Protein 9JJ3 (pdb70)

Solvent-accessible surface area: 29491 Å² total; per-residue (Å²): 93,74,163,98,118,72,82,104,107,68,160,121,14,57,48,75,0,66,86,0,13,88,40,4,86,109,50,8,87,37,24,60,83,33,0,179,155,51,135,20,141,33,30,55,77,23,14,94,48,16,93,18,6,21,49,7,9,80,80,8,36,92,8,20,141,70,12,61,109,83,83,64,137,121,22,18,9,12,28,34,2,38,14,0,48,6,1,58,54,5,16,86,45,1,68,92,14,22,34,125,55,65,141,72,2,72,71,32,53,95,128,136,65,58,90,102,67,26,94,68,18,42,90,24,2,40,65,13,37,49,15,9,63,87,1,11,161,55,0,76,46,116,163,65,27,1,2,0,56,4,13,50,18,9,1,59,0,12,40,25,26,16,51,3,48,52,84,0,5,108,74,14,132,105,128,94,120,130,49,64,19,18,5,85,18,21,79,72,40,6,95,65,0,18,114,45,0,108,180,1,53,125,34,3,48,3,11,6,13,1,0,2,15,79,102,21,81,10,77,128,0,79,90,11,0,75,143,17,115,18,10,102,31,14,88,44,6,2,1,0,4,2,4,29,50,52,10,4,1,4,0,16,0,16,1,56,65,92,17,44,89,94,10,41,84,3,12,64,105,0,47,110,43,1,64,101,82,31,50,3,98,48,13,3,2,17,4,34,31,99,198,94,73,162,95,122,73,83,105,125,67,160,123,18,58,52,80,0,66,88,0,14,82,44,5,84,109,49,10,89,37,25,61,79,34,0,176,155,51,137,20,142,33,28,53,79,22,16,95,50,17,91,22,6,23,50,8,9,80,78,7,36,93,8,20,137,71,11,58,111,84,82,65,138,120,22,20,9,11,27,34,2,38,14,0,50,6,1,58,56,5,15,86,42,1,68,90,13,23,32,126,55,70,140,70,2,73,74,37,59,92,131,119,88,43,95,102,68,28,95,67,26,42,89,22,3,39,65,14,40,52,15,9,63,81,0,10,159,52,1,74,50,122,164,67,29,1,2,0,54,3,13,49,16,8,2,59,0,11,41,26,28,15,50,3,48,51,90,0,4,114,53,14,137,103,120,98,121,122,55,62,17,21,4,89,21,20,78,71,42,6,95,64,0,17,113,41,0,109,183,0,53,125,35,4,50,3,10,6,14,1,0,3,15,81,103,22,80,11,81,129,0,76,90,11,0,74,143,18,117,16,11,104,32,13,88,40,6,2,2,0,3,4,5,30,50,48,9,4,0,5,0,16,0,17,0,56,63,92,18,45,89,93,9,41,86,2,11,64,105,0,47,110,42,1,66,103,82,32,50,2,98,48,13,2,2,16,4,34,30,96,200

Radius of gyration: 28.86 Å; Cα contacts (8 Å, |Δi|>4): 780; chains: 2; bounding box: 35×62×85 Å

B-factor: mean 150.96, std 27.62, range [92.52, 252.41]

GO terms:
  GO:0005385 zinc ion transmembrane transporter activity (F, IDA)
  GO:0071577 zinc ion transmembrane transport (P, IDA)
  GO:0005515 protein binding (F, IPI)
  GO:0005737 cytoplasm (C, IDA)
  GO:0005770 late endosome (C, IDA)
  GO:0140916 zinc ion import into lysosome (P, IDA)
  GO:0005765 lysosomal membrane (C, IDA)
  GO:0005886 plasma membrane (C, IDA)
  GO:0012506 vesicle membrane (C, IDA)
  GO:0009636 response to toxic substance (P, IDA)

Structure (mmCIF, N/CA/C/O backbone):
data_9JJ3
#
_entry.id   9JJ3
#
_cell.length_a   1.00
_cell.length_b   1.00
_cell.length_c   1.00
_cell.angle_alpha   90.00
_cell.angle_beta   90.00
_cell.angle_gamma   90.00
#
_symmetry.space_group_name_H-M   'P 1'
#
loop_
_atom_site.group_PDB
_atom_site.id
_atom_site.type_symbol
_atom_site.label_atom_id
_atom_site.label_alt_id
_atom_site.label_comp_id
_atom_site.label_asym_id
_atom_site.label_entity_id
_atom_site.label_seq_id
_atom_site.pdbx_PDB_ins_code
_atom_site.Cartn_x
_atom_site.Cartn_y
_atom_site.Cartn_z
_atom_site.occupancy
_atom_site.B_iso_or_equiv
_atom_site.auth_seq_id
_atom_site.auth_comp_id
_atom_site.auth_asym_id
_atom_site.auth_atom_id
_atom_site.pdbx_PDB_model_num
ATOM 1 N N . CYS A 1 98 ? 134.418 146.166 88.766 1.00 210.77 98 CYS B N 1
ATOM 2 C CA . CYS A 1 98 ? 135.501 146.473 89.693 1.00 213.45 98 CYS B CA 1
ATOM 3 C C . CYS A 1 98 ? 135.291 145.767 91.027 1.00 215.12 98 CYS B C 1
ATOM 4 O O . CYS A 1 98 ? 135.902 146.128 92.032 1.00 213.33 98 CYS B O 1
ATOM 7 N N . SER A 1 99 ? 134.428 144.750 91.027 1.00 216.28 99 SER B N 1
ATOM 8 C CA . SER A 1 99 ? 134.088 144.039 92.253 1.00 214.42 99 SER B CA 1
ATOM 9 C C . SER A 1 99 ? 135.130 143.003 92.651 1.00 214.77 99 SER B C 1
ATOM 10 O O . SER A 1 99 ? 134.977 142.374 93.704 1.00 214.40 99 SER B O 1
ATOM 13 N N . LYS A 1 100 ? 136.171 142.804 91.838 1.00 213.24 100 LYS B N 1
ATOM 14 C CA . LYS A 1 100 ? 137.175 141.791 92.150 1.00 212.31 100 LYS B CA 1
ATOM 15 C C . LYS A 1 100 ? 137.912 142.104 93.445 1.00 212.87 100 LYS B C 1
ATOM 16 O O . LYS A 1 100 ? 138.192 141.196 94.235 1.00 211.76 100 LYS B O 1
ATOM 22 N N . GLN A 1 101 ? 138.235 143.374 93.680 1.00 213.90 101 GLN B N 1
ATOM 23 C CA . GLN A 1 101 ? 138.970 143.785 94.866 1.00 211.26 101 GLN B CA 1
ATOM 24 C C . GLN A 1 101 ? 138.139 144.627 95.822 1.00 210.34 101 GLN B C 1
ATOM 25 O O . GLN A 1 101 ? 138.684 145.123 96.816 1.00 209.39 101 GLN B O 1
ATOM 31 N N . ARG A 1 102 ? 136.845 144.813 95.552 1.00 206.90 102 ARG B N 1
ATOM 32 C CA . ARG A 1 102 ? 136.016 145.598 96.462 1.00 206.93 102 ARG B CA 1
ATOM 33 C C . ARG A 1 102 ? 135.893 144.928 97.822 1.00 208.47 102 ARG B C 1
ATOM 34 O O . ARG A 1 102 ? 136.132 145.561 98.858 1.00 209.47 102 ARG B O 1
ATOM 42 N N . GLU A 1 103 ? 135.564 143.633 97.835 1.00 200.13 103 GLU B N 1
ATOM 43 C CA . GLU A 1 103 ? 135.225 142.958 99.084 1.00 198.45 103 GLU B CA 1
ATOM 44 C C . GLU A 1 103 ? 136.383 142.980 100.073 1.00 198.43 103 GLU B C 1
ATOM 45 O O . GLU A 1 103 ? 136.160 142.910 101.290 1.00 197.04 103 GLU B O 1
ATOM 51 N N . ILE A 1 104 ? 137.615 143.097 99.570 1.00 189.95 104 ILE B N 1
ATOM 52 C CA . ILE A 1 104 ? 138.783 143.205 100.439 1.00 189.04 104 ILE B CA 1
ATOM 53 C C . ILE A 1 104 ? 138.651 144.411 101.359 1.00 189.92 104 ILE B C 1
ATOM 54 O O . ILE A 1 104 ? 138.988 144.347 102.548 1.00 189.31 104 ILE B O 1
ATOM 59 N N . LEU A 1 105 ? 138.158 145.529 100.824 1.00 192.08 105 LEU B N 1
ATOM 60 C CA . LEU A 1 105 ? 138.000 146.728 101.637 1.00 192.27 105 LEU B CA 1
ATOM 61 C C . LEU A 1 105 ? 137.003 146.499 102.768 1.00 193.47 105 LEU B C 1
ATOM 62 O O . LEU A 1 105 ? 137.247 146.907 103.910 1.00 194.46 105 LEU B O 1
ATOM 67 N N . LYS A 1 106 ? 135.875 145.843 102.477 1.00 191.90 106 LYS B N 1
ATOM 68 C CA . LYS A 1 106 ? 134.903 145.564 103.531 1.00 191.68 106 LYS B CA 1
ATOM 69 C C . LYS A 1 106 ? 135.458 144.613 104.585 1.00 193.53 106 LYS B C 1
ATOM 70 O O . LYS A 1 106 ? 135.220 144.808 105.782 1.00 197.71 106 LYS B O 1
ATOM 76 N N . GLN A 1 107 ? 136.178 143.562 104.179 1.00 173.98 107 GLN B N 1
ATOM 77 C CA . GLN A 1 107 ? 136.709 142.675 105.215 1.00 172.77 107 GLN B CA 1
ATOM 78 C C . GLN A 1 107 ? 137.763 143.386 106.052 1.00 173.50 107 GLN B C 1
ATOM 79 O O . GLN A 1 107 ? 137.841 143.174 107.268 1.00 174.15 107 GLN B O 1
ATOM 85 N N . ARG A 1 108 ? 138.572 144.246 105.427 1.00 171.56 108 ARG B N 1
ATOM 86 C CA . ARG A 1 108 ? 139.549 145.021 106.184 1.00 171.84 108 ARG B CA 1
ATOM 87 C C . ARG A 1 108 ? 138.861 145.932 107.192 1.00 174.06 108 ARG B C 1
ATOM 88 O O . ARG A 1 108 ? 139.276 146.018 108.355 1.00 174.75 108 ARG B O 1
ATOM 96 N N . LYS A 1 109 ? 137.800 146.620 106.763 1.00 168.85 109 LYS B N 1
ATOM 97 C CA . LYS A 1 109 ? 137.083 147.509 107.671 1.00 165.88 109 LYS B CA 1
ATOM 98 C C . LYS A 1 109 ? 136.436 146.731 108.808 1.00 164.80 109 LYS B C 1
ATOM 99 O O . LYS A 1 109 ? 136.473 147.164 109.967 1.00 165.47 109 LYS B O 1
ATOM 105 N N . VAL A 1 110 ? 135.838 145.579 108.497 1.00 151.98 110 VAL B N 1
ATOM 106 C CA . VAL A 1 110 ? 135.192 144.770 109.526 1.00 149.00 110 VAL B CA 1
ATOM 107 C C . VAL A 1 110 ? 136.219 144.287 110.540 1.00 152.89 110 VAL B C 1
ATOM 108 O O . VAL A 1 110 ? 135.995 144.344 111.755 1.00 157.63 110 VAL B O 1
ATOM 112 N N . LYS A 1 111 ? 137.367 143.810 110.054 1.00 145.69 111 LYS B N 1
ATOM 113 C CA . LYS A 1 111 ? 138.414 143.354 110.960 1.00 142.08 111 LYS B CA 1
ATOM 114 C C . LYS A 1 111 ? 138.919 144.494 111.832 1.00 143.00 111 LYS B C 1
ATOM 115 O O . LYS A 1 111 ? 139.101 144.321 113.041 1.00 143.77 111 LYS B O 1
ATOM 121 N N . ALA A 1 112 ? 139.142 145.670 111.240 1.00 147.24 112 ALA B N 1
ATOM 122 C CA . ALA A 1 112 ? 139.624 146.807 112.017 1.00 151.80 112 ALA B CA 1
ATOM 123 C C . ALA A 1 112 ? 138.628 147.186 113.104 1.00 151.12 112 ALA B C 1
ATOM 124 O O . ALA A 1 112 ? 139.006 147.412 114.260 1.00 153.66 112 ALA B O 1
ATOM 126 N N . ARG A 1 113 ? 137.341 147.239 112.752 1.00 141.98 113 ARG B N 1
ATOM 127 C CA . ARG A 1 113 ? 136.318 147.567 113.737 1.00 139.68 113 ARG B CA 1
ATOM 128 C C . ARG A 1 113 ? 136.272 146.527 114.847 1.00 141.60 113 ARG B C 1
ATOM 129 O O . ARG A 1 113 ? 136.106 146.868 116.024 1.00 148.04 113 ARG B O 1
ATOM 137 N N . LEU A 1 114 ? 136.417 145.249 114.492 1.00 137.56 114 LEU B N 1
ATOM 138 C CA . LEU A 1 114 ? 136.357 144.199 115.502 1.00 138.27 114 LEU B CA 1
ATOM 139 C C . LEU A 1 114 ? 137.547 144.265 116.455 1.00 143.23 114 LEU B C 1
ATOM 140 O O . LEU A 1 114 ? 137.381 144.082 117.665 1.00 145.61 114 LEU B O 1
ATOM 145 N N . THR A 1 115 ? 138.753 144.525 115.940 1.00 142.91 115 THR B N 1
ATOM 146 C CA . THR A 1 115 ? 139.890 144.688 116.846 1.00 142.71 115 THR B CA 1
ATOM 147 C C . THR A 1 115 ? 139.744 145.934 117.710 1.00 143.70 115 THR B C 1
ATOM 148 O O . THR A 1 115 ? 140.157 145.932 118.875 1.00 144.26 115 THR B O 1
ATOM 152 N N . ILE A 1 116 ? 139.173 147.011 117.164 1.00 131.48 116 ILE B N 1
ATOM 153 C CA . ILE A 1 116 ? 138.931 148.194 117.987 1.00 126.35 116 ILE B CA 1
ATOM 154 C C . ILE A 1 116 ? 137.971 147.863 119.123 1.00 128.83 116 ILE B C 1
ATOM 155 O O . ILE A 1 116 ? 138.195 148.244 120.279 1.00 139.59 116 ILE B O 1
ATOM 160 N N . ALA A 1 117 ? 136.897 147.135 118.817 1.00 132.27 117 ALA B N 1
ATOM 161 C CA . ALA A 1 117 ? 135.958 146.738 119.861 1.00 132.74 117 ALA B CA 1
ATOM 162 C C . ALA A 1 117 ? 136.624 145.829 120.886 1.00 135.97 117 ALA B C 1
ATOM 163 O O . ALA A 1 117 ? 136.379 145.955 122.092 1.00 143.75 117 ALA B O 1
ATOM 165 N N . ALA A 1 118 ? 137.465 144.902 120.426 1.00 136.88 118 ALA B N 1
ATOM 166 C CA . ALA A 1 118 ? 138.135 143.980 121.337 1.00 137.93 118 ALA B CA 1
ATOM 167 C C . ALA A 1 118 ? 139.081 144.718 122.276 1.00 140.00 118 ALA B C 1
ATOM 168 O O . ALA A 1 118 ? 139.115 144.447 123.483 1.00 144.93 118 ALA B O 1
ATOM 170 N N . VAL A 1 119 ? 139.867 145.654 121.740 1.00 134.91 119 VAL B N 1
ATOM 171 C CA . VAL A 1 119 ? 140.790 146.390 122.596 1.00 133.77 119 VAL B CA 1
ATOM 172 C C . VAL A 1 119 ? 140.025 147.317 123.532 1.00 136.84 119 VAL B C 1
ATOM 173 O O . VAL A 1 119 ? 140.452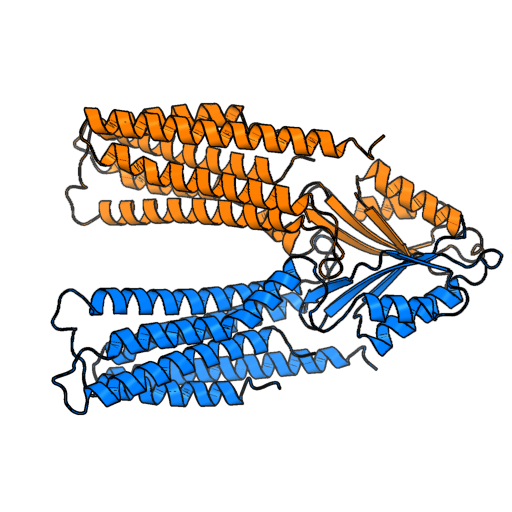 147.544 124.668 1.00 138.88 119 VAL B O 1
ATOM 177 N N . LEU A 1 120 ? 138.884 147.857 123.092 1.00 140.05 120 LEU B N 1
ATOM 178 C CA . LEU A 1 120 ? 138.060 148.654 123.995 1.00 137.98 120 LEU B CA 1
ATOM 179 C C . LEU A 1 120 ? 137.523 147.804 125.141 1.00 141.04 120 LEU B C 1
ATOM 180 O O . LEU A 1 120 ? 137.522 148.239 126.299 1.00 147.96 120 LEU B O 1
ATOM 185 N N . TYR A 1 121 ? 137.066 146.587 124.836 1.00 143.10 121 TYR B N 1
ATOM 186 C CA . TYR A 1 121 ? 136.641 145.670 125.888 1.00 138.37 121 TYR B CA 1
ATOM 187 C C . TYR A 1 121 ? 137.777 145.358 126.849 1.00 143.25 121 TYR B C 1
ATOM 188 O O . TYR A 1 121 ? 137.575 145.336 128.065 1.00 152.38 121 TYR B O 1
ATOM 197 N N . LEU A 1 122 ? 138.974 145.103 126.323 1.00 149.06 122 LEU B N 1
ATOM 198 C CA . LEU A 1 122 ? 140.101 144.788 127.197 1.00 151.68 122 LEU B CA 1
ATOM 199 C C . LEU A 1 122 ? 140.462 145.975 128.084 1.00 152.09 122 LEU B C 1
ATOM 200 O O . LEU A 1 122 ? 140.747 145.807 129.277 1.00 154.37 122 LEU B O 1
ATOM 205 N N . LEU A 1 123 ? 140.452 147.183 127.518 1.00 146.36 123 LEU B N 1
ATOM 206 C CA . LEU A 1 123 ? 140.774 148.373 128.297 1.00 145.83 123 LEU B CA 1
ATOM 207 C C . LEU A 1 123 ? 139.736 148.619 129.384 1.00 152.17 123 LEU B C 1
ATOM 208 O O . LEU A 1 123 ? 140.088 148.948 130.522 1.00 157.83 123 LEU B O 1
ATOM 213 N N . PHE A 1 124 ? 138.450 148.467 129.055 1.00 153.11 124 PHE B N 1
ATOM 214 C CA . PHE A 1 124 ? 137.409 148.634 130.065 1.00 150.79 124 PHE B CA 1
ATOM 215 C C . PHE A 1 124 ? 137.500 147.551 131.133 1.00 150.91 124 PHE B C 1
ATOM 216 O O . PHE A 1 124 ? 137.268 147.817 132.317 1.00 152.40 124 PHE B O 1
ATOM 224 N N . MET A 1 125 ? 137.830 146.324 130.727 1.00 163.78 125 MET B N 1
ATOM 225 C CA . MET A 1 125 ? 138.074 145.245 131.677 1.00 162.73 125 MET B CA 1
ATOM 226 C C . MET A 1 125 ? 139.157 145.627 132.672 1.00 164.02 125 MET B C 1
ATOM 227 O O . MET A 1 125 ? 138.970 145.512 133.888 1.00 166.75 125 MET B O 1
ATOM 232 N N . ILE A 1 126 ? 140.307 146.072 132.165 1.00 163.57 126 ILE B N 1
ATOM 233 C CA . ILE A 1 126 ? 141.418 146.428 133.042 1.00 163.90 126 ILE B CA 1
ATOM 234 C C . ILE A 1 126 ? 141.034 147.601 133.935 1.00 164.60 126 ILE B C 1
ATOM 235 O O . ILE A 1 126 ? 141.355 147.623 135.130 1.00 166.19 126 ILE B O 1
ATOM 240 N N . GLY A 1 127 ? 140.338 148.590 133.373 1.00 171.26 127 GLY B N 1
ATOM 241 C CA . GLY A 1 127 ? 139.934 149.738 134.167 1.00 169.85 127 GLY B CA 1
ATOM 242 C C . GLY A 1 127 ? 139.014 149.356 135.308 1.00 172.20 127 GLY B C 1
ATOM 243 O O . GLY A 1 127 ? 139.192 149.806 136.442 1.00 177.86 127 GLY B O 1
ATOM 244 N N . GLU A 1 128 ? 138.024 148.506 135.029 1.00 173.35 128 GLU B N 1
ATOM 245 C CA . GLU A 1 128 ? 137.103 148.086 136.079 1.00 172.72 128 GLU B CA 1
ATOM 246 C C . GLU A 1 128 ? 137.771 147.142 137.071 1.00 174.43 128 GLU B C 1
ATOM 247 O O . GLU A 1 128 ? 137.375 147.099 138.241 1.00 173.33 128 GLU B O 1
ATOM 253 N N . LEU A 1 129 ? 138.781 146.385 136.634 1.00 169.05 129 LEU B N 1
ATOM 254 C CA . LEU A 1 129 ? 139.468 145.481 137.550 1.00 166.04 129 LEU B CA 1
ATOM 255 C C . LEU A 1 129 ? 140.348 146.251 138.525 1.00 165.27 129 LEU B C 1
ATOM 256 O O . LEU A 1 129 ? 140.332 145.986 139.732 1.00 164.34 129 LEU B O 1
ATOM 261 N N . VAL A 1 130 ? 141.124 147.214 138.020 1.00 177.31 130 VAL B N 1
ATOM 262 C CA . VAL A 1 130 ? 141.924 148.039 138.919 1.00 176.96 130 VAL B CA 1
ATOM 263 C C . VAL A 1 130 ? 141.033 148.943 139.762 1.00 177.84 130 VAL B C 1
ATOM 264 O O . VAL A 1 130 ? 141.351 149.223 140.924 1.00 178.98 130 VAL B O 1
ATOM 268 N N . GLY A 1 131 ? 139.914 149.416 139.208 1.00 180.12 131 GLY B N 1
ATOM 269 C CA . GLY A 1 131 ? 138.995 150.217 139.998 1.00 180.60 131 GLY B CA 1
ATOM 270 C C . GLY A 1 131 ? 138.399 149.444 141.157 1.00 180.93 131 GLY B C 1
ATOM 271 O O . GLY A 1 131 ? 138.269 149.970 142.266 1.00 181.45 131 GLY B O 1
ATOM 272 N N . GLY A 1 132 ? 138.030 148.184 140.920 1.00 176.23 132 GLY B N 1
ATOM 273 C CA . GLY A 1 132 ? 137.520 147.356 141.997 1.00 174.51 132 GLY B CA 1
ATOM 274 C C . GLY A 1 132 ? 138.547 147.084 143.076 1.00 175.43 132 GLY B C 1
ATOM 275 O O . GLY A 1 132 ? 138.199 146.990 144.256 1.00 178.89 132 GLY B O 1
ATOM 276 N N . TYR A 1 133 ? 139.819 146.947 142.691 1.00 181.31 133 TYR B N 1
ATOM 277 C CA . TYR A 1 133 ? 140.862 146.654 143.669 1.00 181.74 133 TYR B CA 1
ATOM 278 C C . TYR A 1 133 ? 140.998 147.781 144.685 1.00 182.41 133 TYR B C 1
ATOM 279 O O . TYR A 1 133 ? 141.129 147.529 145.888 1.00 184.07 133 TYR B O 1
ATOM 288 N N . ILE A 1 134 ? 140.967 149.036 144.222 1.00 180.83 134 ILE B N 1
ATOM 289 C CA . ILE A 1 134 ? 140.972 150.172 145.141 1.00 182.61 134 ILE B CA 1
ATOM 290 C C . ILE A 1 134 ? 139.650 150.332 145.868 1.00 183.74 134 ILE B C 1
ATOM 291 O O . ILE A 1 134 ? 139.596 151.028 146.891 1.00 184.91 134 ILE B O 1
ATOM 296 N N . ALA A 1 135 ? 138.581 149.705 145.379 1.00 184.64 135 ALA B N 1
ATOM 297 C CA . ALA A 1 135 ? 137.284 149.736 146.042 1.00 185.43 135 ALA B CA 1
ATOM 298 C C . ALA A 1 135 ? 136.945 148.411 146.713 1.00 186.01 135 ALA B C 1
ATOM 299 O O . ALA A 1 135 ? 135.809 148.239 147.171 1.00 184.21 135 ALA B O 1
ATOM 301 N N . ASN A 1 136 ? 137.899 147.473 146.760 1.00 188.50 136 ASN B N 1
ATOM 302 C CA . ASN A 1 136 ? 137.829 146.160 147.410 1.00 185.83 136 ASN B CA 1
ATOM 303 C C . ASN A 1 136 ? 136.421 145.575 147.408 1.00 184.88 136 ASN B C 1
ATOM 304 O O . ASN A 1 136 ? 135.869 145.267 148.469 1.00 182.69 136 ASN B O 1
ATOM 309 N N . SER A 1 137 ? 135.833 145.420 146.223 1.00 180.36 137 SER B N 1
ATOM 310 C CA . SER A 1 137 ? 134.501 144.847 146.088 1.00 180.15 137 SER B CA 1
ATOM 311 C C . SER A 1 137 ? 134.513 143.797 144.990 1.00 178.86 137 SER B C 1
ATOM 312 O O . SER A 1 137 ? 134.957 144.071 143.871 1.00 178.65 137 SER B O 1
ATOM 315 N N . LEU A 1 138 ? 134.026 142.598 145.313 1.00 178.66 138 LEU B N 1
ATOM 316 C CA . LEU A 1 138 ? 133.937 141.529 144.326 1.00 179.29 138 LEU B CA 1
ATOM 317 C C . LEU A 1 138 ? 132.787 141.727 143.349 1.00 180.19 138 LEU B C 1
ATOM 318 O O . LEU A 1 138 ? 132.817 141.158 142.251 1.00 180.69 138 LEU B O 1
ATOM 323 N N . ALA A 1 139 ? 131.776 142.516 143.722 1.00 178.94 139 ALA B N 1
ATOM 324 C CA . ALA A 1 139 ? 130.669 142.776 142.808 1.00 179.50 139 ALA B CA 1
ATOM 325 C C . ALA A 1 139 ? 131.149 143.504 141.561 1.00 183.15 139 ALA B C 1
ATOM 326 O O . ALA A 1 139 ? 130.668 143.239 140.453 1.00 187.62 139 ALA B O 1
ATOM 328 N N . ILE A 1 140 ? 132.090 144.435 141.722 1.00 173.05 140 ILE B N 1
ATOM 329 C CA . ILE A 1 140 ? 132.681 145.096 140.564 1.00 172.55 140 ILE B CA 1
ATOM 330 C C . ILE A 1 140 ? 133.451 144.092 139.716 1.00 170.18 140 ILE B C 1
ATOM 331 O O . ILE A 1 140 ? 133.401 144.134 138.481 1.00 170.42 140 ILE B O 1
ATOM 336 N N . MET A 1 141 ? 134.175 143.174 140.362 1.00 176.60 141 MET B N 1
ATOM 337 C CA . MET A 1 141 ? 134.877 142.124 139.633 1.00 179.59 141 MET B CA 1
ATOM 338 C C . MET A 1 141 ? 133.927 141.158 138.937 1.00 180.97 141 MET B C 1
ATOM 339 O O . MET A 1 141 ? 134.358 140.428 138.040 1.00 184.10 141 MET B O 1
ATOM 344 N N . THR A 1 142 ? 132.655 141.119 139.341 1.00 188.64 142 THR B N 1
ATOM 345 C CA . THR A 1 142 ? 131.722 140.177 138.729 1.00 190.18 142 THR B CA 1
ATOM 346 C C . THR A 1 142 ? 131.492 140.481 137.252 1.00 190.96 142 THR B C 1
ATOM 347 O O . THR A 1 142 ? 131.264 139.560 136.460 1.00 191.99 142 THR B O 1
ATOM 351 N N . ASP A 1 143 ? 131.550 141.756 136.858 1.00 180.38 143 ASP B N 1
ATOM 352 C CA . ASP A 1 143 ? 131.385 142.113 135.453 1.00 181.17 143 ASP B CA 1
ATOM 353 C C . ASP A 1 143 ? 132.574 141.697 134.596 1.00 179.81 143 ASP B C 1
ATOM 354 O O . ASP A 1 143 ? 132.484 141.756 133.360 1.00 177.13 143 ASP B O 1
ATOM 359 N N . ALA A 1 144 ? 133.680 141.288 135.220 1.00 182.37 144 ALA B N 1
ATOM 360 C CA . ALA A 1 144 ? 134.811 140.783 134.454 1.00 182.57 144 ALA B CA 1
ATOM 361 C C . ALA A 1 144 ? 134.422 139.544 133.661 1.00 185.28 144 ALA B C 1
ATOM 362 O O . ALA A 1 144 ? 134.905 139.344 132.547 1.00 187.48 144 ALA B O 1
ATOM 364 N N . LEU A 1 145 ? 133.542 138.705 134.212 1.00 199.90 145 LEU B N 1
ATOM 365 C CA . LEU A 1 145 ? 133.085 137.530 133.472 1.00 202.52 145 LEU B CA 1
ATOM 366 C C . LEU A 1 145 ? 132.275 137.927 132.241 1.00 202.81 145 LEU B C 1
ATOM 367 O O . LEU A 1 145 ? 132.406 137.309 131.176 1.00 204.66 145 LEU B O 1
ATOM 372 N N . HIS A 1 146 ? 131.421 138.944 132.370 1.00 185.77 146 HIS B N 1
ATOM 373 C CA . HIS A 1 146 ? 130.640 139.407 131.228 1.00 184.40 146 HIS B CA 1
ATOM 374 C C . HIS A 1 146 ? 131.547 139.983 130.146 1.00 185.82 146 HIS B C 1
ATOM 375 O O . HIS A 1 146 ? 131.363 139.721 128.947 1.00 188.37 146 HIS B O 1
ATOM 382 N N . MET A 1 147 ? 132.540 140.772 130.550 1.00 163.60 147 MET B N 1
ATOM 383 C CA . MET A 1 147 ? 133.484 141.271 129.558 1.00 161.03 147 MET B CA 1
ATOM 384 C C . MET A 1 147 ? 134.321 140.139 128.971 1.00 163.24 147 MET B C 1
ATOM 385 O O . MET A 1 147 ? 134.682 140.188 127.791 1.00 165.07 147 MET B O 1
ATOM 390 N N . LEU A 1 148 ? 134.607 139.098 129.762 1.00 180.89 148 LEU B N 1
ATOM 391 C CA . LEU A 1 148 ? 135.277 137.912 129.235 1.00 181.29 148 LEU B CA 1
ATOM 392 C C . LEU A 1 148 ? 134.465 137.251 128.134 1.00 183.33 148 LEU B C 1
ATOM 393 O O . LEU A 1 148 ? 135.013 136.907 127.084 1.00 186.37 148 LEU B O 1
ATOM 398 N N . THR A 1 149 ? 133.168 137.036 128.360 1.00 177.42 149 THR B N 1
ATOM 399 C CA . THR A 1 149 ? 132.385 136.348 127.336 1.00 177.23 149 THR B CA 1
ATOM 400 C C . THR A 1 149 ? 132.227 137.215 126.093 1.00 176.27 149 THR B C 1
ATOM 401 O O . THR A 1 149 ? 132.295 136.706 124.967 1.00 179.45 149 THR B O 1
ATOM 405 N N . ASN A 1 150 ? 132.060 138.530 126.268 1.00 159.80 150 ASN B N 1
ATOM 406 C CA . ASN A 1 150 ? 132.000 139.410 125.102 1.00 159.37 150 ASN B CA 1
ATOM 407 C C . ASN A 1 150 ? 133.305 139.369 124.307 1.00 161.42 150 ASN B C 1
ATOM 408 O O . ASN A 1 150 ? 133.299 139.233 123.073 1.00 161.38 150 ASN B O 1
ATOM 413 N N . LEU A 1 151 ? 134.441 139.474 125.003 1.00 150.63 151 LEU B N 1
ATOM 414 C CA . LEU A 1 151 ? 135.733 139.474 124.329 1.00 145.00 151 LEU B CA 1
ATOM 415 C C . LEU A 1 151 ? 136.007 138.135 123.659 1.00 146.71 151 LEU B C 1
ATOM 416 O O . LEU A 1 151 ? 136.576 138.088 122.564 1.00 148.58 151 LEU B O 1
ATOM 421 N N . SER A 1 152 ? 135.623 137.034 124.306 1.00 156.91 152 SER B N 1
ATOM 422 C CA . SER A 1 152 ? 135.811 135.718 123.710 1.00 156.20 152 SER B CA 1
ATOM 423 C C . SER A 1 152 ? 134.961 135.556 122.459 1.00 156.07 152 SER B C 1
ATOM 424 O O . SER A 1 152 ? 135.414 134.972 121.468 1.00 158.51 152 SER B O 1
ATOM 427 N N . ALA A 1 153 ? 133.726 136.063 122.483 1.00 145.83 153 ALA B N 1
ATOM 428 C CA . ALA A 1 153 ? 132.900 136.021 121.282 1.00 144.91 153 ALA B CA 1
ATOM 429 C C . ALA A 1 153 ? 133.544 136.808 120.149 1.00 147.73 153 ALA B C 1
ATOM 430 O O . ALA A 1 153 ? 133.590 136.341 119.004 1.00 154.12 153 ALA B O 1
ATOM 432 N N . ILE A 1 154 ? 134.069 137.998 120.453 1.00 136.63 154 ILE B N 1
ATOM 433 C CA . ILE A 1 154 ? 134.708 138.802 119.411 1.00 133.35 154 ILE B CA 1
ATOM 434 C C . ILE A 1 154 ? 135.959 138.106 118.880 1.00 138.50 154 ILE B C 1
ATOM 435 O O . ILE A 1 154 ? 136.233 138.124 117.674 1.00 140.25 154 ILE B O 1
ATOM 440 N N . ILE A 1 155 ? 136.737 137.485 119.768 1.00 134.72 155 ILE B N 1
ATOM 441 C CA . ILE A 1 155 ? 137.955 136.797 119.347 1.00 130.14 155 ILE B CA 1
ATOM 442 C C . ILE A 1 155 ? 137.621 135.609 118.453 1.00 133.40 155 ILE B C 1
ATOM 443 O O . ILE A 1 155 ? 138.281 135.376 117.431 1.00 137.22 155 ILE B O 1
ATOM 448 N N . LEU A 1 156 ? 136.600 134.833 118.824 1.00 135.26 156 LEU B N 1
ATOM 449 C CA . LEU A 1 156 ? 136.181 133.719 117.982 1.00 134.69 156 LEU B CA 1
ATOM 450 C C . LEU A 1 156 ? 135.681 134.215 116.634 1.00 135.07 156 LEU B C 1
ATOM 451 O O . LEU A 1 156 ? 135.929 133.584 115.601 1.00 141.07 156 LEU B O 1
ATOM 456 N N . THR A 1 157 ? 134.976 135.348 116.624 1.00 130.40 157 THR B N 1
ATOM 457 C CA . THR A 1 157 ? 134.545 135.940 115.363 1.00 130.17 157 THR B CA 1
ATOM 458 C C . THR A 1 157 ? 135.738 136.322 114.493 1.00 138.37 157 THR B C 1
ATOM 459 O O . THR A 1 157 ? 135.732 136.091 113.278 1.00 145.08 157 THR B O 1
ATOM 463 N N . LEU A 1 158 ? 136.769 136.913 115.100 1.00 128.77 158 LEU B N 1
ATOM 464 C CA . LEU A 1 158 ? 137.963 137.283 114.345 1.00 126.61 158 LEU B CA 1
ATOM 465 C C . LEU A 1 158 ? 138.658 136.055 113.772 1.00 130.94 158 LEU B C 1
ATOM 466 O O . LEU A 1 158 ? 139.105 136.065 112.618 1.00 134.76 158 LEU B O 1
ATOM 471 N N . LEU A 1 159 ? 138.766 134.990 114.568 1.00 132.16 159 LEU B N 1
ATOM 472 C CA . LEU A 1 159 ? 139.366 133.756 114.071 1.00 130.58 159 LEU B CA 1
ATOM 473 C C . LEU A 1 159 ? 138.553 133.177 112.920 1.00 129.70 159 LEU B C 1
ATOM 474 O O . LEU A 1 159 ? 139.116 132.709 111.922 1.00 133.94 159 LEU B O 1
ATOM 479 N N . ALA A 1 160 ? 137.224 133.201 113.045 1.00 120.73 160 ALA B N 1
ATOM 480 C CA . ALA A 1 160 ? 136.369 132.695 111.978 1.00 121.04 160 ALA B CA 1
ATOM 481 C C . ALA A 1 160 ? 136.546 133.504 110.702 1.00 125.50 160 ALA B C 1
ATOM 482 O O . ALA A 1 160 ? 136.597 132.939 109.606 1.00 133.12 160 ALA B O 1
ATOM 484 N N . LEU A 1 161 ? 136.643 134.829 110.822 1.00 128.04 161 LEU B N 1
ATOM 485 C CA . LEU A 1 161 ? 136.858 135.659 109.640 1.00 129.19 161 LEU B CA 1
ATOM 486 C C . LEU A 1 161 ? 138.214 135.381 109.003 1.00 134.20 161 LEU B C 1
ATOM 487 O O . LEU A 1 161 ? 138.324 135.298 107.772 1.00 140.77 161 LEU B O 1
ATOM 492 N N . TRP A 1 162 ? 139.258 135.234 109.823 1.00 131.48 162 TRP B N 1
ATOM 493 C CA . TRP A 1 162 ? 140.578 134.935 109.279 1.00 129.94 162 TRP B CA 1
ATOM 494 C C . TRP A 1 162 ? 140.579 133.605 108.540 1.00 133.20 162 TRP B C 1
ATOM 495 O O . TRP A 1 162 ? 141.181 133.482 107.467 1.00 140.17 162 TRP B O 1
ATOM 506 N N . LEU A 1 163 ? 139.915 132.594 109.102 1.00 130.33 163 LEU B N 1
ATOM 507 C CA . LEU A 1 163 ? 139.804 131.316 108.406 1.00 129.17 163 LEU B CA 1
ATOM 508 C C . LEU A 1 163 ? 138.986 131.454 107.129 1.00 131.53 163 LEU B C 1
ATOM 509 O O . LEU A 1 163 ? 139.308 130.834 106.109 1.00 135.10 163 LEU B O 1
ATOM 514 N N . SER A 1 164 ? 137.923 132.262 107.165 1.00 128.26 164 SER B N 1
ATOM 515 C CA . SER A 1 164 ? 137.093 132.460 105.984 1.00 124.59 164 SER B CA 1
ATOM 516 C C . SER A 1 164 ? 137.858 133.155 104.868 1.00 122.33 164 SER B C 1
ATOM 517 O O . SER A 1 164 ? 137.533 132.976 103.689 1.00 124.23 164 SER B O 1
ATOM 520 N N . SER A 1 165 ? 138.870 133.951 105.214 1.00 133.02 165 SER B N 1
ATOM 521 C CA . SER A 1 165 ? 139.682 134.593 104.187 1.00 137.42 165 SER B CA 1
ATOM 522 C C . SER A 1 165 ? 140.521 133.602 103.388 1.00 140.89 165 SER B C 1
ATOM 523 O O . SER A 1 165 ? 141.076 133.985 102.353 1.00 142.14 165 SER B O 1
ATOM 526 N N . LYS A 1 166 ? 140.627 132.354 103.836 1.00 140.19 166 LYS B N 1
ATOM 527 C CA . LYS A 1 166 ? 141.424 131.362 103.129 1.00 137.30 166 LYS B CA 1
ATOM 528 C C . LYS A 1 166 ? 140.734 130.921 101.843 1.00 139.52 166 LYS B C 1
ATOM 529 O O . LYS A 1 166 ? 139.512 131.012 101.701 1.00 141.58 166 LYS B O 1
ATOM 535 N N . SER A 1 167 ? 141.538 130.434 100.900 1.00 137.58 167 SER B N 1
ATOM 536 C CA . SER A 1 167 ? 141.031 129.926 99.636 1.00 140.34 167 SER B CA 1
ATOM 537 C C . SER A 1 167 ? 140.381 128.557 99.832 1.00 141.70 167 SER B C 1
ATOM 538 O O . SER A 1 167 ? 140.731 127.825 100.761 1.00 143.55 167 SER B O 1
ATOM 541 N N . PRO A 1 168 ? 139.423 128.195 98.978 1.00 133.57 168 PRO B N 1
ATOM 542 C CA . PRO A 1 168 ? 138.773 126.886 99.116 1.00 131.40 168 PRO B CA 1
ATOM 543 C C . PRO A 1 168 ? 139.760 125.745 98.922 1.00 132.13 168 PRO B C 1
ATOM 544 O O . PRO A 1 168 ? 140.674 125.820 98.099 1.00 133.62 168 PRO B O 1
ATOM 548 N N . THR A 1 169 ? 139.562 124.679 99.691 1.00 138.22 169 THR B N 1
ATOM 549 C CA . THR A 1 169 ? 140.419 123.507 99.656 1.00 139.78 169 THR B CA 1
ATOM 550 C C . THR A 1 169 ? 139.704 122.361 98.944 1.00 140.31 169 THR B C 1
ATOM 551 O O . THR A 1 169 ? 138.599 122.517 98.417 1.00 141.02 169 THR B O 1
ATOM 555 N N . LYS A 1 170 ? 140.340 121.190 98.925 1.00 144.25 170 LYS B N 1
ATOM 556 C CA . LYS A 1 170 ? 139.763 120.021 98.277 1.00 138.11 170 LYS B CA 1
ATOM 557 C C . LYS A 1 170 ? 138.775 119.277 99.164 1.00 136.69 170 LYS B C 1
ATOM 558 O O . LYS A 1 170 ? 138.091 118.374 98.675 1.00 144.57 170 LYS B O 1
ATOM 564 N N . ARG A 1 171 ?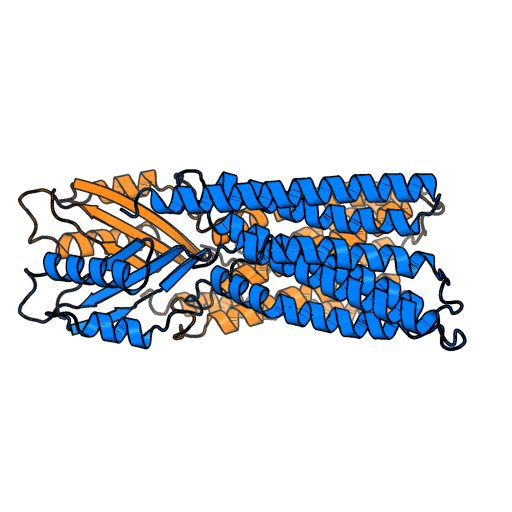 138.688 119.618 100.446 1.00 135.81 171 ARG B N 1
ATOM 565 C CA . ARG A 1 171 ? 137.653 119.077 101.317 1.00 136.38 171 ARG B CA 1
ATOM 566 C C . ARG A 1 171 ? 136.454 120.003 101.431 1.00 140.82 171 ARG B C 1
ATOM 567 O O . ARG A 1 171 ? 135.316 119.532 101.522 1.00 149.77 171 ARG B O 1
ATOM 575 N N . PHE A 1 172 ? 136.685 121.311 101.414 1.00 132.66 172 PHE B N 1
ATOM 576 C CA . PHE A 1 172 ? 135.621 122.309 101.411 1.00 135.89 172 PHE B CA 1
ATOM 577 C C . PHE A 1 172 ? 135.665 123.010 100.059 1.00 134.79 172 PHE B C 1
ATOM 578 O 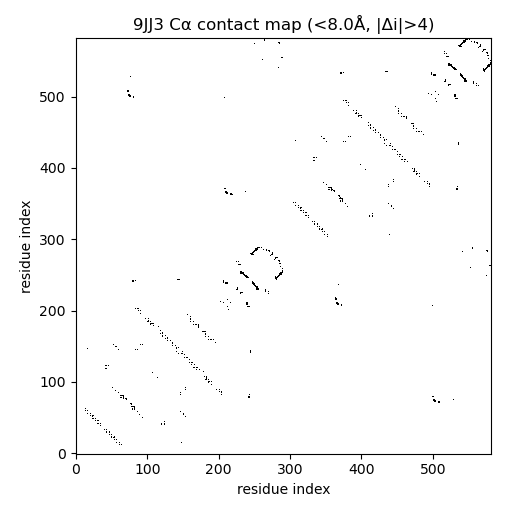O . PHE A 1 172 ? 136.470 123.920 99.846 1.00 138.07 172 PHE B O 1
ATOM 586 N N . THR A 1 173 ? 134.806 122.569 99.138 1.00 111.90 173 THR B N 1
ATOM 587 C CA . THR A 1 173 ? 134.796 123.149 97.799 1.00 110.62 173 THR B CA 1
ATOM 588 C C . THR A 1 173 ? 134.401 124.619 97.838 1.00 125.54 173 THR B C 1
ATOM 589 O O . THR A 1 173 ? 134.974 125.443 97.116 1.00 125.33 173 THR B O 1
ATOM 593 N N . PHE A 1 174 ? 133.418 124.965 98.662 1.00 133.90 174 PHE B N 1
ATOM 594 C CA . PHE A 1 174 ? 133.159 126.362 98.955 1.00 128.83 174 PHE B CA 1
ATOM 595 C C . PHE A 1 174 ? 134.160 126.863 99.992 1.00 128.85 174 PHE B C 1
ATOM 596 O O . PHE A 1 174 ? 134.931 126.097 100.574 1.00 126.51 174 PHE B O 1
ATOM 604 N N . GLY A 1 175 ? 134.138 128.168 100.230 1.00 130.60 175 GLY B N 1
ATOM 605 C CA . GLY A 1 175 ? 135.035 128.743 101.210 1.00 130.03 175 GLY B CA 1
ATOM 606 C C . GLY A 1 175 ? 134.667 128.356 102.626 1.00 128.60 175 GLY B C 1
ATOM 607 O O . GLY A 1 175 ? 133.744 127.567 102.844 1.00 126.14 175 GLY B O 1
ATOM 608 N N . PHE A 1 176 ? 135.389 128.904 103.602 1.00 127.84 176 PHE B N 1
ATOM 609 C CA . PHE A 1 176 ? 135.101 128.669 105.011 1.00 131.22 176 PHE B CA 1
ATOM 610 C C . PHE A 1 176 ? 134.144 129.703 105.585 1.00 138.54 176 PHE B C 1
ATOM 611 O O . PHE A 1 176 ? 134.183 129.979 106.792 1.00 142.65 176 PHE B O 1
ATOM 619 N N . HIS A 1 177 ? 133.285 130.286 104.746 1.00 132.49 177 HIS B N 1
ATOM 620 C CA . HIS A 1 177 ? 132.424 131.376 105.189 1.00 126.47 177 HIS B CA 1
ATOM 621 C C . HIS A 1 177 ? 131.417 130.922 106.237 1.00 128.35 177 HIS B C 1
ATOM 622 O O . HIS A 1 177 ? 130.947 131.741 107.034 1.00 138.01 177 HIS B O 1
ATOM 629 N N . ARG A 1 178 ? 131.073 129.633 106.258 1.00 108.14 178 ARG B N 1
ATOM 630 C CA . ARG A 1 178 ? 130.141 129.137 107.263 1.00 109.74 178 ARG B CA 1
ATOM 631 C C . ARG A 1 178 ? 130.710 129.227 108.671 1.00 110.64 178 ARG B C 1
ATOM 632 O O . ARG A 1 178 ? 129.949 129.147 109.642 1.00 117.46 178 ARG B O 1
ATOM 640 N N . LEU A 1 179 ? 132.027 129.390 108.805 1.00 118.90 179 LEU B N 1
ATOM 641 C CA . LEU A 1 179 ? 132.611 129.581 110.125 1.00 122.45 179 LEU B CA 1
ATOM 642 C C . LEU A 1 179 ? 132.136 130.880 110.759 1.00 128.14 179 LEU B C 1
ATOM 643 O O . LEU A 1 179 ? 131.979 130.952 111.981 1.00 135.84 179 LEU B O 1
ATOM 648 N N . GLU A 1 180 ? 131.896 131.912 109.949 1.00 128.36 180 GLU B N 1
ATOM 649 C CA . GLU A 1 180 ? 131.347 133.156 110.480 1.00 127.68 180 GLU B CA 1
ATOM 650 C C . GLU A 1 180 ? 129.940 132.948 111.029 1.00 130.44 180 GLU B C 1
ATOM 651 O O . GLU A 1 180 ? 129.596 133.468 112.098 1.00 136.86 180 GLU B O 1
ATOM 657 N N . VAL A 1 181 ? 129.116 132.176 110.319 1.00 126.31 181 VAL B N 1
ATOM 658 C CA . VAL A 1 181 ? 127.778 131.852 110.810 1.00 126.69 181 VAL B CA 1
ATOM 659 C C . VAL A 1 181 ? 127.867 131.051 112.104 1.00 129.01 181 VAL B C 1
ATOM 660 O O . VAL A 1 181 ? 127.110 131.286 113.057 1.00 136.34 181 VAL B O 1
ATOM 664 N N . LEU A 1 182 ? 128.790 130.089 112.154 1.00 128.02 182 LEU B N 1
ATOM 665 C CA . LEU A 1 182 ? 128.983 129.311 113.374 1.00 125.91 182 LEU B CA 1
ATOM 666 C C . LEU A 1 182 ? 129.396 130.207 114.535 1.00 131.84 182 LEU B C 1
ATOM 667 O O . LEU A 1 182 ? 128.922 130.034 115.662 1.00 139.20 182 LEU B O 1
ATOM 672 N N . SER A 1 183 ? 130.276 131.175 114.276 1.00 130.25 183 SER B N 1
ATOM 673 C CA . SER A 1 183 ? 130.682 132.112 115.317 1.00 129.30 183 SER B CA 1
ATOM 674 C C . SER A 1 183 ? 129.510 132.970 115.773 1.00 132.47 183 SER B C 1
ATOM 675 O O . SER A 1 183 ? 129.413 133.328 116.952 1.00 137.12 183 SER B O 1
ATOM 678 N N . ALA A 1 184 ? 128.619 133.330 114.847 1.00 129.78 184 ALA B N 1
ATOM 679 C CA . ALA A 1 184 ? 127.418 134.065 115.233 1.00 131.31 184 ALA B CA 1
ATOM 680 C C . ALA A 1 184 ? 126.541 133.237 116.165 1.00 1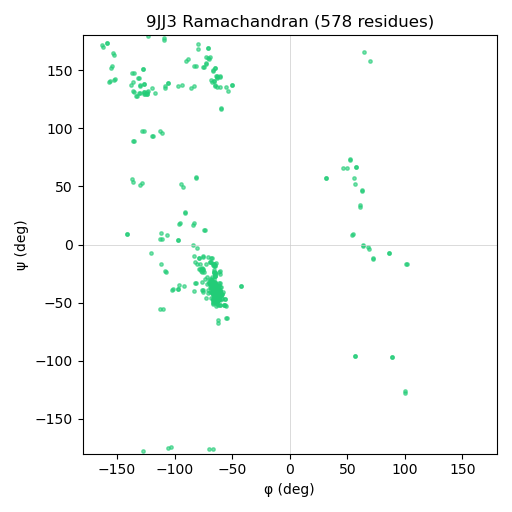35.83 184 ALA B C 1
ATOM 681 O O . ALA A 1 184 ? 126.039 133.746 117.179 1.00 138.54 184 ALA B O 1
ATOM 683 N N . MET A 1 185 ? 126.349 131.954 115.842 1.00 146.29 185 MET B N 1
ATOM 684 C CA . MET A 1 185 ? 125.616 131.081 116.758 1.00 143.53 185 MET B CA 1
ATOM 685 C C . MET A 1 185 ? 126.312 130.986 118.106 1.00 144.38 185 MET B C 1
ATOM 686 O O . MET A 1 185 ? 125.652 130.942 119.147 1.00 151.88 185 MET B O 1
ATOM 691 N N . ILE A 1 186 ? 127.643 130.926 118.106 1.00 135.11 186 ILE B N 1
ATOM 692 C CA . ILE A 1 186 ? 128.376 130.847 119.366 1.00 136.84 186 ILE B CA 1
ATOM 693 C C . ILE A 1 186 ? 128.142 132.101 120.199 1.00 140.64 186 ILE B C 1
ATOM 694 O O . ILE A 1 186 ? 127.918 132.025 121.411 1.00 144.70 186 ILE B O 1
ATOM 699 N N . SER A 1 187 ? 128.186 133.272 119.564 1.00 133.41 187 SER B N 1
ATOM 700 C CA . SER A 1 187 ? 127.942 134.514 120.293 1.00 131.87 187 SER B CA 1
ATOM 701 C C . SER A 1 187 ? 126.533 134.543 120.871 1.00 137.46 187 SER B C 1
ATOM 702 O O . SER A 1 187 ? 126.329 134.959 122.022 1.00 145.83 187 SER B O 1
ATOM 705 N N . VAL A 1 188 ? 125.548 134.101 120.086 1.00 136.23 188 VAL B N 1
ATOM 706 C CA . VAL A 1 188 ? 124.177 134.036 120.586 1.00 136.72 188 VAL B CA 1
ATOM 707 C C . VAL A 1 188 ? 124.081 133.064 121.757 1.00 140.24 188 VAL B C 1
ATOM 708 O O . VAL A 1 188 ? 123.384 133.322 122.747 1.00 140.64 188 VAL B O 1
ATOM 712 N N . LEU A 1 189 ? 124.782 131.935 121.668 1.00 141.43 189 LEU B N 1
ATOM 713 C CA . LEU A 1 189 ? 124.744 130.953 122.743 1.00 134.34 189 LEU B CA 1
ATOM 714 C C . LEU A 1 189 ? 125.349 131.517 124.022 1.00 138.40 189 LEU B C 1
ATOM 715 O O . LEU A 1 189 ? 124.820 131.294 125.114 1.00 147.70 189 LEU B O 1
ATOM 720 N N . LEU A 1 190 ? 126.458 132.249 123.909 1.00 139.62 190 LEU B N 1
ATOM 721 C CA . LEU A 1 190 ? 127.059 132.853 125.098 1.00 139.91 190 LEU B CA 1
ATOM 722 C C . LEU A 1 190 ? 126.176 133.939 125.706 1.00 136.85 190 LEU B C 1
ATOM 723 O O . LEU A 1 190 ? 126.080 134.036 126.935 1.00 145.89 190 LEU B O 1
ATOM 728 N N . VAL A 1 191 ? 125.530 134.774 124.887 1.00 133.92 191 VAL B N 1
ATOM 729 C CA . VAL A 1 191 ? 124.658 135.780 125.497 1.00 139.96 191 VAL B CA 1
ATOM 730 C C . VAL A 1 191 ? 123.458 135.106 126.158 1.00 141.58 191 VAL B C 1
ATOM 731 O O . VAL A 1 191 ? 123.013 135.521 127.237 1.00 144.33 191 VAL B O 1
ATOM 735 N N . TYR A 1 192 ? 122.942 134.032 125.552 1.00 142.94 192 TYR B N 1
ATOM 736 C CA . TYR A 1 192 ? 121.867 133.277 126.191 1.00 140.72 192 TYR B CA 1
ATOM 737 C C . TYR A 1 192 ? 122.332 132.637 127.494 1.00 141.59 192 TYR B C 1
ATOM 738 O O . TYR A 1 192 ? 121.576 132.580 128.467 1.00 145.81 192 TYR B O 1
ATOM 747 N N . ILE A 1 193 ? 123.569 132.139 127.528 1.00 140.56 193 ILE B N 1
ATOM 748 C CA . ILE A 1 193 ? 124.104 131.536 128.747 1.00 137.68 193 ILE B CA 1
ATOM 749 C C . ILE A 1 193 ? 124.230 132.580 129.848 1.00 139.55 193 ILE B C 1
ATOM 750 O O . ILE A 1 193 ? 123.907 132.320 131.014 1.00 145.14 193 ILE B O 1
ATOM 755 N N . LEU A 1 194 ? 124.714 133.773 129.500 1.00 143.82 194 LEU B N 1
ATOM 756 C CA . LEU A 1 194 ? 124.811 134.842 130.488 1.00 142.40 194 LEU B CA 1
ATOM 757 C C . LEU A 1 194 ? 123.430 135.227 131.007 1.00 148.85 194 LEU B C 1
ATOM 758 O O . LEU A 1 194 ? 123.240 135.429 132.215 1.00 151.39 194 LEU B O 1
ATOM 763 N N . MET A 1 195 ? 122.447 135.318 130.106 1.00 161.03 195 MET B N 1
ATOM 764 C CA . MET A 1 195 ? 121.085 135.621 130.533 1.00 159.84 195 MET B CA 1
ATOM 765 C C . MET A 1 195 ? 120.540 134.528 131.441 1.00 160.47 195 MET B C 1
ATOM 766 O O . MET A 1 195 ? 119.838 134.815 132.415 1.00 164.36 195 MET B O 1
ATOM 771 N N . GLY A 1 196 ? 120.844 133.267 131.133 1.00 158.99 196 GLY B N 1
ATOM 7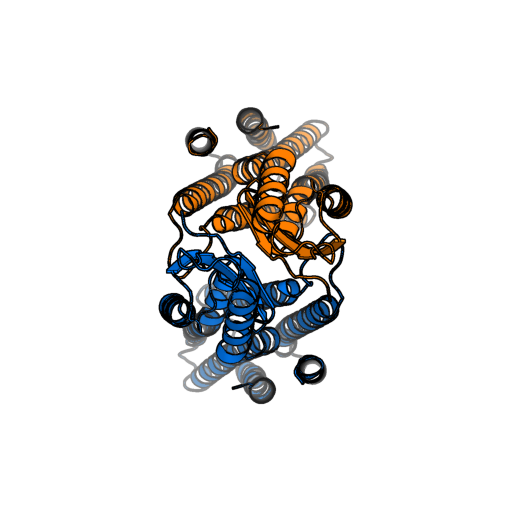72 C CA . GLY A 1 196 ? 120.391 132.175 131.978 1.00 159.43 196 GLY B CA 1
ATOM 773 C C . GLY A 1 196 ? 121.027 132.197 133.354 1.00 158.60 196 GLY B C 1
ATOM 774 O O . GLY A 1 196 ? 120.372 131.896 134.353 1.00 161.37 196 GLY B O 1
ATOM 775 N N . PHE A 1 197 ? 122.315 132.538 133.424 1.00 161.16 197 PHE B N 1
ATOM 776 C CA . PHE A 1 197 ? 122.965 132.683 134.722 1.00 161.64 197 PHE B CA 1
ATOM 777 C C . PHE A 1 197 ? 122.325 133.804 135.528 1.00 161.55 197 PHE B C 1
ATOM 778 O O . PHE A 1 197 ? 122.079 133.655 136.733 1.00 163.40 197 PHE B O 1
ATOM 786 N N . LEU A 1 198 ? 122.037 134.933 134.876 1.00 161.22 198 LEU B N 1
ATOM 787 C CA . LEU A 1 198 ? 121.349 136.022 135.564 1.00 162.00 198 LEU B CA 1
ATOM 788 C C . LEU A 1 198 ? 119.965 135.589 136.031 1.00 163.99 198 LEU B C 1
ATOM 789 O O . LEU A 1 198 ? 119.535 135.942 137.135 1.00 165.01 198 LEU B O 1
ATOM 794 N N . LEU A 1 199 ? 119.254 134.826 135.201 1.00 169.96 199 LEU B N 1
ATOM 795 C CA . LEU A 1 199 ? 117.922 134.354 135.561 1.00 169.99 199 LEU B CA 1
ATOM 796 C C . LEU A 1 199 ? 117.973 133.414 136.758 1.00 175.43 199 LEU B C 1
ATOM 797 O O . LEU A 1 199 ? 117.126 133.494 137.653 1.00 179.59 199 LEU B O 1
ATOM 802 N N . TYR A 1 200 ? 118.949 132.505 136.778 1.00 183.18 200 TYR B N 1
ATOM 803 C CA . TYR A 1 200 ? 119.110 131.602 137.913 1.00 181.60 200 TYR B CA 1
ATOM 804 C C . TYR A 1 200 ? 119.447 132.372 139.182 1.00 180.63 200 TYR B C 1
ATOM 805 O O . TYR A 1 200 ? 118.902 132.086 140.257 1.00 184.32 200 TYR B O 1
ATOM 814 N N . GLU A 1 201 ? 120.334 133.364 139.076 1.00 176.33 201 GLU B N 1
ATOM 815 C CA . GLU A 1 201 ? 120.649 134.185 140.239 1.00 177.07 201 GLU B CA 1
ATOM 816 C C . GLU A 1 201 ? 119.411 134.917 140.740 1.00 178.76 201 GLU B C 1
ATOM 817 O O . GLU A 1 201 ? 119.174 134.992 141.950 1.00 178.47 201 GLU B O 1
ATOM 823 N N . ALA A 1 202 ? 118.605 135.458 139.824 1.00 183.84 202 ALA B N 1
ATOM 824 C CA . ALA A 1 202 ? 117.393 136.165 140.225 1.00 185.03 202 ALA B CA 1
ATOM 825 C C . ALA A 1 202 ? 116.388 135.228 140.882 1.00 185.94 202 ALA B C 1
ATOM 826 O O . ALA A 1 202 ? 115.770 135.584 141.892 1.00 185.45 202 ALA B O 1
ATOM 828 N N . VAL A 1 203 ? 116.203 134.030 140.322 1.00 192.34 203 VAL B N 1
ATOM 829 C CA . VAL A 1 203 ? 115.244 133.092 140.898 1.00 191.15 203 VAL B CA 1
ATOM 830 C C . VAL A 1 203 ? 115.724 132.609 142.259 1.00 193.98 203 VAL B C 1
ATOM 831 O O . VAL A 1 203 ? 114.910 132.256 143.121 1.00 194.72 203 VAL B O 1
ATOM 835 N N . GLN A 1 204 ? 117.040 132.579 142.483 1.00 204.00 204 GLN B N 1
ATOM 836 C CA . GLN A 1 204 ? 117.535 132.351 143.834 1.00 202.30 204 GLN B CA 1
ATOM 837 C C . GLN A 1 204 ? 117.373 133.582 144.715 1.00 201.91 204 GLN B C 1
ATOM 838 O O . GLN A 1 204 ? 117.328 133.449 145.942 1.00 202.03 204 GLN B O 1
ATOM 844 N N . ARG A 1 205 ? 117.288 134.772 144.118 1.00 205.98 205 ARG B N 1
ATOM 845 C CA . ARG A 1 205 ? 117.062 135.980 144.901 1.00 205.09 205 ARG B CA 1
ATOM 846 C C . ARG A 1 205 ? 115.611 136.097 145.346 1.00 205.47 205 ARG B C 1
ATOM 847 O O . ARG A 1 205 ? 115.341 136.507 146.479 1.00 206.88 205 ARG B O 1
ATOM 855 N N . THR A 1 206 ? 114.664 135.728 144.479 1.00 203.04 206 THR B N 1
ATOM 856 C CA . THR A 1 206 ? 113.250 135.875 144.804 1.00 203.94 206 THR B CA 1
ATOM 857 C C . THR A 1 206 ? 112.822 135.015 145.986 1.00 205.56 206 THR B C 1
ATOM 858 O O . THR A 1 206 ? 111.747 135.254 146.547 1.00 203.52 206 THR B O 1
ATOM 862 N N . ILE A 1 207 ? 113.628 134.029 146.374 1.00 220.39 207 ILE B N 1
ATOM 863 C CA . ILE A 1 207 ? 113.378 133.215 147.553 1.00 219.07 207 ILE B CA 1
ATOM 864 C C . ILE A 1 207 ? 114.631 133.233 148.423 1.00 221.06 207 ILE B C 1
ATOM 865 O O . ILE A 1 207 ? 115.608 133.921 148.129 1.00 221.82 207 ILE B O 1
ATOM 870 N N . HIS A 1 208 ? 114.575 132.482 149.523 1.00 239.60 208 HIS B N 1
ATOM 871 C CA . HIS A 1 208 ? 115.612 132.378 150.550 1.00 239.85 208 HIS B CA 1
ATOM 872 C C . HIS A 1 208 ? 115.785 133.664 151.351 1.00 240.02 208 HIS B C 1
ATOM 873 O O . HIS A 1 208 ? 116.619 133.693 152.265 1.00 240.45 208 HIS B O 1
ATOM 880 N N . MET A 1 209 ? 115.040 134.728 151.030 1.00 246.60 209 MET B N 1
ATOM 881 C CA . MET A 1 209 ? 114.890 135.915 151.870 1.00 246.69 209 MET B CA 1
ATOM 882 C C . MET A 1 209 ? 116.189 136.723 151.921 1.00 247.82 209 MET B C 1
ATOM 883 O O . MET A 1 209 ? 117.263 136.206 151.602 1.00 248.60 209 MET B O 1
ATOM 888 N N . ASN A 1 210 ? 116.070 138.014 152.249 1.00 243.81 210 ASN B N 1
ATOM 889 C CA . ASN A 1 210 ? 117.137 138.996 152.461 1.00 244.05 210 ASN B CA 1
ATOM 890 C C . ASN A 1 210 ? 117.808 139.422 151.160 1.00 244.38 210 ASN B C 1
ATOM 891 O O . ASN A 1 210 ? 118.565 140.399 151.145 1.00 243.51 210 ASN B O 1
ATOM 896 N N . TYR A 1 211 ? 117.540 138.704 150.069 1.00 229.54 211 TYR B N 1
ATOM 897 C CA . TYR A 1 211 ? 117.790 139.181 148.711 1.00 225.33 211 TYR B CA 1
ATOM 898 C C . TYR A 1 211 ? 119.229 139.623 148.453 1.00 226.18 211 TYR B C 1
ATOM 899 O O . TYR A 1 211 ? 119.514 140.195 147.395 1.00 225.03 211 TYR B O 1
ATOM 908 N N . GLU A 1 212 ? 120.137 139.365 149.395 1.00 232.97 212 GLU B N 1
ATOM 909 C CA . GLU A 1 212 ? 121.551 139.729 149.275 1.00 232.13 212 GLU B CA 1
ATOM 910 C C . GLU A 1 212 ? 121.718 141.191 148.854 1.00 231.78 212 GLU B C 1
ATOM 911 O O . GLU A 1 212 ? 122.195 141.507 147.762 1.00 233.04 212 GLU B O 1
ATOM 917 N N . ILE A 1 213 ? 121.300 142.088 149.751 1.00 217.72 213 ILE B N 1
ATOM 918 C CA . ILE A 1 213 ? 121.287 143.515 149.448 1.00 217.90 213 ILE B CA 1
ATOM 919 C C . ILE A 1 213 ? 122.703 144.013 149.190 1.00 219.05 213 ILE B C 1
ATOM 920 O O . ILE A 1 213 ? 123.644 143.674 149.918 1.00 220.56 213 ILE B O 1
ATOM 925 N N . ASN A 1 214 ? 122.858 144.819 148.139 1.00 214.42 214 ASN B N 1
ATOM 926 C CA . ASN A 1 214 ? 124.122 145.468 147.811 1.00 214.23 214 ASN B CA 1
ATOM 927 C C . ASN A 1 214 ? 124.062 146.979 147.975 1.00 213.48 214 ASN B C 1
ATOM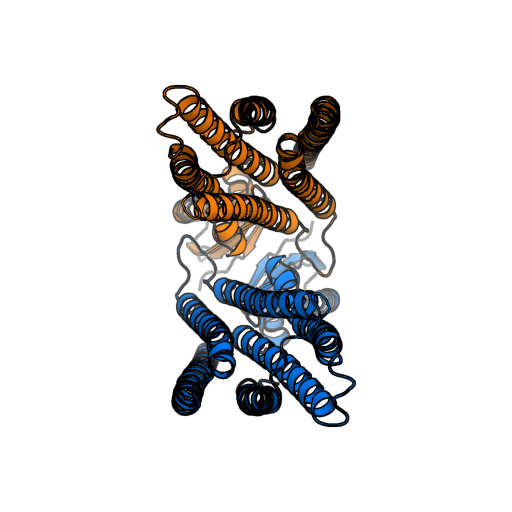 928 O O . ASN A 1 214 ? 124.878 147.556 148.700 1.00 212.21 214 ASN B O 1
ATOM 933 N N . GLY A 1 215 ? 123.112 147.638 147.315 1.00 194.74 215 GLY B N 1
ATOM 934 C CA . GLY A 1 215 ? 122.899 149.059 147.515 1.00 193.52 215 GLY B CA 1
ATOM 935 C C . GLY A 1 215 ? 123.502 149.962 146.459 1.00 192.34 215 GLY B C 1
ATOM 936 O O . GLY A 1 215 ? 123.244 149.797 145.263 1.00 192.13 215 GLY B O 1
ATOM 937 N N . ASP A 1 216 ? 124.308 150.930 146.904 1.00 181.26 216 ASP B N 1
ATOM 938 C CA . ASP A 1 216 ? 124.859 151.929 145.992 1.00 181.13 216 ASP B CA 1
ATOM 939 C C . ASP A 1 216 ? 125.804 151.285 144.985 1.00 179.44 216 ASP B C 1
ATOM 940 O O . ASP A 1 216 ? 125.808 151.653 143.804 1.00 177.89 216 ASP B O 1
ATOM 945 N N . ILE A 1 217 ? 126.603 150.312 145.429 1.00 178.64 217 ILE B N 1
ATOM 946 C CA . ILE A 1 217 ? 127.592 149.692 144.552 1.00 180.16 217 ILE B CA 1
ATOM 947 C C . ILE A 1 217 ? 126.927 149.014 143.361 1.00 179.30 217 ILE B C 1
ATOM 948 O O . ILE A 1 217 ? 127.558 148.823 142.315 1.00 179.71 217 ILE B O 1
ATOM 953 N N . MET A 1 218 ? 125.652 148.637 143.493 1.00 178.14 218 MET B N 1
ATOM 954 C CA . MET A 1 218 ? 124.922 148.105 142.347 1.00 177.06 218 MET B CA 1
ATOM 955 C C . MET A 1 218 ? 124.662 149.184 141.304 1.00 175.59 218 MET B C 1
ATOM 956 O O . MET A 1 218 ? 124.635 148.892 140.104 1.00 176.49 218 MET B O 1
ATOM 961 N N . LEU A 1 219 ? 124.460 150.427 141.742 1.00 155.44 219 LEU B N 1
ATOM 962 C CA . LEU A 1 219 ? 124.245 151.521 140.800 1.00 156.55 219 LEU B CA 1
ATOM 963 C C . LEU A 1 219 ? 125.489 151.783 139.960 1.00 160.13 219 LEU B C 1
ATOM 964 O O . LEU A 1 219 ? 125.388 152.040 138.755 1.00 157.82 219 LEU B O 1
ATOM 969 N N . ILE A 1 220 ? 126.671 151.725 140.578 1.00 157.65 220 ILE B N 1
ATOM 970 C CA . ILE A 1 220 ? 127.903 152.061 139.871 1.00 150.90 220 ILE B CA 1
ATOM 971 C C . ILE A 1 220 ? 128.196 151.038 138.780 1.00 149.96 220 ILE B C 1
ATOM 972 O O . ILE A 1 220 ? 128.492 151.397 137.635 1.00 155.53 220 ILE B O 1
ATOM 977 N N . THR A 1 221 ? 128.115 149.747 139.115 1.00 156.18 221 THR B N 1
ATOM 978 C CA . THR A 1 221 ? 128.384 148.719 138.115 1.00 159.67 221 THR B CA 1
ATOM 979 C C . THR A 1 221 ? 127.345 148.733 137.003 1.00 157.49 221 THR B C 1
ATOM 980 O O . THR A 1 221 ? 127.621 148.265 135.893 1.00 159.22 221 THR B O 1
ATOM 984 N N . ALA A 1 222 ? 126.151 149.258 137.277 1.00 151.59 222 ALA B N 1
ATOM 985 C CA . ALA A 1 222 ? 125.163 149.444 136.224 1.00 153.85 222 ALA B CA 1
ATOM 986 C C . ALA A 1 222 ? 125.402 150.731 135.448 1.00 154.88 222 ALA B C 1
ATOM 987 O O . ALA A 1 222 ? 125.131 150.782 134.243 1.00 160.41 222 ALA B O 1
ATOM 989 N N . ALA A 1 223 ? 125.900 151.774 136.117 1.00 142.74 223 ALA B N 1
ATOM 990 C CA . ALA A 1 223 ? 126.170 153.035 135.433 1.00 146.77 223 ALA B CA 1
ATOM 991 C C . ALA A 1 223 ? 127.266 152.873 134.387 1.00 144.87 223 ALA B C 1
ATOM 992 O O . ALA A 1 223 ? 127.180 153.442 133.294 1.00 144.65 223 ALA B O 1
ATOM 994 N N . VAL A 1 224 ? 128.312 152.112 134.709 1.00 138.27 224 VAL B N 1
ATOM 995 C CA . VAL A 1 224 ? 129.356 151.852 133.725 1.00 136.24 224 VAL B CA 1
ATOM 996 C C . VAL A 1 224 ? 128.928 150.808 132.705 1.00 137.06 224 VAL B C 1
ATOM 997 O O . VAL A 1 224 ? 129.478 150.774 131.598 1.00 140.09 224 VAL B O 1
ATOM 1001 N N . GLY A 1 225 ? 127.960 149.953 133.043 1.00 136.81 225 GLY B N 1
ATOM 1002 C CA . GLY A 1 225 ? 127.494 148.967 132.083 1.00 133.76 225 GLY B CA 1
ATOM 1003 C C . GLY A 1 225 ? 126.791 149.594 130.896 1.00 128.80 225 GLY B C 1
ATOM 1004 O O . GLY A 1 225 ? 127.013 149.194 129.750 1.00 132.30 225 GLY B O 1
ATOM 1005 N N . VAL A 1 226 ? 125.928 150.579 131.151 1.00 136.31 226 VAL B N 1
ATOM 1006 C CA . VAL A 1 226 ? 125.275 151.287 130.056 1.00 141.07 226 VAL B CA 1
ATOM 1007 C C . VAL A 1 226 ? 126.274 152.172 129.321 1.00 146.08 226 VAL B C 1
ATOM 1008 O O . VAL A 1 226 ? 126.277 152.232 128.086 1.00 149.02 226 VAL B O 1
ATOM 1012 N N . ALA A 1 227 ? 127.149 152.858 130.063 1.00 141.56 227 ALA B N 1
ATOM 1013 C CA . ALA A 1 227 ? 128.099 153.774 129.438 1.00 139.35 227 ALA B CA 1
ATOM 1014 C C . ALA A 1 227 ? 129.071 153.035 128.527 1.00 133.48 227 ALA B C 1
ATOM 1015 O O . ALA A 1 227 ? 129.403 153.522 127.441 1.00 134.11 227 ALA B O 1
ATOM 1017 N N . VAL A 1 228 ? 129.549 151.868 128.956 1.00 134.05 228 VAL B N 1
ATOM 1018 C CA . VAL A 1 228 ? 130.446 151.081 128.116 1.00 134.45 228 VAL B CA 1
ATOM 1019 C C . VAL A 1 228 ? 129.717 150.588 126.874 1.00 135.64 228 VAL B C 1
ATOM 1020 O O . VAL A 1 228 ? 130.239 150.662 125.755 1.00 143.17 228 VAL B O 1
ATOM 1024 N N . ASN A 1 229 ? 128.492 150.088 127.048 1.00 127.88 229 ASN B N 1
ATOM 1025 C CA . ASN A 1 229 ? 127.790 149.461 125.934 1.00 124.18 229 ASN B CA 1
ATOM 1026 C C . ASN A 1 229 ? 127.237 150.484 124.952 1.00 129.27 229 ASN B C 1
ATOM 1027 O O . ASN A 1 229 ? 127.161 150.203 123.751 1.00 133.21 229 ASN B O 1
ATOM 1032 N N . VAL A 1 230 ? 126.839 151.665 125.431 1.00 133.64 230 VAL B N 1
ATOM 1033 C CA . VAL A 1 230 ? 126.327 152.678 124.515 1.00 132.84 230 VAL B CA 1
ATOM 1034 C C . VAL A 1 230 ? 127.437 153.178 123.599 1.00 137.92 230 VAL B C 1
ATOM 1035 O O . VAL A 1 230 ? 127.177 153.577 122.457 1.00 140.74 230 VAL B O 1
ATOM 1039 N N . ILE A 1 231 ? 128.684 153.165 124.073 1.00 141.34 231 ILE B N 1
ATOM 1040 C CA . ILE A 1 231 ? 129.800 153.614 123.249 1.00 135.85 231 ILE B CA 1
ATOM 1041 C C . ILE A 1 231 ? 130.014 152.668 122.075 1.00 137.20 231 ILE B C 1
ATOM 1042 O O . ILE A 1 231 ? 130.109 153.099 120.920 1.00 145.02 231 ILE B O 1
ATOM 1047 N N . MET A 1 232 ? 130.083 151.364 122.346 1.00 139.88 232 MET B N 1
ATOM 1048 C CA . MET A 1 232 ? 130.329 150.421 121.263 1.00 146.38 232 MET B CA 1
ATOM 1049 C C . MET A 1 232 ? 129.086 150.196 120.416 1.00 143.83 232 MET B C 1
ATOM 1050 O O . MET A 1 232 ? 129.192 149.725 119.278 1.00 147.06 232 MET B O 1
ATOM 1055 N N . GLY A 1 233 ? 127.905 150.506 120.951 1.00 134.89 233 GLY B N 1
ATOM 1056 C CA . GLY A 1 233 ? 126.710 150.469 120.128 1.00 137.88 233 GLY B CA 1
ATOM 1057 C C . GLY A 1 233 ? 126.802 151.426 118.956 1.00 143.76 233 GLY B C 1
ATOM 1058 O O . GLY A 1 233 ? 126.326 151.128 117.858 1.00 151.43 233 GLY B O 1
ATOM 1059 N N . PHE A 1 234 ? 127.416 152.589 119.175 1.00 145.14 234 PHE B N 1
ATOM 1060 C CA . PHE A 1 234 ? 127.705 153.490 118.066 1.00 144.62 234 PHE B CA 1
ATOM 1061 C C . PHE A 1 234 ? 128.832 152.944 117.201 1.00 147.83 234 PHE B C 1
ATOM 1062 O O . PHE A 1 234 ? 128.837 153.140 115.980 1.00 154.21 234 PHE B O 1
ATOM 1070 N N . LEU A 1 235 ? 129.801 152.263 117.818 1.00 142.64 235 LEU B N 1
ATOM 1071 C CA . LEU A 1 235 ? 130.906 151.686 117.059 1.00 144.66 235 LEU B CA 1
ATOM 1072 C C . LEU A 1 235 ? 130.409 150.614 116.098 1.00 145.65 235 LEU B C 1
ATOM 1073 O O . LEU A 1 235 ? 130.700 150.656 114.897 1.00 145.86 235 LEU B O 1
ATOM 1078 N N . LEU A 1 236 ? 129.655 149.646 116.608 1.00 137.00 236 LEU B N 1
ATOM 1079 C CA . LEU A 1 236 ? 129.075 148.597 115.773 1.00 131.79 236 LEU B CA 1
ATOM 1080 C C . LEU A 1 236 ? 127.665 148.968 115.324 1.00 136.54 236 LEU B C 1
ATOM 1081 O O . LEU A 1 236 ? 126.726 148.183 115.438 1.00 137.85 236 LEU B O 1
ATOM 1086 N N . ASN A 1 237 ? 127.513 150.183 114.798 1.00 147.29 237 ASN B N 1
ATOM 1087 C CA . ASN A 1 237 ? 126.195 150.642 114.375 1.00 147.03 237 ASN B CA 1
ATOM 1088 C C . ASN A 1 237 ? 125.768 149.988 113.069 1.00 146.96 237 ASN B C 1
ATOM 1089 O O . ASN A 1 237 ? 124.602 149.609 112.917 1.00 149.99 237 ASN B O 1
ATOM 1094 N N . GLN A 1 238 ? 126.698 149.857 112.121 1.00 150.53 238 GLN B N 1
ATOM 1095 C CA . GLN A 1 238 ? 126.436 149.227 110.832 1.00 154.41 238 GLN B CA 1
ATOM 1096 C C . GLN A 1 238 ? 125.289 149.919 110.107 1.00 155.66 238 GLN B C 1
ATOM 1097 O O . GLN A 1 238 ? 125.499 150.930 109.428 1.00 157.12 238 GLN B O 1
ATOM 1103 N N . SER A 1 239 ? 124.080 149.378 110.248 1.00 163.57 239 SER B N 1
ATOM 1104 C CA . SER A 1 239 ? 122.878 149.945 109.638 1.00 165.43 239 SER B CA 1
ATOM 1105 C C . SER A 1 239 ? 123.020 150.094 108.126 1.00 165.34 239 SER B C 1
ATOM 1106 O O . SER A 1 239 ? 122.723 151.150 107.567 1.00 165.78 239 SER B O 1
ATOM 1109 N N . GLN A 1 266 ? 124.951 143.988 101.274 1.00 162.67 266 GLN B N 1
ATOM 1110 C CA . GLN A 1 266 ? 124.363 143.637 102.562 1.00 163.49 266 GLN B CA 1
ATOM 1111 C C . GLN A 1 266 ? 125.379 143.783 103.689 1.00 166.27 266 GLN B C 1
ATOM 1112 O O . GLN A 1 266 ? 126.587 143.787 103.454 1.00 168.04 266 GLN B O 1
ATOM 1118 N N . ASP A 1 267 ? 124.879 143.905 104.916 1.00 170.87 267 ASP B N 1
ATOM 1119 C CA . ASP A 1 267 ? 125.738 144.060 106.076 1.00 168.61 267 ASP B CA 1
ATOM 1120 C C . ASP A 1 267 ? 126.439 142.744 106.405 1.00 169.71 267 ASP B C 1
ATOM 1121 O O . ASP A 1 267 ? 126.024 141.661 105.985 1.00 172.21 267 ASP B O 1
ATOM 1126 N N . SER A 1 268 ? 127.519 142.849 107.172 1.00 147.83 268 SER B N 1
ATOM 1127 C CA . SER A 1 268 ? 128.281 141.686 107.596 1.00 147.93 268 SER B CA 1
ATOM 1128 C C . SER A 1 268 ? 127.636 141.058 108.822 1.00 144.37 268 SER B C 1
ATOM 1129 O O . SER A 1 268 ? 127.231 141.758 109.754 1.00 148.31 268 SER B O 1
ATOM 1132 N N . LEU A 1 269 ? 127.542 139.728 108.814 1.00 124.75 269 LEU B N 1
ATOM 1133 C CA . LEU A 1 269 ? 126.882 139.027 109.909 1.00 125.54 269 LEU B CA 1
ATOM 1134 C C . LEU A 1 269 ? 127.695 139.108 111.195 1.00 127.94 269 LEU B C 1
ATOM 1135 O O . LEU A 1 269 ? 127.123 139.094 112.288 1.00 141.82 269 LEU B O 1
ATOM 1140 N N . ALA A 1 270 ? 129.020 139.202 111.086 1.00 117.66 270 ALA B N 1
ATOM 1141 C CA . ALA A 1 270 ? 129.867 139.230 112.275 1.00 123.22 270 ALA B CA 1
ATOM 1142 C C . ALA A 1 270 ? 129.639 140.497 113.093 1.00 129.73 270 ALA B C 1
ATOM 1143 O O . ALA A 1 270 ? 129.416 140.437 114.311 1.00 129.13 270 ALA B O 1
ATOM 1145 N N . VAL A 1 271 ? 129.694 141.657 112.436 1.00 128.35 271 VAL B N 1
ATOM 1146 C CA . VAL A 1 271 ? 129.450 142.914 113.132 1.00 120.35 271 VAL B CA 1
ATOM 1147 C C . VAL A 1 271 ? 128.019 142.971 113.638 1.00 124.63 271 VAL B C 1
ATOM 1148 O O . VAL A 1 271 ? 127.753 143.524 114.709 1.00 128.22 271 VAL B O 1
ATOM 1152 N N . ARG A 1 272 ? 127.076 142.400 112.886 1.00 135.46 272 ARG B N 1
ATOM 1153 C CA . ARG A 1 272 ? 125.691 142.361 113.344 1.00 131.57 272 ARG B CA 1
ATOM 1154 C C . ARG A 1 272 ? 125.554 141.548 114.625 1.00 132.71 272 ARG B C 1
ATOM 1155 O O . ARG A 1 272 ? 124.845 141.953 115.551 1.00 143.46 272 ARG B O 1
ATOM 1163 N N . ALA A 1 273 ? 126.223 140.395 114.696 1.00 124.69 273 ALA B N 1
ATOM 1164 C CA . ALA A 1 273 ? 126.169 139.583 115.907 1.00 123.72 273 ALA B CA 1
ATOM 1165 C C . ALA A 1 273 ? 126.816 140.301 117.082 1.00 126.12 273 ALA B C 1
ATOM 1166 O O . ALA A 1 273 ? 126.299 140.261 118.207 1.00 140.76 273 ALA B O 1
ATOM 1168 N N . ALA A 1 274 ? 127.949 140.965 116.842 1.00 114.58 274 ALA B N 1
ATOM 1169 C CA . ALA A 1 274 ? 128.585 141.730 117.911 1.00 120.35 274 ALA B CA 1
ATOM 1170 C C . ALA A 1 274 ? 127.675 142.853 118.398 1.00 122.49 274 ALA B C 1
ATOM 1171 O O . ALA A 1 274 ? 127.572 143.104 119.605 1.00 119.40 274 ALA B O 1
ATOM 1173 N N . PHE A 1 275 ? 127.000 143.532 117.468 1.00 122.86 275 PHE B N 1
ATOM 1174 C CA . PHE A 1 275 ? 126.080 144.600 117.838 1.00 117.11 275 PHE B CA 1
ATOM 1175 C C . PHE A 1 275 ? 124.891 144.061 118.620 1.00 123.22 275 PHE B C 1
ATOM 1176 O O . PHE A 1 275 ? 124.413 144.708 119.555 1.00 130.27 275 PHE B O 1
ATOM 1184 N N . VAL A 1 276 ? 124.387 142.886 118.239 1.00 128.50 276 VAL B N 1
ATOM 1185 C CA . VAL A 1 276 ? 123.284 142.274 118.977 1.00 119.65 276 VAL B CA 1
ATOM 1186 C C . VAL A 1 276 ? 123.716 141.941 120.398 1.00 111.45 276 VAL B C 1
ATOM 1187 O O . VAL A 1 276 ? 122.971 142.166 121.360 1.00 122.00 276 VAL B O 1
ATOM 1191 N N . HIS A 1 277 ? 124.925 141.397 120.552 1.00 115.62 277 HIS B N 1
ATOM 1192 C CA . HIS A 1 277 ? 125.440 141.119 121.889 1.00 123.78 277 HIS B CA 1
ATOM 1193 C C . HIS A 1 277 ? 125.563 142.399 122.707 1.00 130.25 277 HIS B C 1
ATOM 1194 O O . HIS A 1 277 ? 125.190 142.434 123.888 1.00 137.11 277 HIS B O 1
ATOM 1201 N N . ALA A 1 278 ? 126.077 143.465 122.090 1.00 122.10 278 ALA B N 1
ATOM 1202 C CA . ALA A 1 278 ? 126.206 144.738 122.791 1.00 118.30 278 ALA B CA 1
ATOM 1203 C C . ALA A 1 278 ? 124.844 145.289 123.191 1.00 126.16 278 ALA B C 1
ATOM 1204 O O . ALA A 1 278 ? 124.684 145.826 124.292 1.00 131.72 278 ALA B O 1
ATOM 1206 N N . LEU A 1 279 ? 123.853 145.173 122.307 1.00 131.31 279 LEU B N 1
ATOM 1207 C CA . LEU A 1 279 ? 122.512 145.658 122.615 1.00 125.82 279 LEU B CA 1
ATOM 1208 C C . LEU A 1 279 ? 121.885 144.871 123.757 1.00 128.30 279 LEU B C 1
ATOM 1209 O O . LEU A 1 279 ? 121.229 145.450 124.630 1.00 130.51 279 LEU B O 1
ATOM 1214 N N . GLY A 1 280 ? 122.063 143.550 123.762 1.00 132.61 280 GLY B N 1
ATOM 1215 C CA . GLY A 1 280 ? 121.566 142.759 124.875 1.00 124.92 280 GLY B CA 1
ATOM 1216 C C . GLY A 1 280 ? 122.217 143.146 126.187 1.00 128.04 280 GLY B C 1
ATOM 1217 O O . GLY A 1 280 ? 121.542 143.282 127.215 1.00 144.48 280 GLY B O 1
ATOM 1218 N N . ASN A 1 281 ? 123.538 143.344 126.169 1.00 124.66 281 ASN B N 1
ATOM 1219 C CA . ASN A 1 281 ? 124.228 143.777 127.379 1.00 128.16 281 ASN B CA 1
ATOM 1220 C C . ASN A 1 281 ? 123.732 145.144 127.833 1.00 127.27 281 ASN B C 1
ATOM 1221 O O . ASN A 1 281 ? 123.574 145.387 129.033 1.00 132.72 281 ASN B O 1
ATOM 1226 N N . LEU A 1 282 ? 123.475 146.046 126.884 1.00 120.30 282 LEU B N 1
ATOM 1227 C CA . LEU A 1 282 ? 122.941 147.361 127.224 1.00 122.50 282 LEU B CA 1
ATOM 1228 C C . LEU A 1 282 ? 121.560 147.252 127.854 1.00 133.35 282 LEU B C 1
ATOM 1229 O O . LEU A 1 282 ? 121.243 147.979 128.802 1.00 137.84 282 LEU B O 1
ATOM 1234 N N . VAL A 1 283 ? 120.717 146.365 127.326 1.00 138.70 283 VAL B N 1
ATOM 1235 C CA . VAL A 1 283 ? 119.376 146.189 127.879 1.00 129.35 283 VAL B CA 1
ATOM 1236 C C . VAL A 1 283 ? 119.458 145.675 129.311 1.00 129.14 283 VAL B C 1
ATOM 1237 O O . VAL A 1 283 ? 118.772 146.175 130.211 1.00 132.54 283 VAL B O 1
ATOM 1241 N N . GLN A 1 284 ? 120.312 144.677 129.548 1.00 136.06 284 GLN B N 1
ATOM 1242 C CA . GLN A 1 284 ? 120.476 144.185 130.913 1.00 134.48 284 GLN B CA 1
ATOM 1243 C C . GLN A 1 284 ? 121.032 145.270 131.829 1.00 139.32 284 GLN B C 1
ATOM 1244 O O . GLN A 1 284 ? 120.610 145.392 132.985 1.00 143.71 284 GLN B O 1
ATOM 1250 N N . SER A 1 285 ? 121.977 146.071 131.330 1.00 141.49 285 SER B N 1
ATOM 1251 C CA . SER A 1 285 ? 122.563 147.125 132.150 1.00 144.55 285 SER B CA 1
ATOM 1252 C C . SER A 1 285 ? 121.529 148.180 132.523 1.00 142.70 285 SER B C 1
ATOM 1253 O O . SER A 1 285 ? 121.479 148.628 133.673 1.00 145.61 285 SER B O 1
ATOM 1256 N N . VAL A 1 286 ? 120.694 148.592 131.566 1.00 123.89 286 VAL B N 1
ATOM 1257 C CA . VAL A 1 286 ? 119.683 149.598 131.874 1.00 124.05 286 VAL B CA 1
ATOM 1258 C C . VAL A 1 286 ? 118.620 149.019 132.798 1.00 128.97 286 VAL B C 1
ATOM 1259 O O . VAL A 1 286 ? 118.080 149.730 133.654 1.00 131.87 286 VAL B O 1
ATOM 1263 N N . GLY A 1 287 ? 118.313 147.726 132.667 1.00 135.74 287 GLY B N 1
ATOM 1264 C CA . GLY A 1 287 ? 117.404 147.103 133.615 1.00 133.20 287 GLY B CA 1
ATOM 1265 C C . GLY A 1 287 ? 117.954 147.094 135.027 1.00 134.39 287 GLY B C 1
ATOM 1266 O O . GLY A 1 287 ? 117.238 147.396 135.987 1.00 141.44 287 GLY B O 1
ATOM 1267 N N . VAL A 1 288 ? 119.235 146.750 135.173 1.00 131.63 288 VAL B N 1
ATOM 1268 C CA . VAL A 1 288 ? 119.864 146.772 136.491 1.00 135.14 288 VAL B CA 1
ATOM 1269 C C . VAL A 1 288 ? 119.896 148.193 137.039 1.00 137.12 288 VAL B C 1
ATOM 1270 O O . VAL A 1 288 ? 119.704 148.414 138.239 1.00 139.43 288 VAL B O 1
ATOM 1274 N N . LEU A 1 289 ? 120.134 149.177 136.170 1.00 140.65 289 LEU B N 1
ATOM 1275 C CA . LEU A 1 289 ? 120.125 150.573 136.598 1.00 136.04 289 LEU B CA 1
ATOM 1276 C C . LEU A 1 289 ? 118.753 150.978 137.121 1.00 139.17 289 LEU B C 1
ATOM 1277 O O . LEU A 1 289 ? 118.638 151.625 138.170 1.00 141.66 289 LEU B O 1
ATOM 1282 N N . ILE A 1 290 ? 117.696 150.601 136.398 1.00 142.40 290 ILE B N 1
ATOM 1283 C CA . ILE A 1 290 ? 116.340 150.931 136.828 1.00 140.66 290 ILE B CA 1
ATOM 1284 C C . ILE A 1 290 ? 116.029 150.264 138.161 1.00 144.45 290 ILE B C 1
ATOM 1285 O O . ILE A 1 290 ? 115.470 150.891 139.071 1.00 144.15 290 ILE B O 1
ATOM 1290 N N . ALA A 1 291 ? 116.395 148.988 138.302 1.00 153.26 291 ALA B N 1
ATOM 1291 C CA . ALA A 1 291 ? 116.143 148.281 139.554 1.00 151.28 291 ALA B CA 1
ATOM 1292 C C . ALA A 1 291 ? 116.900 148.919 140.712 1.00 153.54 291 ALA B C 1
ATOM 1293 O O . ALA A 1 291 ? 116.352 149.076 141.810 1.00 156.97 291 ALA B O 1
ATOM 1295 N N . ALA A 1 292 ? 118.160 149.296 140.486 1.00 154.09 292 ALA B N 1
ATOM 1296 C CA . ALA A 1 292 ? 118.949 149.919 141.542 1.00 153.20 292 ALA B CA 1
ATOM 1297 C C . ALA A 1 292 ? 118.360 151.261 141.951 1.00 153.20 292 ALA B C 1
ATOM 1298 O O . ALA A 1 292 ? 118.303 151.583 143.143 1.00 155.39 292 ALA B O 1
ATOM 1300 N N . TYR A 1 293 ? 117.922 152.062 140.978 1.00 161.44 293 TYR B N 1
ATOM 1301 C CA . TYR A 1 293 ? 117.317 153.344 141.318 1.00 161.89 293 TYR B CA 1
ATOM 1302 C C . TYR A 1 293 ? 116.010 153.152 142.076 1.00 164.46 293 TYR B C 1
ATOM 1303 O O . TYR A 1 293 ? 115.706 153.914 143.001 1.00 163.55 293 TYR B O 1
ATOM 1312 N N . ILE A 1 294 ? 115.221 152.144 141.696 1.00 166.66 294 ILE B N 1
ATOM 1313 C CA . ILE A 1 294 ? 113.980 151.862 142.413 1.00 165.31 294 ILE B CA 1
ATOM 1314 C C . ILE A 1 294 ? 114.279 151.444 143.847 1.00 162.37 294 ILE B C 1
ATOM 1315 O O . ILE A 1 294 ? 113.585 151.851 144.786 1.00 161.01 294 ILE B O 1
ATOM 1320 N N . ILE A 1 295 ? 115.314 150.626 144.040 1.00 162.21 295 ILE B N 1
ATOM 1321 C CA . ILE A 1 295 ? 115.675 150.193 145.387 1.00 162.05 295 ILE B CA 1
ATOM 1322 C C . ILE A 1 295 ? 116.183 151.369 146.213 1.00 164.54 295 ILE B C 1
ATOM 1323 O O . ILE A 1 295 ? 115.924 151.454 147.420 1.00 166.66 295 ILE B O 1
ATOM 1328 N N . ARG A 1 296 ? 116.904 152.299 145.580 1.00 174.21 296 ARG B N 1
ATOM 1329 C CA . ARG A 1 296 ? 117.524 153.394 146.323 1.00 174.01 296 ARG B CA 1
ATOM 1330 C C . ARG A 1 296 ? 116.483 154.269 147.013 1.00 173.78 296 ARG B C 1
ATOM 1331 O O . ARG A 1 296 ? 116.656 154.651 148.176 1.00 173.59 296 ARG B O 1
ATOM 1339 N N . PHE A 1 297 ? 115.399 154.596 146.318 1.00 184.06 297 PHE B N 1
ATOM 1340 C CA . PHE A 1 297 ? 114.321 155.374 146.908 1.00 185.07 297 PHE B CA 1
ATOM 1341 C C . PHE A 1 297 ? 113.209 154.454 147.394 1.00 186.88 297 PHE B C 1
ATOM 1342 O O . PHE A 1 297 ? 112.802 153.521 146.698 1.00 186.33 297 PHE B O 1
ATOM 1350 N N . LYS A 1 298 ? 112.704 154.744 148.596 1.00 195.21 298 LYS B N 1
ATOM 1351 C CA . LYS A 1 298 ? 111.751 153.874 149.279 1.00 194.89 298 LYS B CA 1
ATOM 1352 C C . LYS A 1 298 ? 112.331 152.467 149.327 1.00 193.62 298 LYS B C 1
ATOM 1353 O O . LYS A 1 298 ? 111.859 151.578 148.609 1.00 192.65 298 LYS B O 1
ATOM 1359 N N . PRO A 1 299 ? 113.351 152.221 150.152 1.00 185.81 299 PRO B N 1
ATOM 1360 C CA . PRO A 1 299 ? 114.020 150.931 150.114 1.00 184.61 299 PRO B CA 1
ATOM 1361 C C . PRO A 1 299 ? 113.346 149.826 150.917 1.00 184.67 299 PRO B C 1
ATOM 1362 O O . PRO A 1 299 ? 114.007 148.825 151.222 1.00 184.95 299 PRO B O 1
ATOM 1366 N N . GLU A 1 300 ? 112.066 149.965 151.270 1.00 195.18 300 GLU B N 1
ATOM 1367 C CA . GLU A 1 300 ? 111.326 148.835 151.809 1.00 195.75 300 GLU B CA 1
ATOM 1368 C C . GLU A 1 300 ? 110.838 147.901 150.711 1.00 196.02 300 GLU B C 1
ATOM 1369 O O . GLU A 1 300 ? 110.476 146.757 151.005 1.00 196.36 300 GLU B O 1
ATOM 1375 N N . TYR A 1 301 ? 110.819 148.360 149.457 1.00 188.93 301 TYR B N 1
ATOM 1376 C CA . TYR A 1 301 ? 110.429 147.495 148.351 1.00 187.46 301 TYR B CA 1
ATOM 1377 C C . TYR A 1 301 ? 111.408 146.336 148.242 1.00 187.63 301 TYR B C 1
ATOM 1378 O O . TYR A 1 301 ? 111.050 145.188 148.520 1.00 192.43 301 TYR B O 1
ATOM 1387 N N . LYS A 1 302 ? 112.653 146.637 147.864 1.00 183.62 302 LYS B N 1
ATOM 1388 C CA . LYS A 1 302 ? 113.771 145.707 147.988 1.00 184.06 302 LYS B CA 1
ATOM 1389 C C . LYS A 1 302 ? 113.563 144.471 147.105 1.00 185.19 302 LYS B C 1
ATOM 1390 O O . LYS A 1 302 ? 114.437 143.603 147.012 1.00 184.35 302 LYS B O 1
ATOM 1396 N N . ILE A 1 303 ? 112.439 144.414 146.392 1.00 179.96 303 ILE B N 1
ATOM 1397 C CA . ILE A 1 303 ? 112.050 143.221 145.646 1.00 179.95 303 ILE B CA 1
ATOM 1398 C C . ILE A 1 303 ? 112.107 143.437 144.138 1.00 182.65 303 ILE B C 1
ATOM 1399 O O . ILE A 1 303 ? 112.193 142.455 143.387 1.00 181.04 303 ILE B O 1
ATOM 1404 N N . ALA A 1 304 ? 112.142 144.685 143.668 1.00 182.12 304 ALA B N 1
ATOM 1405 C CA . ALA A 1 304 ? 111.947 144.965 142.250 1.00 181.68 304 ALA B CA 1
ATOM 1406 C C . ALA A 1 304 ? 113.053 144.411 141.357 1.00 180.02 304 ALA B C 1
ATOM 1407 O O . ALA A 1 304 ? 112.850 144.318 140.142 1.00 182.95 304 ALA B O 1
ATOM 1409 N N . ASP A 1 305 ? 114.209 144.049 141.913 1.00 175.32 305 ASP B N 1
ATOM 1410 C CA . ASP A 1 305 ? 115.333 143.650 141.065 1.00 179.20 305 ASP B CA 1
ATOM 1411 C C . ASP A 1 305 ? 115.056 142.393 140.244 1.00 183.04 305 ASP B C 1
ATOM 1412 O O . ASP A 1 305 ? 115.279 142.426 139.019 1.00 187.19 305 ASP B O 1
ATOM 1417 N N . PRO A 1 306 ? 114.592 141.273 140.815 1.00 167.97 306 PRO B N 1
ATOM 1418 C CA . PRO A 1 306 ? 114.279 140.112 139.964 1.00 170.30 306 PRO B CA 1
ATOM 1419 C C . PRO A 1 306 ? 113.201 140.378 138.927 1.00 170.19 306 PRO B C 1
ATOM 1420 O O . PRO A 1 306 ? 113.251 139.790 137.840 1.00 170.57 306 PRO B O 1
ATOM 1424 N N . ILE A 1 307 ? 112.222 141.234 139.226 1.00 164.62 307 ILE B N 1
ATOM 1425 C CA . ILE A 1 307 ? 111.179 141.537 138.248 1.00 166.47 307 ILE B CA 1
ATOM 1426 C C . ILE A 1 307 ? 111.788 142.194 137.015 1.00 170.76 307 ILE B C 1
ATOM 1427 O O . ILE A 1 307 ? 111.504 141.810 135.871 1.00 171.04 307 ILE B O 1
ATOM 1432 N N . CYS A 1 308 ? 112.647 143.192 137.236 1.00 162.53 308 CYS B N 1
ATOM 1433 C CA . CYS A 1 308 ? 113.344 143.830 136.126 1.00 157.03 308 CYS B CA 1
ATOM 1434 C C . CYS A 1 308 ? 114.239 142.834 135.406 1.00 155.06 308 CYS B C 1
ATOM 1435 O O . CYS A 1 308 ? 114.357 142.871 134.176 1.00 159.76 308 CYS B O 1
ATOM 1438 N N . THR A 1 309 ? 114.872 141.930 136.156 1.00 142.78 309 THR B N 1
ATOM 1439 C CA . THR A 1 309 ? 115.699 140.906 135.528 1.00 147.51 309 THR B CA 1
ATOM 1440 C C . THR A 1 309 ? 114.880 140.067 134.555 1.00 152.35 309 THR B C 1
ATOM 1441 O O . THR A 1 309 ? 115.294 139.842 133.413 1.00 155.98 309 THR B O 1
ATOM 1445 N N . TYR A 1 310 ? 113.697 139.620 134.983 1.00 161.02 310 TYR B N 1
ATOM 1446 C CA . TYR A 1 310 ? 112.844 138.815 134.112 1.00 162.14 310 TYR B CA 1
ATOM 1447 C C . TYR A 1 310 ? 112.413 139.605 132.881 1.00 160.00 310 TYR B C 1
ATOM 1448 O O . TYR A 1 310 ? 112.513 139.119 131.744 1.00 163.48 310 TYR B O 1
ATOM 1457 N N . VAL A 1 311 ? 111.930 140.833 133.091 1.00 131.99 311 VAL B N 1
ATOM 1458 C CA . VAL A 1 311 ? 111.397 141.618 131.979 1.00 130.49 311 VAL B CA 1
ATOM 1459 C C . VAL A 1 311 ? 112.484 141.889 130.947 1.00 139.48 311 VAL B C 1
ATOM 1460 O O . VAL A 1 311 ? 112.279 141.726 129.736 1.00 142.26 311 VAL B O 1
ATOM 1464 N N . PHE A 1 312 ? 113.667 142.288 131.405 1.00 133.27 312 PHE B N 1
ATOM 1465 C CA . PHE A 1 312 ? 114.717 142.626 130.460 1.00 130.00 312 PHE B CA 1
ATOM 1466 C C . PHE A 1 312 ? 115.416 141.399 129.889 1.00 133.26 312 PHE B C 1
ATOM 1467 O O . PHE A 1 312 ? 115.986 141.488 128.800 1.00 138.39 312 PHE B O 1
ATOM 1475 N N . SER A 1 313 ? 115.342 140.244 130.556 1.00 140.46 313 SER B N 1
ATOM 1476 C CA . SER A 1 313 ? 115.739 139.005 129.896 1.00 146.41 313 SER B CA 1
ATOM 1477 C C . SER A 1 313 ? 114.803 138.686 128.738 1.00 147.12 313 SER B C 1
ATOM 1478 O O . SER A 1 313 ? 115.247 138.256 127.664 1.00 150.31 313 SER B O 1
ATOM 1481 N N . LEU A 1 314 ? 113.501 138.900 128.938 1.00 142.07 314 LEU B N 1
ATOM 1482 C CA . LEU A 1 314 ? 112.558 138.736 127.836 1.00 140.10 314 LEU B CA 1
ATOM 1483 C C . LEU A 1 314 ? 112.872 139.707 126.702 1.00 143.37 314 LEU B C 1
ATOM 1484 O O . LEU A 1 314 ? 112.810 139.343 125.520 1.00 149.70 314 LEU B O 1
ATOM 1489 N N . LEU A 1 315 ? 113.218 140.949 127.045 1.00 122.54 315 LEU B N 1
ATOM 1490 C CA . LEU A 1 315 ? 113.593 141.922 126.020 1.00 119.80 315 LEU B CA 1
ATOM 1491 C C . LEU A 1 315 ? 114.858 141.495 125.276 1.00 127.78 315 LEU B C 1
ATOM 1492 O O . LEU A 1 315 ? 114.970 141.692 124.060 1.00 131.90 315 LEU B O 1
ATOM 1497 N N . VAL A 1 316 ? 115.826 140.919 125.992 1.00 131.07 316 VAL B N 1
ATOM 1498 C CA . VAL A 1 316 ? 117.042 140.423 125.351 1.00 129.15 316 VAL B CA 1
ATOM 1499 C C . VAL A 1 316 ? 116.708 139.309 124.367 1.00 128.47 316 VAL B C 1
ATOM 1500 O O . VAL A 1 316 ? 117.252 139.252 123.254 1.00 137.48 316 VAL B O 1
ATOM 1504 N N . ALA A 1 317 ? 115.815 138.401 124.765 1.00 127.61 317 ALA B N 1
ATOM 1505 C CA . ALA A 1 317 ? 115.370 137.359 123.844 1.00 130.58 317 ALA B CA 1
ATOM 1506 C C . ALA A 1 317 ? 114.703 137.967 122.616 1.00 129.43 317 ALA B C 1
ATOM 1507 O O . ALA A 1 317 ? 114.910 137.499 121.487 1.00 140.29 317 ALA B O 1
ATOM 1509 N N . PHE A 1 318 ? 113.900 139.014 122.819 1.00 131.65 318 PHE B N 1
ATOM 1510 C CA . PHE A 1 318 ? 113.294 139.714 121.689 1.00 138.00 318 PHE B CA 1
ATOM 1511 C C . PHE A 1 318 ? 114.356 140.265 120.748 1.00 142.03 318 PHE B C 1
ATOM 1512 O O . PHE A 1 318 ? 114.214 140.185 119.522 1.00 146.90 318 PHE B O 1
ATOM 1520 N N . THR A 1 319 ? 115.423 140.841 121.305 1.00 139.68 319 THR B N 1
ATOM 1521 C CA . THR A 1 319 ? 116.497 141.371 120.469 1.00 139.25 319 THR B CA 1
ATOM 1522 C C . THR A 1 319 ? 117.180 140.265 119.672 1.00 135.09 319 THR B C 1
ATOM 1523 O O . THR A 1 319 ? 117.475 140.438 118.484 1.00 133.79 319 THR B O 1
ATOM 1527 N N . THR A 1 320 ? 117.442 139.123 120.307 1.00 129.79 320 THR B N 1
ATOM 1528 C CA . THR A 1 320 ? 118.171 138.047 119.641 1.00 127.33 320 THR B CA 1
ATOM 1529 C C . THR A 1 320 ? 117.309 137.224 118.689 1.00 135.03 320 THR B C 1
ATOM 1530 O O . THR A 1 320 ? 117.859 136.414 117.928 1.00 139.17 320 THR B O 1
ATOM 1534 N N . PHE A 1 321 ? 115.984 137.390 118.734 1.00 140.61 321 PHE B N 1
ATOM 1535 C CA . PHE A 1 321 ? 115.102 136.594 117.882 1.00 134.25 321 PHE B CA 1
ATOM 1536 C C . PHE A 1 321 ? 115.461 136.731 116.405 1.00 136.01 321 PHE B C 1
ATOM 1537 O O . PHE A 1 321 ? 115.536 135.732 115.680 1.00 146.52 321 PHE B O 1
ATOM 1545 N N . ARG A 1 322 ? 115.667 137.964 115.937 1.00 135.86 322 ARG B N 1
ATOM 1546 C CA . ARG A 1 322 ? 115.884 138.181 114.509 1.00 138.02 322 ARG B CA 1
ATOM 1547 C C . ARG A 1 322 ? 117.179 137.536 114.031 1.00 140.78 322 ARG B C 1
ATOM 1548 O O . ARG A 1 322 ? 117.202 136.885 112.978 1.00 142.11 322 ARG B O 1
ATOM 1556 N N . ILE A 1 323 ? 118.267 137.705 114.784 1.00 133.01 323 ILE B N 1
ATOM 1557 C CA . ILE A 1 323 ? 119.535 137.117 114.368 1.00 127.67 323 ILE B CA 1
ATOM 1558 C C . ILE A 1 323 ? 119.466 135.596 114.438 1.00 130.80 323 ILE B C 1
ATOM 1559 O O . ILE A 1 323 ? 120.024 134.900 113.579 1.00 131.69 323 ILE B O 1
ATOM 1564 N N . ILE A 1 324 ? 118.762 135.053 115.437 1.00 129.09 324 ILE B N 1
ATOM 1565 C CA . ILE A 1 324 ? 118.604 133.603 115.517 1.00 123.49 324 ILE B CA 1
ATOM 1566 C C . ILE A 1 324 ? 117.868 133.086 114.288 1.00 126.45 324 ILE B C 1
ATOM 1567 O O . ILE A 1 324 ? 118.275 132.095 113.666 1.00 134.29 324 ILE B O 1
ATOM 1572 N N . TRP A 1 325 ? 116.779 133.760 113.914 1.00 127.01 325 TRP B N 1
ATOM 1573 C CA . TRP A 1 325 ? 116.004 133.337 112.753 1.00 127.70 325 TRP B CA 1
ATOM 1574 C C . TRP A 1 325 ? 116.836 133.413 111.480 1.00 129.93 325 TRP B C 1
ATOM 1575 O O . TRP A 1 325 ? 116.818 132.490 110.657 1.00 144.66 325 TRP B O 1
ATOM 1586 N N . ASP A 1 326 ? 117.576 134.510 111.303 1.00 131.46 326 ASP B N 1
ATOM 1587 C CA . ASP A 1 326 ? 118.382 134.662 110.095 1.00 135.25 326 ASP B CA 1
ATOM 1588 C C . ASP A 1 326 ? 119.454 133.584 110.007 1.00 132.83 326 ASP B C 1
ATOM 1589 O O . ASP A 1 326 ? 119.662 132.990 108.942 1.00 135.94 326 ASP B O 1
ATOM 1594 N N . THR A 1 327 ? 120.136 133.306 111.120 1.00 113.62 327 THR B N 1
ATOM 1595 C CA . THR A 1 327 ? 121.180 132.289 111.102 1.00 113.63 327 THR B CA 1
ATOM 1596 C C . THR A 1 327 ? 120.602 130.905 110.824 1.00 118.59 327 THR B C 1
ATOM 1597 O O . THR A 1 327 ? 121.169 130.134 110.038 1.00 116.95 327 THR B O 1
ATOM 1601 N N . VAL A 1 328 ? 119.468 130.576 111.450 1.00 123.59 328 VAL B N 1
ATOM 1602 C CA . VAL A 1 328 ? 118.851 129.273 111.222 1.00 112.43 328 VAL B CA 1
ATOM 1603 C C . VAL A 1 328 ? 118.429 129.130 109.766 1.00 109.13 328 VAL B C 1
ATOM 1604 O O . VAL A 1 328 ? 118.613 128.072 109.153 1.00 119.64 328 VAL B O 1
ATOM 1608 N N . VAL A 1 329 ? 117.867 130.193 109.186 1.00 113.42 329 VAL B N 1
ATOM 1609 C CA . VAL A 1 329 ? 117.491 130.152 107.775 1.00 116.12 329 VAL B CA 1
ATOM 1610 C C . VAL A 1 329 ? 118.723 129.954 106.902 1.00 124.90 329 VAL B C 1
ATOM 1611 O O . VAL A 1 329 ? 118.687 129.216 105.910 1.00 125.19 329 VAL B O 1
ATOM 1615 N N . ILE A 1 330 ? 119.833 130.604 107.258 1.00 126.97 330 ILE B N 1
ATOM 1616 C CA . ILE A 1 330 ? 121.059 130.455 106.478 1.00 120.22 330 ILE B CA 1
ATOM 1617 C C . ILE A 1 330 ? 121.543 129.010 106.510 1.00 119.74 330 ILE B C 1
ATOM 1618 O O . ILE A 1 330 ? 121.922 128.446 105.476 1.00 117.46 330 ILE B O 1
ATOM 1623 N N . ILE A 1 331 ? 121.533 128.386 107.690 1.00 123.71 331 ILE B N 1
ATOM 1624 C CA . ILE A 1 331 ? 122.023 127.013 107.796 1.00 123.36 331 ILE B CA 1
ATOM 1625 C C . ILE A 1 331 ? 121.105 126.044 107.061 1.00 121.28 331 ILE B C 1
ATOM 1626 O O . ILE A 1 331 ? 121.571 125.132 106.369 1.00 127.57 331 ILE B O 1
ATOM 1631 N N . LEU A 1 332 ? 119.797 126.232 107.177 1.00 119.08 332 LEU B N 1
ATOM 1632 C CA . LEU A 1 332 ? 118.845 125.287 106.592 1.00 117.36 332 LEU B CA 1
ATOM 1633 C C . LEU A 1 332 ? 118.745 125.390 105.079 1.00 120.83 332 LEU B C 1
ATOM 1634 O O . LEU A 1 332 ? 117.802 124.812 104.527 1.00 124.51 332 LEU B O 1
ATOM 1639 N N . GLU A 1 333 ? 119.666 126.101 104.426 1.00 119.78 333 GLU B N 1
ATOM 1640 C CA . GLU A 1 333 ? 119.672 126.251 102.970 1.00 120.65 333 GLU B CA 1
ATOM 1641 C C . GLU A 1 333 ? 118.400 126.930 102.474 1.00 128.50 333 GLU B C 1
ATOM 1642 O O . GLU A 1 333 ? 117.893 126.630 101.391 1.00 125.07 333 GLU B O 1
ATOM 1648 N N . GLY A 1 334 ? 117.878 127.855 103.274 1.00 125.90 334 GLY B N 1
ATOM 1649 C CA . GLY A 1 334 ? 116.767 128.670 102.843 1.00 122.06 334 GLY B CA 1
ATOM 1650 C C . GLY A 1 334 ? 117.227 129.942 102.162 1.00 125.53 334 GLY B C 1
ATOM 1651 O O . GLY A 1 334 ? 118.353 130.397 102.352 1.00 131.29 334 GLY B O 1
ATOM 1652 N N . VAL A 1 335 ? 116.341 130.516 101.355 1.00 128.57 335 VAL B N 1
ATOM 1653 C CA . VAL A 1 335 ? 116.658 131.743 100.630 1.00 126.42 335 VAL B CA 1
ATOM 1654 C C . VAL A 1 335 ? 116.829 132.870 101.642 1.00 126.95 335 VAL B C 1
ATOM 1655 O O . VAL A 1 335 ? 116.217 132.831 102.720 1.00 140.31 335 VAL B O 1
ATOM 1659 N N . PRO A 1 336 ? 117.668 133.865 101.364 1.00 126.71 336 PRO B N 1
ATOM 1660 C CA . PRO A 1 336 ? 117.797 134.992 102.291 1.00 130.66 336 PRO B CA 1
ATOM 1661 C C . PRO A 1 336 ? 116.498 135.776 102.382 1.00 140.21 336 PRO B C 1
ATOM 1662 O O . PRO A 1 336 ? 115.698 135.810 101.444 1.00 145.78 336 PRO B O 1
ATOM 1666 N N . SER A 1 337 ? 116.291 136.410 103.538 1.00 136.36 337 SER B N 1
ATOM 1667 C CA . SER A 1 337 ? 115.029 137.088 103.807 1.00 139.98 337 SER B CA 1
ATOM 1668 C C . SER A 1 337 ? 114.780 138.263 102.872 1.00 138.96 337 SER B C 1
ATOM 1669 O O . SER A 1 337 ? 113.633 138.704 102.744 1.00 141.28 337 SER B O 1
ATOM 1672 N N . HIS A 1 338 ? 115.817 138.780 102.216 1.00 128.49 338 HIS B N 1
ATOM 1673 C CA . HIS A 1 338 ? 115.683 139.926 101.330 1.00 132.81 338 HIS B CA 1
ATOM 1674 C C . HIS A 1 338 ? 115.499 139.526 99.871 1.00 137.99 338 HIS B C 1
ATOM 1675 O O . HIS A 1 338 ? 115.718 140.354 98.980 1.00 143.44 338 HIS B O 1
ATOM 1682 N N . LEU A 1 339 ? 115.104 138.283 99.606 1.00 133.39 339 LEU B N 1
ATOM 1683 C CA . LEU A 1 339 ? 114.907 137.807 98.246 1.00 130.85 339 LEU B CA 1
ATOM 1684 C C . LEU A 1 339 ? 113.642 136.970 98.174 1.00 132.28 339 LEU B C 1
ATOM 1685 O O . LEU A 1 339 ? 113.380 136.150 99.058 1.00 136.85 339 LEU B O 1
ATOM 1690 N N . ASN A 1 340 ? 112.861 137.178 97.117 1.00 148.01 340 ASN B N 1
ATOM 1691 C CA . ASN A 1 340 ? 111.669 136.387 96.848 1.00 150.41 340 ASN B CA 1
ATOM 1692 C C . ASN A 1 340 ? 111.856 135.650 95.530 1.00 152.21 340 ASN B C 1
ATOM 1693 O O . ASN A 1 340 ? 112.234 136.257 94.523 1.00 155.41 340 ASN B O 1
ATOM 1698 N N . VAL A 1 341 ? 111.593 134.343 95.544 1.00 141.28 341 VAL B N 1
ATOM 1699 C CA . VAL A 1 341 ? 111.858 133.516 94.372 1.00 138.27 341 VAL B CA 1
ATOM 1700 C C . VAL A 1 341 ? 110.926 133.883 93.224 1.00 140.81 341 VAL B C 1
ATOM 1701 O O . VAL A 1 341 ? 111.323 133.848 92.053 1.00 150.51 341 VAL B O 1
ATOM 1705 N N . ASP A 1 342 ? 109.676 134.235 93.533 1.00 138.17 342 ASP B N 1
ATOM 1706 C CA . ASP A 1 342 ? 108.705 134.518 92.480 1.00 141.77 342 ASP B CA 1
ATOM 1707 C C . ASP A 1 342 ? 109.143 135.694 91.615 1.00 146.67 342 ASP B C 1
ATOM 1708 O O . ASP A 1 342 ? 109.034 135.642 90.384 1.00 147.87 342 ASP B O 1
ATOM 1713 N N . TYR A 1 343 ? 109.639 136.764 92.239 1.00 145.62 343 TYR B N 1
ATOM 1714 C CA . TYR A 1 343 ? 110.130 137.900 91.468 1.00 145.09 343 TYR B CA 1
ATOM 1715 C C . TYR A 1 343 ? 111.328 137.507 90.614 1.00 146.77 343 TYR B C 1
ATOM 1716 O O . TYR A 1 343 ? 111.413 137.879 89.437 1.00 147.34 343 TYR B O 1
ATOM 1725 N N . ILE A 1 344 ? 112.259 136.743 91.188 1.00 131.45 344 ILE B N 1
ATOM 1726 C CA . ILE A 1 344 ? 113.425 136.294 90.432 1.00 128.68 344 ILE B CA 1
ATOM 1727 C C . ILE A 1 344 ? 113.001 135.364 89.305 1.00 127.05 344 ILE B C 1
ATOM 1728 O O . ILE A 1 344 ? 113.546 135.420 88.196 1.00 130.58 344 ILE B O 1
ATOM 1733 N N . LYS A 1 345 ? 112.030 134.488 89.571 1.00 124.61 345 LYS B N 1
ATOM 1734 C CA . LYS A 1 345 ? 111.548 133.587 88.530 1.00 124.10 345 LYS B CA 1
ATOM 1735 C C . LYS A 1 345 ? 110.915 134.361 87.382 1.00 127.89 345 LYS B C 1
ATOM 1736 O O . LYS A 1 345 ? 111.144 134.043 86.210 1.00 132.55 345 LYS B O 1
ATOM 1742 N N . GLU A 1 346 ? 110.117 135.383 87.698 1.00 135.88 346 GLU B N 1
ATOM 1743 C CA . GLU A 1 346 ? 109.518 136.196 86.645 1.00 137.38 346 GLU B CA 1
ATOM 1744 C C . GLU A 1 346 ? 110.583 136.949 85.857 1.00 136.76 346 GLU B C 1
ATOM 1745 O O . GLU A 1 346 ? 110.508 137.040 84.625 1.00 139.73 346 GLU B O 1
ATOM 1751 N N . ALA A 1 347 ? 111.586 137.493 86.551 1.00 133.15 347 ALA B N 1
ATOM 1752 C CA . ALA A 1 347 ? 112.663 138.194 85.861 1.00 137.07 347 ALA B CA 1
ATOM 1753 C C . ALA A 1 347 ? 113.415 137.260 84.922 1.00 140.48 347 ALA B C 1
ATOM 1754 O O . ALA A 1 347 ? 113.743 137.636 83.791 1.00 137.66 347 ALA B O 1
ATOM 1756 N N . LEU A 1 348 ? 113.697 136.037 85.376 1.00 133.61 348 LEU B N 1
ATOM 1757 C CA . LEU A 1 348 ? 114.369 135.065 84.521 1.00 122.21 348 LEU B CA 1
ATOM 1758 C C . LEU A 1 348 ? 113.501 134.687 83.329 1.00 124.87 348 LEU B C 1
ATOM 1759 O O . LEU A 1 348 ? 113.999 134.553 82.206 1.00 128.71 348 LEU B O 1
ATOM 1764 N N . MET A 1 349 ? 112.197 134.508 83.553 1.00 138.43 349 MET B N 1
ATOM 1765 C CA . MET A 1 349 ? 111.291 134.191 82.458 1.00 136.88 349 MET B CA 1
ATOM 1766 C C . MET A 1 349 ? 111.167 135.336 81.465 1.00 137.39 349 MET B C 1
ATOM 1767 O O . MET A 1 349 ? 110.813 135.100 80.306 1.00 134.36 349 MET B O 1
ATOM 1772 N N . LYS A 1 350 ? 111.447 136.568 81.893 1.00 143.50 350 LYS B N 1
ATOM 1773 C CA . LYS A 1 350 ? 111.415 137.702 80.977 1.00 143.08 350 LYS B CA 1
ATOM 1774 C C . LYS A 1 350 ? 112.546 137.673 79.959 1.00 145.85 350 LYS B C 1
ATOM 1775 O O . LYS A 1 350 ? 112.479 138.406 78.966 1.00 144.55 350 LYS B O 1
ATOM 1781 N N . ILE A 1 351 ? 113.578 136.855 80.178 1.00 147.52 351 ILE B N 1
ATOM 1782 C CA . ILE A 1 351 ? 114.693 136.779 79.243 1.00 143.60 351 ILE B CA 1
ATOM 1783 C C . ILE A 1 351 ? 114.222 136.174 77.928 1.00 141.97 351 ILE B C 1
ATOM 1784 O O . ILE A 1 351 ? 113.423 135.229 77.907 1.00 146.35 351 ILE B O 1
ATOM 1789 N N . GLU A 1 352 ? 114.709 136.729 76.822 1.00 153.86 352 GLU B N 1
ATOM 1790 C CA . GLU A 1 352 ? 114.346 136.227 75.505 1.00 156.96 352 GLU B CA 1
ATOM 1791 C C . GLU A 1 352 ? 114.830 134.792 75.332 1.00 159.66 352 GLU B C 1
ATOM 1792 O O . GLU A 1 352 ? 115.879 134.407 75.855 1.00 162.25 352 GLU B O 1
ATOM 1798 N N . ASP A 1 353 ? 114.041 133.998 74.604 1.00 161.85 353 ASP B N 1
ATOM 1799 C CA . ASP A 1 353 ? 114.359 132.600 74.307 1.00 159.54 353 ASP B CA 1
ATOM 1800 C C . ASP A 1 353 ? 114.432 131.764 75.585 1.00 157.47 353 ASP B C 1
ATOM 1801 O O . ASP A 1 353 ? 115.355 130.975 75.790 1.00 159.52 353 ASP B O 1
ATOM 1806 N N . VAL A 1 354 ? 113.439 131.947 76.450 1.00 128.34 354 VAL B N 1
ATOM 1807 C CA . VAL A 1 354 ? 113.302 131.179 77.681 1.00 122.45 354 VAL B CA 1
ATOM 1808 C C . VAL A 1 354 ? 111.877 130.654 77.751 1.00 131.37 354 VAL B C 1
ATOM 1809 O O . VAL A 1 354 ? 110.922 131.417 77.567 1.00 137.35 354 VAL B O 1
ATOM 1813 N N . TYR A 1 355 ? 111.731 129.357 78.013 1.00 137.79 355 TYR B N 1
ATOM 1814 C CA . TYR A 1 355 ? 110.418 128.727 78.070 1.00 135.39 355 TYR B CA 1
ATOM 1815 C C . TYR A 1 355 ? 109.921 128.505 79.489 1.00 129.44 355 TYR B C 1
ATOM 1816 O O . TYR A 1 355 ? 108.728 128.678 79.753 1.00 135.46 355 TYR B O 1
ATOM 1825 N N . SER A 1 356 ? 110.802 128.128 80.411 1.00 114.57 356 SER B N 1
ATOM 1826 C CA . SER A 1 356 ? 110.387 127.835 81.775 1.00 123.24 356 SER B CA 1
ATOM 1827 C C . SER A 1 356 ? 111.609 127.854 82.680 1.00 126.71 356 SER B C 1
ATOM 1828 O O . SER A 1 356 ? 112.749 127.945 82.221 1.00 137.07 356 SER B O 1
ATOM 1831 N N . VAL A 1 357 ? 111.349 127.771 83.981 1.00 117.74 357 VAL B N 1
ATOM 1832 C CA . VAL A 1 357 ? 112.385 127.672 85.004 1.00 116.15 357 VAL B CA 1
ATOM 1833 C C . VAL A 1 357 ? 112.013 126.468 85.860 1.00 120.55 357 VAL B C 1
ATOM 1834 O O . VAL A 1 357 ? 111.167 126.572 86.755 1.00 126.12 357 VAL B O 1
ATOM 1838 N N . GLU A 1 358 ? 112.631 125.319 85.579 1.00 137.20 358 GLU B N 1
ATOM 1839 C CA . GLU A 1 358 ? 112.235 124.084 86.248 1.00 140.33 358 GLU B CA 1
ATOM 1840 C C . GLU A 1 358 ? 112.538 124.131 87.741 1.00 143.38 358 GLU B C 1
ATOM 1841 O O . GLU A 1 358 ? 111.714 123.703 88.557 1.00 153.28 358 GLU B O 1
ATOM 1847 N N . ASP A 1 359 ? 113.707 124.641 88.121 1.00 123.08 359 ASP B N 1
ATOM 1848 C CA . ASP A 1 359 ? 114.066 124.719 89.528 1.00 128.00 359 ASP B CA 1
ATOM 1849 C C . ASP A 1 359 ? 115.016 125.897 89.689 1.00 126.31 359 ASP B C 1
ATOM 1850 O O . ASP A 1 359 ? 115.856 126.146 88.821 1.00 131.86 359 ASP B O 1
ATOM 1855 N N . LEU A 1 360 ? 114.874 126.620 90.802 1.00 106.54 360 LEU B N 1
ATOM 1856 C CA . LEU A 1 360 ? 115.589 127.873 91.014 1.00 106.70 360 LEU B CA 1
ATOM 1857 C C . LEU A 1 360 ? 116.114 127.899 92.458 1.00 110.31 360 LEU B C 1
ATOM 1858 O O . LEU A 1 360 ? 115.754 128.742 93.271 1.00 116.73 360 LEU B O 1
ATOM 1863 N N . ASN A 1 361 ? 116.890 126.882 92.835 1.00 107.40 361 ASN B N 1
ATOM 1864 C CA . ASN A 1 361 ? 117.458 126.843 94.180 1.00 106.83 361 ASN B CA 1
ATOM 1865 C C . ASN A 1 361 ? 118.249 128.110 94.486 1.00 114.67 361 ASN B C 1
ATOM 1866 O O . ASN A 1 361 ? 119.026 128.594 93.659 1.00 128.10 361 ASN B O 1
ATOM 1871 N N . ILE A 1 362 ? 118.044 128.648 95.687 1.00 103.16 362 ILE B N 1
ATOM 1872 C CA . ILE A 1 362 ? 118.805 129.788 96.191 1.00 97.05 362 ILE B CA 1
ATOM 1873 C C . ILE A 1 362 ? 119.187 129.512 97.637 1.00 103.12 362 ILE B C 1
ATOM 1874 O O . ILE A 1 362 ? 118.340 129.117 98.443 1.00 121.21 362 ILE B O 1
ATOM 1879 N N . TRP A 1 363 ? 120.460 129.721 97.965 1.00 92.73 363 TRP B N 1
ATOM 1880 C CA . TRP A 1 363 ? 120.923 129.627 99.341 1.00 95.84 363 TRP B CA 1
ATOM 1881 C C . TRP A 1 363 ? 122.142 130.519 99.500 1.00 103.54 363 TRP B C 1
ATOM 1882 O O . TRP A 1 363 ? 122.762 130.936 98.519 1.00 124.29 363 TRP B O 1
ATOM 1893 N N . SER A 1 364 ? 122.479 130.814 100.752 1.00 109.09 364 SER B N 1
ATOM 1894 C CA . SER A 1 364 ? 123.573 131.718 101.073 1.00 117.75 364 SER B CA 1
ATOM 1895 C C . SER A 1 364 ? 124.571 131.019 101.981 1.00 118.01 364 SER B C 1
ATOM 1896 O O . SER A 1 364 ? 124.187 130.432 102.997 1.00 127.62 364 SER B O 1
ATOM 1899 N N . LEU A 1 365 ? 125.851 131.077 101.606 1.00 117.89 365 LEU B N 1
ATOM 1900 C CA . LEU A 1 365 ? 126.899 130.585 102.494 1.00 117.41 365 LEU B CA 1
ATOM 1901 C C . LEU A 1 365 ? 126.967 131.421 103.763 1.00 126.59 365 LEU B C 1
ATOM 1902 O O . LEU A 1 365 ? 127.127 130.883 104.865 1.00 139.69 365 LEU B O 1
ATOM 1907 N N . THR A 1 366 ? 126.846 132.738 103.627 1.00 131.27 366 THR B N 1
ATOM 1908 C CA . THR A 1 366 ? 126.781 133.644 104.764 1.00 133.93 366 THR B CA 1
ATOM 1909 C C . THR A 1 366 ? 126.125 134.934 104.294 1.00 137.47 366 THR B C 1
ATOM 1910 O O . THR A 1 366 ? 125.854 135.115 103.105 1.00 141.30 366 THR B O 1
ATOM 1914 N N . SER A 1 367 ? 125.865 135.826 105.246 1.00 137.05 367 SER B N 1
ATOM 1915 C CA . SER A 1 367 ? 125.218 137.093 104.929 1.00 135.83 367 SER B CA 1
ATOM 1916 C C . SER A 1 367 ? 126.061 137.890 103.944 1.00 134.66 367 SER B C 1
ATOM 1917 O O . SER A 1 367 ? 127.194 138.275 104.249 1.00 139.69 367 SER B O 1
ATOM 1920 N N . GLY A 1 368 ? 125.504 138.136 102.760 1.00 140.92 368 GLY B N 1
ATOM 1921 C CA . GLY A 1 368 ? 126.187 138.843 101.704 1.00 147.72 368 GLY B CA 1
ATOM 1922 C C . GLY A 1 368 ? 126.761 137.954 100.621 1.00 151.43 368 GLY B C 1
ATOM 1923 O O . GLY A 1 368 ? 127.076 138.451 99.534 1.00 155.25 368 GLY B O 1
ATOM 1924 N N . LYS A 1 369 ? 126.903 136.658 100.886 1.00 146.00 369 LYS B N 1
ATOM 1925 C CA . LYS A 1 369 ? 127.416 135.690 99.919 1.00 140.42 369 LYS B CA 1
ATOM 1926 C C . LYS A 1 369 ? 126.318 134.659 99.684 1.00 142.68 369 LYS B C 1
ATOM 1927 O O . LYS A 1 369 ? 126.207 133.675 100.418 1.00 153.15 369 LYS B O 1
ATOM 1933 N N . SER A 1 370 ? 125.506 134.889 98.656 1.00 118.55 370 SER B N 1
ATOM 1934 C CA . SER A 1 370 ? 124.379 134.026 98.333 1.00 120.59 370 SER B CA 1
ATOM 1935 C C . SER A 1 370 ? 124.507 133.545 96.896 1.00 118.56 370 SER B C 1
ATOM 1936 O O . SER A 1 370 ? 124.745 134.348 95.989 1.00 130.59 370 SER B O 1
ATOM 1939 N N . THR A 1 371 ? 124.348 132.242 96.696 1.00 103.72 371 THR B N 1
ATOM 1940 C CA . THR A 1 371 ? 124.466 131.611 95.391 1.00 106.14 371 THR B CA 1
ATOM 1941 C C . THR A 1 371 ? 123.092 131.166 94.904 1.00 114.43 371 THR B C 1
ATOM 1942 O O . THR A 1 371 ? 122.085 131.290 95.606 1.00 125.58 371 THR B O 1
ATOM 1946 N N . ALA A 1 372 ? 123.054 130.640 93.681 1.00 98.48 372 ALA B N 1
ATOM 1947 C CA . ALA A 1 372 ? 121.801 130.192 93.093 1.00 101.64 372 ALA B CA 1
ATOM 1948 C C . ALA A 1 372 ? 122.071 129.120 92.048 1.00 107.45 372 ALA B C 1
ATOM 1949 O O . ALA A 1 372 ? 123.145 129.075 91.444 1.00 118.70 372 ALA B O 1
ATOM 1951 N N . ILE A 1 373 ? 121.076 128.261 91.842 1.00 107.32 373 ILE B N 1
ATOM 1952 C CA . ILE A 1 373 ? 121.091 127.242 90.799 1.00 100.28 373 ILE B CA 1
ATOM 1953 C C . ILE A 1 373 ? 119.817 127.395 89.984 1.00 101.75 373 ILE B C 1
ATOM 1954 O O . ILE A 1 373 ? 118.721 127.459 90.550 1.00 123.18 373 ILE B O 1
ATOM 1959 N N . VAL A 1 374 ? 119.956 127.450 88.663 1.00 98.40 374 VAL B N 1
ATOM 1960 C CA . VAL A 1 374 ? 118.854 127.791 87.773 1.00 105.41 374 VAL B CA 1
ATOM 1961 C C . VAL A 1 374 ? 118.791 126.764 86.648 1.00 118.13 374 VAL B C 1
ATOM 1962 O O . VAL A 1 374 ? 119.827 126.283 86.177 1.00 130.40 374 VAL B O 1
ATOM 1966 N N . HIS A 1 375 ? 117.575 126.423 86.223 1.00 114.92 375 HIS B N 1
ATOM 1967 C CA . HIS A 1 375 ? 117.319 125.331 85.284 1.00 107.31 375 HIS B CA 1
ATOM 1968 C C . HIS A 1 375 ? 116.461 125.797 84.109 1.00 110.40 375 HIS B C 1
ATOM 1969 O O . HIS A 1 375 ? 115.416 125.216 83.811 1.00 121.53 375 HIS B O 1
ATOM 1976 N N . ILE A 1 376 ? 116.879 126.877 83.442 1.00 110.14 376 ILE B N 1
ATOM 1977 C CA . ILE A 1 376 ? 116.190 127.336 82.239 1.00 118.97 376 ILE B CA 1
ATOM 1978 C C . ILE A 1 376 ? 115.986 126.204 81.242 1.00 124.47 376 ILE B C 1
ATOM 1979 O O . ILE A 1 376 ? 116.877 125.382 81.008 1.00 137.60 376 ILE B O 1
ATOM 1984 N N . GLN A 1 377 ? 114.793 126.166 80.656 1.00 130.79 377 GLN B N 1
ATOM 1985 C CA . GLN A 1 377 ? 114.492 125.354 79.489 1.00 128.58 377 GLN B CA 1
ATOM 1986 C C . GLN A 1 377 ? 114.329 126.259 78.274 1.00 131.80 377 GLN B C 1
ATOM 1987 O O . GLN A 1 377 ? 113.679 127.304 78.340 1.00 146.18 377 GLN B O 1
ATOM 1993 N N . LEU A 1 378 ? 114.917 125.843 77.159 1.00 128.02 378 LEU B N 1
ATOM 1994 C CA . LEU A 1 378 ? 115.010 126.684 75.976 1.00 129.71 378 LEU B CA 1
ATOM 1995 C C . LEU A 1 378 ? 113.738 126.614 75.140 1.00 130.49 378 LEU B C 1
ATOM 1996 O O . LEU A 1 378 ? 113.004 125.623 75.165 1.00 136.19 378 LEU B O 1
ATOM 2001 N N . ILE A 1 379 ? 113.489 127.688 74.401 1.00 139.42 379 ILE B N 1
ATOM 2002 C CA . ILE A 1 379 ? 112.355 127.746 73.471 1.00 139.43 379 ILE B CA 1
ATOM 2003 C C . ILE A 1 379 ? 112.566 126.724 72.362 1.00 143.34 379 ILE B C 1
ATOM 2004 O O . ILE A 1 379 ? 113.693 126.599 71.850 1.00 149.28 379 ILE B O 1
ATOM 2009 N N . PRO A 1 380 ? 111.541 125.969 71.967 1.00 152.80 380 PRO B N 1
ATOM 2010 C CA . PRO A 1 380 ? 111.710 125.022 70.859 1.00 156.72 380 PRO B CA 1
ATOM 2011 C C . PRO A 1 380 ? 112.094 125.732 69.570 1.00 159.53 380 PRO B C 1
ATOM 2012 O O . PRO A 1 380 ? 111.646 126.846 69.293 1.00 157.60 380 PRO B O 1
ATOM 2016 N N . GLY A 1 381 ? 112.937 125.070 68.780 1.00 165.22 381 GLY B N 1
ATOM 2017 C CA . GLY A 1 381 ? 113.396 125.605 67.519 1.00 163.77 381 GLY B CA 1
ATOM 2018 C C . GLY A 1 381 ? 114.612 126.499 67.608 1.00 165.85 381 GLY B C 1
ATOM 2019 O O . GLY A 1 381 ? 115.150 126.891 66.565 1.00 167.56 381 GLY B O 1
ATOM 2020 N N . SER A 1 382 ? 115.064 126.836 68.816 1.00 166.81 382 SER B N 1
ATOM 2021 C CA . SER A 1 382 ? 116.241 127.678 69.022 1.00 167.03 382 SER B CA 1
ATOM 2022 C C . SER A 1 382 ? 117.080 127.040 70.124 1.00 166.62 382 SER B C 1
ATOM 2023 O O . SER A 1 382 ? 116.905 127.347 71.306 1.00 165.91 382 SER B O 1
ATOM 2026 N N . SER A 1 383 ? 117.992 126.149 69.733 1.00 165.31 383 SER B N 1
ATOM 2027 C CA . SER A 1 383 ? 118.905 125.516 70.672 1.00 164.79 383 SER B CA 1
ATOM 2028 C C . SER A 1 383 ? 120.340 125.995 70.537 1.00 164.98 383 SER B C 1
ATOM 2029 O O . SER A 1 383 ? 121.103 125.881 71.501 1.00 166.62 383 SER B O 1
ATOM 2032 N N . SER A 1 384 ? 120.725 126.521 69.372 1.00 157.59 384 SER B N 1
ATOM 2033 C CA . SER A 1 384 ? 122.077 127.043 69.206 1.00 162.66 384 SER B CA 1
ATOM 2034 C C . SER A 1 384 ? 122.306 128.265 70.084 1.00 163.04 384 SER B C 1
ATOM 2035 O O . SER A 1 384 ? 123.415 128.478 70.589 1.00 161.77 384 SER B O 1
ATOM 2038 N N . LYS A 1 385 ? 121.271 129.082 70.279 1.00 159.82 385 LYS B N 1
ATOM 2039 C CA . LYS A 1 385 ? 121.378 130.300 71.080 1.00 158.48 385 LYS B CA 1
ATOM 2040 C C . LYS A 1 385 ? 121.275 129.976 72.572 1.00 156.03 385 LYS B C 1
ATOM 2041 O O . LYS A 1 385 ? 120.419 130.479 73.297 1.00 159.61 385 LYS B O 1
ATOM 2047 N N . TRP A 1 386 ? 122.180 129.111 73.027 1.00 135.16 386 TRP B N 1
ATOM 2048 C CA . TRP A 1 386 ? 122.249 128.735 74.433 1.00 136.39 386 TRP B CA 1
ATOM 2049 C C . TRP A 1 386 ? 123.290 129.530 75.207 1.00 141.48 386 TRP B C 1
ATOM 2050 O O . TRP A 1 386 ? 123.050 129.899 76.361 1.00 143.15 386 TRP B O 1
ATOM 2061 N N . GLU A 1 387 ? 124.442 129.811 74.593 1.00 152.60 387 GLU B N 1
ATOM 2062 C CA . GLU A 1 387 ? 125.463 130.606 75.266 1.00 150.85 387 GLU B CA 1
ATOM 2063 C C . GLU A 1 387 ? 124.962 132.015 75.553 1.00 149.59 387 GLU B C 1
ATOM 2064 O O . GLU A 1 387 ? 125.228 132.570 76.625 1.00 151.03 387 GLU B O 1
ATOM 2070 N N . GLU A 1 388 ? 124.240 132.612 74.602 1.00 157.65 388 GLU B N 1
ATOM 2071 C CA . GLU A 1 388 ? 123.704 133.952 74.811 1.00 159.93 388 GLU B CA 1
ATOM 2072 C C . GLU A 1 388 ? 122.712 133.973 75.964 1.00 157.06 388 GLU B C 1
ATOM 2073 O O . GLU A 1 388 ? 122.744 134.880 76.804 1.00 158.95 388 GLU B O 1
ATOM 2079 N N . VAL A 1 389 ? 121.824 132.978 76.024 1.00 133.72 389 VAL B N 1
ATOM 2080 C CA . VAL A 1 389 ? 120.856 132.910 77.114 1.00 132.98 389 VAL B CA 1
ATOM 2081 C C . VAL A 1 389 ? 121.568 132.717 78.445 1.00 132.64 389 VAL B C 1
ATOM 2082 O O . VAL A 1 389 ? 121.207 133.334 79.455 1.00 139.77 389 VAL B O 1
ATOM 2086 N N . GLN A 1 390 ? 122.589 131.858 78.469 1.00 131.58 390 GLN B N 1
ATOM 2087 C CA . GLN A 1 390 ? 123.338 131.636 79.701 1.00 135.30 390 GLN B CA 1
ATOM 2088 C C . GLN A 1 390 ? 124.006 132.920 80.175 1.00 137.08 390 GLN B C 1
ATOM 2089 O O . GLN A 1 390 ? 123.945 133.266 81.361 1.00 137.42 390 GLN B O 1
ATOM 2095 N N . SER A 1 391 ? 124.645 133.644 79.254 1.00 140.33 391 SER B N 1
ATOM 2096 C CA . SER A 1 391 ? 125.307 134.891 79.621 1.00 139.23 391 SER B CA 1
ATOM 2097 C C . SER A 1 391 ? 124.302 135.923 80.114 1.00 143.91 391 SER B C 1
ATOM 2098 O O . SER A 1 391 ? 124.552 136.618 81.106 1.00 145.85 391 SER B O 1
ATOM 2101 N N . LYS A 1 392 ? 123.158 136.038 79.433 1.00 137.47 392 LYS B N 1
ATOM 2102 C CA . LYS A 1 392 ? 122.139 136.994 79.850 1.00 132.30 392 LYS B CA 1
ATOM 2103 C C . LYS A 1 392 ? 121.629 136.674 81.247 1.00 130.01 392 LYS B C 1
ATOM 2104 O O . LYS A 1 392 ? 121.516 137.564 82.097 1.00 135.90 392 LYS B O 1
ATOM 2110 N N . ALA A 1 393 ? 121.319 135.401 81.505 1.00 124.75 393 ALA B N 1
ATOM 2111 C CA . ALA A 1 393 ? 120.818 135.018 82.820 1.00 123.42 393 ALA B CA 1
ATOM 2112 C C . ALA A 1 393 ? 121.862 135.260 83.900 1.00 127.32 393 ALA B C 1
ATOM 2113 O O . ALA A 1 393 ? 121.539 135.767 84.981 1.00 135.60 393 ALA B O 1
ATOM 2115 N N . ASN A 1 394 ? 123.120 134.911 83.624 1.00 133.71 394 ASN B N 1
ATOM 2116 C CA . ASN A 1 394 ? 124.178 135.110 84.609 1.00 138.45 394 ASN B CA 1
ATOM 2117 C C . ASN A 1 394 ? 124.351 136.588 84.933 1.00 141.81 394 ASN B C 1
ATOM 2118 O O . ASN A 1 394 ? 124.404 136.979 86.107 1.00 138.99 394 ASN B O 1
ATOM 2123 N N . HIS A 1 395 ? 124.432 137.427 83.897 1.00 144.79 395 HIS B N 1
ATOM 2124 C CA . HIS A 1 395 ? 124.612 138.859 84.104 1.00 139.42 395 HIS B CA 1
ATOM 2125 C C . HIS A 1 395 ? 123.430 139.457 84.855 1.00 137.73 395 HIS B C 1
ATOM 2126 O O . HIS A 1 395 ? 123.609 140.255 85.782 1.00 138.70 395 HIS B O 1
ATOM 2133 N N . LEU A 1 396 ? 122.209 139.077 84.468 1.00 128.14 396 LEU B N 1
ATOM 2134 C CA . LEU A 1 396 ? 121.025 139.596 85.139 1.00 124.07 396 LEU B CA 1
ATOM 2135 C C . LEU A 1 396 ? 121.029 139.221 86.612 1.00 118.53 396 LEU B C 1
ATOM 2136 O O . LEU A 1 396 ? 120.894 140.088 87.484 1.00 129.14 396 LEU B O 1
ATOM 2141 N N . LEU A 1 397 ? 121.200 137.930 86.910 1.00 123.91 397 LEU B N 1
ATOM 2142 C CA . LEU A 1 397 ? 121.195 137.490 88.299 1.00 129.38 397 LEU B CA 1
ATOM 2143 C C . LEU A 1 397 ? 122.255 138.226 89.102 1.00 137.36 397 LEU B C 1
ATOM 2144 O O . LEU A 1 397 ? 121.946 138.852 90.123 1.00 144.06 397 LEU B O 1
ATOM 2149 N N . LEU A 1 398 ? 123.501 138.220 88.618 1.00 138.12 398 LEU B N 1
ATOM 2150 C CA . LEU A 1 398 ? 124.583 138.889 89.330 1.00 136.38 398 LEU B CA 1
ATOM 2151 C C . LEU A 1 398 ? 124.248 140.351 89.598 1.00 139.58 398 LEU B C 1
ATOM 2152 O O . LEU A 1 398 ? 124.101 140.769 90.753 1.00 136.91 398 LEU B O 1
ATOM 2157 N N . ASN A 1 399 ? 124.081 141.137 88.531 1.00 141.73 399 ASN B N 1
ATOM 2158 C CA . ASN A 1 399 ? 123.963 142.581 88.691 1.00 134.82 399 ASN B CA 1
ATOM 2159 C C . ASN A 1 399 ? 122.728 142.969 89.494 1.00 136.89 399 ASN B C 1
ATOM 2160 O O . ASN A 1 399 ? 122.810 143.821 90.386 1.00 143.88 399 ASN B O 1
ATOM 2165 N N . THR A 1 400 ? 121.576 142.364 89.207 1.00 124.97 400 THR B N 1
ATOM 2166 C CA . THR A 1 400 ? 120.329 142.835 89.788 1.00 122.59 400 THR B CA 1
ATOM 2167 C C . THR A 1 400 ? 119.888 142.059 91.022 1.00 126.16 400 THR B C 1
ATOM 2168 O O . THR A 1 400 ? 118.807 142.340 91.545 1.00 132.12 400 THR B O 1
ATOM 2172 N N . PHE A 1 401 ? 120.679 141.096 91.512 1.00 125.55 401 PHE B N 1
ATOM 2173 C CA . PHE A 1 401 ? 120.317 140.454 92.769 1.00 125.46 401 PHE B CA 1
ATOM 2174 C C . PHE A 1 401 ? 121.517 140.152 93.657 1.00 132.69 401 PHE B C 1
ATOM 2175 O O . PHE A 1 401 ? 121.353 139.458 94.668 1.00 137.51 401 PHE B O 1
ATOM 2183 N N . GLY A 1 402 ? 122.711 140.638 93.329 1.00 144.62 402 GLY B N 1
ATOM 2184 C CA . GLY A 1 402 ? 123.872 140.249 94.102 1.00 145.32 402 GLY B CA 1
ATOM 2185 C C . GLY A 1 402 ? 124.471 138.984 93.529 1.00 148.41 402 GLY B C 1
ATOM 2186 O O . GLY A 1 402 ? 125.244 139.041 92.568 1.00 149.10 402 GLY B O 1
ATOM 2187 N N . MET A 1 403 ? 124.124 137.836 94.114 1.00 141.44 403 MET B N 1
ATOM 2188 C CA . MET A 1 403 ? 124.455 136.527 93.554 1.00 141.42 403 MET B CA 1
ATOM 2189 C C . MET A 1 403 ? 125.969 136.380 93.371 1.00 143.03 403 MET B C 1
ATOM 2190 O O . MET A 1 403 ? 126.486 136.317 92.255 1.00 147.58 403 MET B O 1
ATOM 2195 N N . TYR A 1 404 ? 126.662 136.351 94.512 1.00 142.14 404 TYR B N 1
ATOM 2196 C CA . TYR A 1 404 ? 128.120 136.265 94.566 1.00 143.33 404 TYR B CA 1
ATOM 2197 C C . TYR A 1 404 ? 128.673 135.266 93.554 1.00 145.58 404 TYR B C 1
ATOM 2198 O O . TYR A 1 404 ? 129.741 135.489 92.977 1.00 152.92 404 TYR B O 1
ATOM 2207 N N . ARG A 1 405 ? 127.953 134.170 93.329 1.00 134.75 405 ARG B N 1
ATOM 2208 C CA . ARG A 1 405 ? 128.202 133.313 92.179 1.00 136.51 405 ARG B CA 1
ATOM 2209 C C . ARG A 1 405 ? 126.930 132.534 91.885 1.00 136.87 405 ARG B C 1
ATOM 2210 O O . ARG A 1 405 ? 126.242 132.097 92.808 1.00 143.85 405 ARG B O 1
ATOM 2218 N N . CYS A 1 406 ? 126.617 132.375 90.603 1.00 123.26 406 CYS B N 1
ATOM 2219 C CA . CYS A 1 406 ? 125.442 131.619 90.202 1.00 120.87 406 CYS B CA 1
ATOM 2220 C C . CYS A 1 406 ? 125.805 130.699 89.048 1.00 125.57 406 CYS B C 1
ATOM 2221 O O . CYS A 1 406 ? 126.664 131.019 88.222 1.00 135.09 406 CYS B O 1
ATOM 2224 N N . THR A 1 407 ? 125.146 129.545 89.007 1.00 119.77 407 THR B N 1
ATOM 2225 C CA . THR A 1 407 ? 125.339 128.571 87.943 1.00 121.88 407 THR B CA 1
ATOM 2226 C C . THR A 1 407 ? 123.979 128.172 87.395 1.00 123.39 407 THR B C 1
ATOM 2227 O O . THR A 1 407 ? 123.033 127.968 88.161 1.00 134.67 407 THR B O 1
ATOM 2231 N N . ILE A 1 408 ? 123.875 128.089 86.074 1.00 113.06 408 ILE B N 1
ATOM 2232 C CA . ILE A 1 408 ? 122.620 127.740 85.426 1.00 112.10 408 ILE B CA 1
ATOM 2233 C C . ILE A 1 408 ? 122.863 126.581 84.472 1.00 114.60 408 ILE B C 1
ATOM 2234 O O . ILE A 1 408 ? 123.965 126.402 83.943 1.00 134.65 408 ILE B O 1
ATOM 2239 N N . GLN A 1 409 ? 121.823 125.779 84.267 1.00 106.85 409 GLN B N 1
ATOM 2240 C CA . GLN A 1 409 ? 121.869 124.629 83.375 1.00 111.08 409 GLN B CA 1
ATOM 2241 C C . GLN A 1 409 ? 120.721 124.728 82.384 1.00 121.60 409 GLN B C 1
ATOM 2242 O O . GLN A 1 409 ? 119.576 124.968 82.778 1.00 130.08 409 GLN B O 1
ATOM 2248 N N . LEU A 1 410 ? 121.027 124.545 81.104 1.00 130.62 410 LEU B N 1
ATOM 2249 C CA . LEU A 1 410 ? 120.051 124.685 80.035 1.00 124.03 410 LEU B CA 1
ATOM 2250 C C . LEU A 1 410 ? 119.644 123.321 79.499 1.00 126.27 410 LEU B C 1
ATOM 2251 O O . LEU A 1 410 ? 120.484 122.432 79.331 1.00 137.97 410 LEU B O 1
ATOM 2256 N N . GLN A 1 411 ? 118.351 123.164 79.235 1.00 125.32 411 GLN B N 1
ATOM 2257 C CA . GLN A 1 411 ? 117.808 121.962 78.622 1.00 127.37 411 GLN B CA 1
ATOM 2258 C C . GLN A 1 411 ? 116.999 122.356 77.398 1.00 131.73 411 GLN B C 1
ATOM 2259 O O . GLN A 1 411 ? 116.255 123.340 77.428 1.00 142.60 411 GLN B O 1
ATOM 2265 N N . SER A 1 412 ? 117.145 121.589 76.323 1.00 132.83 412 SER B N 1
ATOM 2266 C CA . SER A 1 412 ? 116.355 121.839 75.131 1.00 136.03 412 SER B CA 1
ATOM 2267 C C . SER A 1 412 ? 114.899 121.451 75.376 1.00 141.72 412 SER B C 1
ATOM 2268 O O . SER A 1 412 ? 114.554 120.817 76.378 1.00 146.91 412 SER B O 1
ATOM 2271 N N . TYR A 1 413 ? 114.034 121.846 74.447 1.00 148.01 413 TYR B N 1
ATOM 2272 C CA . TYR A 1 413 ? 112.611 121.577 74.597 1.00 149.37 413 TYR B CA 1
ATOM 2273 C C . TYR A 1 413 ? 112.334 120.081 74.536 1.00 152.95 413 TYR B C 1
ATOM 2274 O O . TYR A 1 413 ? 112.940 119.350 73.747 1.00 153.28 413 TYR B O 1
ATOM 2283 N N . ARG A 1 414 ? 111.409 119.628 75.375 1.00 152.12 414 ARG B N 1
ATOM 2284 C CA . ARG A 1 414 ? 111.043 118.218 75.425 1.00 152.89 414 ARG B CA 1
ATOM 2285 C C . ARG A 1 414 ? 109.854 117.928 74.516 1.00 155.29 414 ARG B C 1
ATOM 2286 O O . ARG A 1 414 ? 108.739 117.709 74.988 1.00 152.48 414 ARG B O 1
ATOM 2294 N N . CYS B 1 98 ? 114.654 102.839 88.763 1.00 208.94 98 CYS A N 1
ATOM 2295 C CA . CYS B 1 98 ? 113.559 102.521 89.672 1.00 211.85 98 CYS A CA 1
ATOM 2296 C C . CYS B 1 98 ? 113.761 103.192 91.026 1.00 212.85 98 CYS A C 1
ATOM 2297 O O . CYS B 1 98 ? 113.173 102.781 92.024 1.00 210.71 98 CYS A O 1
ATOM 2300 N N . SER B 1 99 ? 114.590 104.234 91.048 1.00 215.45 99 SER A N 1
ATOM 2301 C CA . SER B 1 99 ? 114.932 104.932 92.281 1.00 214.03 99 SER A CA 1
ATOM 2302 C C . SER B 1 99 ? 113.906 105.984 92.679 1.00 214.84 99 SER A C 1
ATOM 2303 O O . SER B 1 99 ? 114.093 106.646 93.706 1.00 214.49 99 SER A O 1
ATOM 2306 N N . LYS B 1 100 ? 112.840 106.161 91.895 1.00 214.95 100 LYS A N 1
ATOM 2307 C CA . LYS B 1 100 ? 111.839 107.172 92.221 1.00 213.78 100 LYS A CA 1
ATOM 2308 C C . LYS B 1 100 ? 111.153 106.869 93.548 1.00 213.92 100 LYS A C 1
ATOM 2309 O O . LYS B 1 100 ? 110.897 107.779 94.345 1.00 213.24 100 LYS A O 1
ATOM 2315 N N . GLN B 1 101 ? 110.843 105.599 93.801 1.00 213.02 101 GLN A N 1
ATOM 2316 C CA . GLN B 1 101 ? 110.152 105.193 95.017 1.00 210.65 101 GLN A CA 1
ATOM 2317 C C . GLN B 1 101 ? 111.025 104.382 95.965 1.00 210.43 101 GLN A C 1
ATOM 2318 O O . GLN B 1 101 ? 110.524 103.909 96.990 1.00 209.91 101 GLN A O 1
ATOM 2324 N N . ARG B 1 102 ? 112.312 104.204 95.653 1.00 207.59 102 ARG A N 1
ATOM 2325 C CA . ARG B 1 102 ? 113.182 103.429 96.532 1.00 207.71 102 ARG A CA 1
ATOM 2326 C C . ARG B 1 102 ? 113.355 104.108 97.885 1.00 209.04 102 ARG A C 1
ATOM 2327 O O . ARG B 1 102 ? 113.336 103.442 98.927 1.00 209.18 102 ARG A O 1
ATOM 2335 N N . GLU B 1 103 ? 113.524 105.433 97.890 1.00 203.00 103 GLU A N 1
ATOM 2336 C CA . GLU B 1 103 ? 113.789 106.138 99.139 1.00 200.50 103 GLU A CA 1
ATOM 2337 C C . GLU B 1 103 ? 112.608 106.058 100.098 1.00 201.13 103 GLU A C 1
ATOM 2338 O O . GLU B 1 103 ? 112.799 106.125 101.319 1.00 200.47 103 GLU A O 1
ATOM 2344 N N . ILE B 1 104 ? 111.390 105.902 99.570 1.00 192.20 104 ILE A N 1
ATOM 2345 C CA . ILE B 1 104 ? 110.206 105.835 100.423 1.00 190.59 104 ILE A CA 1
ATOM 2346 C C . ILE B 1 104 ? 110.291 104.639 101.359 1.00 191.90 104 ILE A C 1
ATOM 2347 O O . ILE B 1 104 ? 109.974 104.738 102.551 1.00 191.20 104 ILE A O 1
ATOM 2352 N N . LEU B 1 105 ? 110.721 103.490 100.835 1.00 192.63 105 LEU A N 1
ATOM 2353 C CA . LEU B 1 105 ? 110.898 102.311 101.675 1.00 192.78 105 LEU A CA 1
ATOM 2354 C C . LEU B 1 105 ? 111.939 102.569 102.757 1.00 194.23 105 LEU A C 1
ATOM 2355 O O . LEU B 1 105 ? 111.774 102.138 103.905 1.00 194.96 105 LEU A O 1
ATOM 2360 N N . LYS B 1 106 ? 113.017 103.277 102.410 1.00 192.89 106 LYS A N 1
ATOM 2361 C CA . LYS B 1 106 ? 114.057 103.570 103.391 1.00 192.12 106 LYS A CA 1
ATOM 2362 C C . LYS B 1 106 ? 113.521 104.436 104.524 1.00 192.96 106 LYS A C 1
ATOM 2363 O O . LYS B 1 106 ? 113.772 104.156 105.703 1.00 196.53 106 LYS A O 1
ATOM 2369 N N . GLN B 1 107 ? 112.771 105.493 104.193 1.00 176.41 107 GLN A N 1
ATOM 2370 C CA . GLN B 1 107 ? 112.250 106.342 105.262 1.00 175.11 107 GLN A CA 1
ATOM 2371 C C . GLN B 1 107 ? 111.199 105.605 106.080 1.00 176.18 107 GLN A C 1
ATOM 2372 O O . GLN B 1 107 ? 111.105 105.806 107.295 1.00 177.51 107 GLN A O 1
ATOM 2378 N N . ARG B 1 108 ? 110.404 104.745 105.438 1.00 174.56 108 ARG A N 1
ATOM 2379 C CA . ARG B 1 108 ? 109.434 103.954 106.188 1.00 175.39 108 ARG A CA 1
ATOM 2380 C C . ARG B 1 108 ? 110.127 103.036 107.186 1.00 177.30 108 ARG A C 1
ATOM 2381 O O . ARG B 1 108 ? 109.716 102.947 108.349 1.00 177.35 108 ARG A O 1
ATOM 2389 N N . LYS B 1 109 ? 111.190 102.352 106.752 1.00 172.84 109 LYS A N 1
ATOM 2390 C CA . LYS B 1 109 ? 111.928 101.480 107.661 1.00 169.54 109 LYS A CA 1
ATOM 2391 C C . LYS B 1 109 ? 112.572 102.274 108.789 1.00 168.75 109 LYS A C 1
ATOM 2392 O O . LYS B 1 109 ? 112.549 101.848 109.951 1.00 169.33 109 LYS A O 1
ATOM 2398 N N . VAL B 1 110 ? 113.156 103.431 108.466 1.00 156.42 110 VAL A N 1
ATOM 2399 C CA . VAL B 1 110 ? 113.800 104.251 109.488 1.00 152.15 110 VAL A CA 1
ATOM 2400 C C . VAL B 1 110 ? 112.778 104.705 110.522 1.00 155.68 110 VAL A C 1
ATOM 2401 O O . VAL B 1 110 ? 113.017 104.631 111.735 1.00 161.02 110 VAL A O 1
ATOM 2405 N N . LYS B 1 111 ? 111.618 105.172 110.057 1.00 147.97 111 LYS A N 1
ATOM 2406 C CA . LYS B 1 111 ? 110.577 105.613 110.976 1.00 144.39 111 LYS A CA 1
ATOM 2407 C C . LYS B 1 111 ? 110.075 104.462 111.835 1.00 145.06 111 LYS A C 1
ATOM 2408 O O . LYS B 1 111 ? 109.879 104.625 113.043 1.00 146.59 111 LYS A O 1
ATOM 2414 N N . ALA B 1 112 ? 109.861 103.289 111.233 1.00 149.01 112 ALA A N 1
ATOM 2415 C CA . ALA B 1 112 ? 109.384 102.146 112.003 1.00 154.19 112 ALA A CA 1
ATOM 2416 C C . ALA B 1 112 ? 110.382 101.768 113.089 1.00 153.80 112 ALA A C 1
ATOM 2417 O O . ALA B 1 112 ? 110.005 101.530 114.244 1.00 155.71 112 ALA A O 1
ATOM 2419 N N . ARG B 1 113 ? 111.669 101.728 112.737 1.00 146.85 113 ARG A N 1
ATOM 2420 C CA . ARG B 1 113 ? 112.696 101.412 113.722 1.00 144.14 113 ARG A CA 1
ATOM 2421 C C . ARG B 1 113 ? 112.732 102.452 114.834 1.00 145.54 113 ARG A C 1
ATOM 2422 O O . ARG B 1 113 ? 112.881 102.107 116.012 1.00 152.38 113 ARG A O 1
ATOM 2430 N N . LEU B 1 114 ? 112.592 103.731 114.480 1.00 140.18 114 LEU A N 1
ATOM 2431 C CA . LEU B 1 114 ? 112.654 104.780 115.492 1.00 140.48 114 LEU A CA 1
ATOM 2432 C C . LEU B 1 114 ? 111.468 104.715 116.447 1.00 144.94 114 LEU A C 1
ATOM 2433 O O . LEU B 1 114 ? 111.639 104.879 117.659 1.00 147.61 114 LEU A O 1
ATOM 2438 N N . THR B 1 115 ? 110.257 104.478 115.932 1.00 145.69 115 THR A N 1
ATOM 2439 C CA . THR B 1 115 ? 109.113 104.341 116.834 1.00 145.80 115 THR A CA 1
ATOM 2440 C C . THR B 1 115 ? 109.219 103.083 117.686 1.00 146.39 115 THR A C 1
ATOM 2441 O O . THR B 1 115 ? 108.802 103.086 118.851 1.00 147.72 115 THR A O 1
ATOM 2445 N N . ILE B 1 116 ? 109.762 101.996 117.133 1.00 134.36 116 ILE A N 1
ATOM 2446 C CA . ILE B 1 116 ? 109.970 100.798 117.942 1.00 129.42 116 ILE A CA 1
ATOM 2447 C C . ILE B 1 116 ? 110.939 101.094 119.081 1.00 131.55 116 ILE A C 1
ATOM 2448 O O . ILE B 1 116 ? 110.706 100.711 120.235 1.00 141.55 116 ILE A O 1
ATOM 2453 N N . ALA B 1 117 ? 112.029 101.800 118.778 1.00 133.20 117 ALA A N 1
ATOM 2454 C CA . ALA B 1 117 ? 112.980 102.177 119.818 1.00 132.29 117 ALA A CA 1
ATOM 2455 C C . ALA B 1 117 ? 112.333 103.085 120.855 1.00 136.04 117 ALA A C 1
ATOM 2456 O O . ALA B 1 117 ? 112.580 102.941 122.058 1.00 144.49 117 ALA A O 1
ATOM 2458 N N . ALA B 1 118 ? 111.504 104.029 120.408 1.00 136.60 118 ALA A N 1
ATOM 2459 C CA . ALA B 1 118 ? 110.858 104.956 121.332 1.00 137.53 118 ALA A CA 1
ATOM 2460 C C . ALA B 1 118 ? 109.901 104.230 122.269 1.00 139.73 118 ALA A C 1
ATOM 2461 O O . ALA B 1 118 ? 109.881 104.492 123.478 1.00 145.40 118 ALA A O 1
ATOM 2463 N N . VAL B 1 119 ? 109.090 103.317 121.729 1.00 132.43 119 VAL A N 1
ATOM 2464 C CA . VAL B 1 119 ? 108.155 102.596 122.585 1.00 131.00 119 VAL A CA 1
ATOM 2465 C C . VAL B 1 119 ? 108.904 101.658 123.522 1.00 134.99 119 VAL A C 1
ATOM 2466 O O . VAL B 1 119 ? 108.491 101.466 124.671 1.00 137.71 119 VAL A O 1
ATOM 2470 N N . LEU B 1 120 ? 110.018 101.073 123.071 1.00 140.50 120 LEU A N 1
ATOM 2471 C CA . LEU B 1 120 ? 110.828 100.259 123.972 1.00 137.63 120 LEU A CA 1
ATOM 2472 C C . LEU B 1 120 ? 111.399 101.099 125.108 1.00 140.50 120 LEU A C 1
ATOM 2473 O O . LEU B 1 120 ? 111.398 100.671 126.269 1.00 147.78 120 LEU A O 1
ATOM 2478 N N . TYR B 1 121 ? 111.888 102.300 124.792 1.00 142.09 121 TYR A N 1
ATOM 2479 C CA . TYR B 1 121 ? 112.408 103.183 125.830 1.00 138.07 121 TYR A CA 1
ATOM 2480 C C . TYR B 1 121 ? 111.319 103.569 126.819 1.00 142.31 121 TYR A C 1
ATOM 2481 O O . TYR B 1 121 ? 111.556 103.599 128.029 1.00 152.79 121 TYR A O 1
ATOM 2490 N N . LEU B 1 122 ? 110.119 103.873 126.322 1.00 147.50 122 LEU A N 1
ATOM 2491 C CA . LEU B 1 122 ? 109.022 104.231 127.217 1.00 149.28 122 LEU A CA 1
ATOM 2492 C C . LEU B 1 122 ? 108.621 103.056 128.102 1.00 150.06 122 LEU A C 1
ATOM 2493 O O . LEU B 1 122 ? 108.344 103.231 129.297 1.00 152.51 122 LEU A O 1
ATOM 2498 N N . LEU B 1 123 ? 108.576 101.850 127.532 1.00 146.96 123 LEU A N 1
ATOM 2499 C CA . LEU B 1 123 ? 108.233 100.673 128.321 1.00 147.08 123 LEU A CA 1
ATOM 2500 C C . LEU B 1 123 ? 109.271 100.418 129.405 1.00 152.54 123 LEU A C 1
ATOM 2501 O O . LEU B 1 123 ? 108.920 100.104 130.549 1.00 157.04 123 LEU A O 1
ATOM 2506 N N . PHE B 1 124 ? 110.556 100.551 129.067 1.00 153.28 124 PHE A N 1
ATOM 2507 C CA . PHE B 1 124 ? 111.602 100.394 130.073 1.00 151.20 124 PHE A CA 1
ATOM 2508 C C . PHE B 1 124 ? 111.514 101.486 131.131 1.00 152.41 124 PHE A C 1
ATOM 2509 O O . PHE B 1 124 ? 111.759 101.235 132.316 1.00 154.51 124 PHE A O 1
ATOM 2517 N N . MET B 1 125 ? 111.169 102.707 130.716 1.00 165.44 125 MET A N 1
ATOM 2518 C CA . MET B 1 125 ? 110.935 103.794 131.660 1.00 163.33 125 MET A CA 1
ATOM 2519 C C . MET B 1 125 ? 109.884 103.405 132.687 1.00 165.03 125 MET A C 1
ATOM 2520 O O . MET B 1 125 ? 110.112 103.502 133.899 1.00 169.64 125 MET A O 1
ATOM 2525 N N . ILE B 1 126 ? 108.721 102.958 132.211 1.00 163.87 126 ILE A N 1
ATOM 2526 C CA . ILE B 1 126 ? 107.627 102.617 133.117 1.00 164.45 126 ILE A CA 1
ATOM 2527 C C . ILE B 1 126 ? 108.013 101.438 133.998 1.00 164.90 126 ILE A C 1
ATOM 2528 O O . ILE B 1 126 ? 107.700 101.411 135.196 1.00 166.78 126 ILE A O 1
ATOM 2533 N N . GLY B 1 127 ? 108.691 100.442 133.422 1.00 168.86 127 GLY A N 1
ATOM 2534 C CA . GLY B 1 127 ? 109.094 99.287 134.207 1.00 167.93 127 GLY A CA 1
ATOM 2535 C C . GLY B 1 127 ? 110.046 99.651 135.328 1.00 170.49 127 GLY A C 1
ATOM 2536 O O . GLY B 1 127 ? 109.869 99.228 136.473 1.00 176.21 127 GLY A O 1
ATOM 2537 N N . GLU B 1 128 ? 111.064 100.457 135.018 1.00 172.73 128 GLU A N 1
ATOM 2538 C CA . GLU B 1 128 ? 111.994 100.881 136.057 1.00 171.71 128 GLU A CA 1
ATOM 2539 C C . GLU B 1 128 ? 111.309 101.776 137.081 1.00 173.71 128 GLU A C 1
ATOM 2540 O O . GLU B 1 128 ? 111.634 101.709 138.271 1.00 173.64 128 GLU A O 1
ATOM 2546 N N . LEU B 1 129 ? 110.338 102.587 136.652 1.00 171.95 129 LEU A N 1
ATOM 2547 C CA . LEU B 1 129 ? 109.638 103.453 137.593 1.00 170.13 129 LEU A CA 1
ATOM 2548 C C . LEU B 1 129 ? 108.819 102.639 138.585 1.00 169.32 129 LEU A C 1
ATOM 2549 O O . LEU B 1 129 ? 108.876 102.881 139.797 1.00 168.84 129 LEU A O 1
ATOM 2554 N N . VAL B 1 130 ? 108.062 101.653 138.097 1.00 176.82 130 VAL A N 1
ATOM 2555 C CA . VAL B 1 130 ? 107.269 100.845 139.020 1.00 175.78 130 VAL A CA 1
ATOM 2556 C C . VAL B 1 130 ? 108.180 99.989 139.891 1.00 177.23 130 VAL A C 1
ATOM 2557 O O . VAL B 1 130 ? 107.915 99.799 141.084 1.00 178.34 130 VAL A O 1
ATOM 2561 N N . GLY B 1 131 ? 109.273 99.472 139.321 1.00 181.88 131 GLY A N 1
ATOM 2562 C CA . GLY B 1 131 ? 110.215 98.709 140.123 1.00 183.00 131 GLY A CA 1
ATOM 2563 C C . GLY B 1 131 ? 110.802 99.525 141.257 1.00 183.47 131 GLY A C 1
ATOM 2564 O O . GLY B 1 131 ? 110.919 99.043 142.386 1.00 184.40 131 GLY A O 1
ATOM 2565 N N . GLY B 1 132 ? 111.175 100.774 140.975 1.00 179.92 132 GLY A N 1
ATOM 2566 C CA . GLY B 1 132 ? 111.620 101.658 142.036 1.00 178.26 132 GLY A CA 1
ATOM 2567 C C . GLY B 1 132 ? 110.529 101.964 143.040 1.00 178.87 132 GLY A C 1
ATOM 2568 O O . GLY B 1 132 ? 110.800 102.086 144.237 1.00 182.14 132 GLY A O 1
ATOM 2569 N N . TYR B 1 133 ? 109.285 102.102 142.571 1.00 182.06 133 TYR A N 1
ATOM 2570 C CA . TYR B 1 133 ? 108.182 102.390 143.482 1.00 182.18 133 TYR A CA 1
ATOM 2571 C C . TYR B 1 133 ? 107.979 101.255 144.479 1.00 182.08 133 TYR A C 1
ATOM 2572 O O . TYR B 1 133 ? 107.780 101.500 145.675 1.00 183.01 133 TYR A O 1
ATOM 2581 N N . ILE B 1 134 ? 108.029 100.003 144.012 1.00 180.20 134 ILE A N 1
ATOM 2582 C CA . ILE B 1 134 ? 107.960 98.873 144.939 1.00 181.85 134 ILE A CA 1
ATOM 2583 C C . ILE B 1 134 ? 109.265 98.657 145.685 1.00 182.39 134 ILE A C 1
ATOM 2584 O O . ILE B 1 134 ? 109.299 97.870 146.640 1.00 183.74 134 ILE A O 1
ATOM 2589 N N . ALA B 1 135 ? 110.341 99.340 145.292 1.00 184.22 135 ALA A N 1
ATOM 2590 C CA . ALA B 1 135 ? 111.612 99.266 146.001 1.00 185.54 135 ALA A CA 1
ATOM 2591 C C . ALA B 1 135 ? 111.972 100.579 146.685 1.00 186.55 135 ALA A C 1
ATOM 2592 O O . ALA B 1 135 ? 113.111 100.729 147.143 1.00 184.34 135 ALA A O 1
ATOM 2594 N N . ASN B 1 136 ? 111.032 101.532 146.741 1.00 190.18 136 ASN A N 1
ATOM 2595 C CA . ASN B 1 136 ? 111.122 102.836 147.408 1.00 187.21 136 ASN A CA 1
ATOM 2596 C C . ASN B 1 136 ? 112.538 103.402 147.410 1.00 186.18 136 ASN A C 1
ATOM 2597 O O . ASN B 1 136 ? 113.095 103.690 148.474 1.00 183.88 136 ASN A O 1
ATOM 2602 N N . SER B 1 137 ? 113.126 103.562 146.227 1.00 180.03 137 SER A N 1
ATOM 2603 C CA . SER B 1 137 ? 114.463 104.126 146.096 1.00 179.46 137 SER A CA 1
ATOM 2604 C C . SER B 1 137 ? 114.460 105.179 145.001 1.00 178.06 137 SER A C 1
ATOM 2605 O O . SER B 1 137 ? 114.021 104.909 143.879 1.00 177.05 137 SER A O 1
ATOM 2608 N N . LEU B 1 138 ? 114.951 106.375 145.328 1.00 178.87 138 LEU A N 1
ATOM 2609 C CA . LEU B 1 138 ? 115.045 107.446 144.344 1.00 179.22 138 LEU A CA 1
ATOM 2610 C C . LEU B 1 138 ? 116.203 107.250 143.375 1.00 180.29 138 LEU A C 1
ATOM 2611 O O . LEU B 1 138 ? 116.187 107.831 142.283 1.00 181.05 138 LEU A O 1
ATOM 2616 N N . ALA B 1 139 ? 117.203 106.447 143.746 1.00 179.81 139 ALA A N 1
ATOM 2617 C CA . ALA B 1 139 ? 118.317 106.190 142.841 1.00 180.06 139 ALA A CA 1
ATOM 2618 C C . ALA B 1 139 ? 117.843 105.486 141.578 1.00 183.11 139 ALA A C 1
ATOM 2619 O O . ALA B 1 139 ? 118.321 105.780 140.476 1.00 187.54 139 ALA A O 1
ATOM 2621 N N . ILE B 1 140 ? 116.905 104.548 141.719 1.00 174.50 140 ILE A N 1
ATOM 2622 C CA . ILE B 1 140 ? 116.328 103.898 140.548 1.00 174.55 140 ILE A CA 1
ATOM 2623 C C . ILE B 1 140 ? 115.550 104.904 139.710 1.00 172.12 140 ILE A C 1
ATOM 2624 O O . ILE B 1 140 ? 115.587 104.864 138.475 1.00 171.98 140 ILE A O 1
ATOM 2629 N N . MET B 1 141 ? 114.836 105.823 140.365 1.00 180.90 141 MET A N 1
ATOM 2630 C CA . MET B 1 141 ? 114.131 106.874 139.640 1.00 183.91 141 MET A CA 1
ATOM 2631 C C . MET B 1 141 ? 115.080 107.830 138.930 1.00 185.29 141 MET A C 1
ATOM 2632 O O . MET B 1 141 ? 114.662 108.511 137.989 1.00 188.09 141 MET A O 1
ATOM 2637 N N . THR B 1 142 ? 116.338 107.912 139.368 1.00 190.04 142 THR A N 1
ATOM 2638 C CA . THR B 1 142 ? 117.261 108.868 138.761 1.00 191.36 142 THR A CA 1
ATOM 2639 C C . THR B 1 142 ? 117.550 108.539 137.299 1.00 192.73 142 THR A C 1
ATOM 2640 O O . THR B 1 142 ? 117.903 109.434 136.524 1.00 193.74 142 THR A O 1
ATOM 2644 N N . ASP B 1 143 ? 117.406 107.273 136.900 1.00 182.94 143 ASP A N 1
ATOM 2645 C CA . ASP B 1 143 ? 117.599 106.908 135.501 1.00 182.43 143 ASP A CA 1
ATOM 2646 C C . ASP B 1 143 ? 116.433 107.334 134.618 1.00 180.64 143 ASP A C 1
ATOM 2647 O O . ASP B 1 143 ? 116.542 107.259 133.385 1.00 177.66 143 ASP A O 1
ATOM 2652 N N . ALA B 1 144 ? 115.324 107.768 135.220 1.00 183.79 144 ALA A N 1
ATOM 2653 C CA . ALA B 1 144 ? 114.206 108.267 134.432 1.00 183.81 144 ALA A CA 1
ATOM 2654 C C . ALA B 1 144 ? 114.610 109.491 133.624 1.00 187.15 144 ALA A C 1
ATOM 2655 O O . ALA B 1 144 ? 114.118 109.693 132.515 1.00 189.57 144 ALA A O 1
ATOM 2657 N N . LEU B 1 145 ? 115.514 110.317 134.157 1.00 202.08 145 LEU A N 1
ATOM 2658 C CA . LEU B 1 145 ? 115.979 111.477 133.401 1.00 204.73 145 LEU A CA 1
ATOM 2659 C C . LEU B 1 145 ? 116.780 111.056 132.172 1.00 204.44 145 LEU A C 1
ATOM 2660 O O . LEU B 1 145 ? 116.650 111.661 131.100 1.00 205.95 145 LEU A O 1
ATOM 2665 N N . HIS B 1 146 ? 117.621 110.029 132.310 1.00 187.59 146 HIS A N 1
ATOM 2666 C CA . HIS B 1 146 ? 118.381 109.533 131.166 1.00 187.02 146 HIS A CA 1
ATOM 2667 C C . HIS B 1 146 ? 117.449 108.950 130.110 1.00 188.49 146 HIS A C 1
ATOM 2668 O O . HIS B 1 146 ? 117.608 109.200 128.905 1.00 190.55 146 HIS A O 1
ATOM 2675 N N . MET B 1 147 ? 116.460 108.172 130.549 1.00 167.02 147 MET A N 1
ATOM 2676 C CA . MET B 1 147 ? 115.472 107.672 129.601 1.00 164.93 147 MET A CA 1
ATOM 2677 C C . MET B 1 147 ? 114.692 108.816 128.963 1.00 165.63 147 MET A C 1
ATOM 2678 O O . MET B 1 147 ? 114.359 108.752 127.775 1.00 167.45 147 MET A O 1
ATOM 2683 N N . LEU B 1 148 ? 114.412 109.874 129.729 1.00 180.31 148 LEU A N 1
ATOM 2684 C CA . LEU B 1 148 ? 113.719 111.040 129.192 1.00 180.66 148 LEU A CA 1
ATOM 2685 C C . LEU B 1 148 ? 114.523 111.711 128.092 1.00 182.78 148 LEU A C 1
ATOM 2686 O O . LEU B 1 148 ? 113.967 112.072 127.052 1.00 185.88 148 LEU A O 1
ATOM 2691 N N . THR B 1 149 ? 115.825 111.912 128.305 1.00 177.37 149 THR A N 1
ATOM 2692 C CA . THR B 1 149 ? 116.602 112.592 127.272 1.00 177.35 149 THR A CA 1
ATOM 2693 C C . THR B 1 149 ? 116.755 111.713 126.036 1.00 175.94 149 THR A C 1
ATOM 2694 O O . THR B 1 149 ? 116.698 112.214 124.907 1.00 179.20 149 THR A O 1
ATOM 2698 N N . ASN B 1 150 ? 116.911 110.397 126.220 1.00 160.89 150 ASN A N 1
ATOM 2699 C CA . ASN B 1 150 ? 116.950 109.509 125.058 1.00 161.39 150 ASN A CA 1
ATOM 2700 C C . ASN B 1 150 ? 115.642 109.573 124.271 1.00 163.52 150 ASN A C 1
ATOM 2701 O O . ASN B 1 150 ? 115.644 109.712 123.038 1.00 163.66 150 ASN A O 1
ATOM 2706 N N . LEU B 1 151 ? 114.510 109.488 124.975 1.00 150.80 151 LEU A N 1
ATOM 2707 C CA . LEU B 1 151 ? 113.214 109.511 124.306 1.00 145.24 151 LEU A CA 1
ATOM 2708 C C . LEU B 1 151 ? 112.962 110.853 123.634 1.00 146.96 151 LEU A C 1
ATOM 2709 O O . LEU B 1 151 ? 112.392 110.907 122.540 1.00 149.43 151 LEU A O 1
ATOM 2714 N N . SER B 1 152 ? 113.366 111.949 124.278 1.00 155.48 152 SER A N 1
ATOM 2715 C CA . SER B 1 152 ? 113.195 113.268 123.684 1.00 154.74 152 SER A CA 1
ATOM 2716 C C . SER B 1 152 ? 114.038 113.420 122.428 1.00 154.07 152 SER A C 1
ATOM 2717 O O . SER B 1 152 ? 113.585 114.007 121.439 1.00 157.60 152 SER A O 1
ATOM 2720 N N . ALA B 1 153 ? 115.271 112.906 122.447 1.00 143.65 153 ALA A N 1
ATOM 2721 C CA . ALA B 1 153 ? 116.092 112.941 121.243 1.00 143.47 153 ALA A CA 1
ATOM 2722 C C . ALA B 1 153 ? 115.439 112.155 120.115 1.00 146.92 153 ALA A C 1
ATOM 2723 O O . ALA B 1 153 ? 115.396 112.618 118.968 1.00 153.14 153 ALA A O 1
ATOM 2725 N N . ILE B 1 154 ? 114.903 110.972 120.424 1.00 136.12 154 ILE A N 1
ATOM 2726 C CA . ILE B 1 154 ? 114.256 110.169 119.386 1.00 131.72 154 ILE A CA 1
ATOM 2727 C C . ILE B 1 154 ? 113.009 110.873 118.857 1.00 137.33 154 ILE A C 1
ATOM 2728 O O . ILE B 1 154 ? 112.731 110.853 117.652 1.00 140.05 154 ILE A O 1
ATOM 2733 N N . ILE B 1 155 ? 112.241 111.506 119.745 1.00 132.85 155 ILE A N 1
ATOM 2734 C CA . ILE B 1 155 ? 111.028 112.204 119.328 1.00 129.34 155 ILE A CA 1
ATOM 2735 C C . ILE B 1 155 ? 111.368 113.390 118.434 1.00 132.86 155 ILE A C 1
ATOM 2736 O O . ILE B 1 155 ? 110.708 113.629 117.414 1.00 136.25 155 ILE A O 1
ATOM 2741 N N . LEU B 1 156 ? 112.395 114.158 118.804 1.00 134.71 156 LEU A N 1
ATOM 2742 C CA . LEU B 1 156 ? 112.822 115.270 117.963 1.00 132.26 156 LEU A CA 1
ATOM 2743 C C . LEU B 1 156 ? 113.318 114.771 116.615 1.00 133.41 156 LEU A C 1
ATOM 2744 O O . LEU B 1 156 ? 113.073 115.404 115.582 1.00 140.11 156 LEU A O 1
ATOM 2749 N N . THR B 1 157 ? 114.014 113.633 116.604 1.00 129.35 157 THR A N 1
ATOM 2750 C CA . THR B 1 157 ? 114.437 113.033 115.344 1.00 128.64 157 THR A CA 1
ATOM 2751 C C . THR B 1 157 ? 113.240 112.662 114.477 1.00 137.60 157 THR A C 1
ATOM 2752 O O . THR B 1 157 ? 113.245 112.894 113.262 1.00 144.89 157 THR A O 1
ATOM 2756 N N . LEU B 1 158 ? 112.206 112.077 115.084 1.00 127.25 158 LEU A N 1
ATOM 2757 C CA . LEU B 1 158 ? 111.011 111.711 114.331 1.00 125.78 158 LEU A CA 1
ATOM 2758 C C . LEU B 1 158 ? 110.321 112.942 113.758 1.00 131.19 158 LEU A C 1
ATOM 2759 O O . LEU B 1 158 ? 109.876 112.936 112.604 1.00 134.34 158 LEU A O 1
ATOM 2764 N N . LEU B 1 159 ? 110.219 114.008 114.555 1.00 132.09 159 LEU A N 1
ATOM 2765 C CA . LEU B 1 159 ? 109.625 115.246 114.061 1.00 129.58 159 LEU A CA 1
ATOM 2766 C C . LEU B 1 159 ? 110.440 115.824 112.912 1.00 128.66 159 LEU A C 1
ATOM 2767 O O . LEU B 1 159 ? 109.878 116.295 111.914 1.00 132.97 159 LEU A O 1
ATOM 2772 N N . ALA B 1 160 ? 111.768 115.798 113.037 1.00 122.71 160 ALA A N 1
ATOM 2773 C CA . ALA B 1 160 ? 112.625 116.307 111.974 1.00 122.19 160 ALA A CA 1
ATOM 2774 C C . ALA B 1 160 ? 112.450 115.502 110.695 1.00 126.42 160 ALA A C 1
ATOM 2775 O O . ALA B 1 160 ? 112.401 116.070 109.600 1.00 134.55 160 ALA A O 1
ATOM 2777 N N . LEU B 1 161 ? 112.353 114.177 110.811 1.00 126.00 161 LEU A N 1
ATOM 2778 C CA . LEU B 1 161 ? 112.138 113.350 109.626 1.00 127.26 161 LEU A CA 1
ATOM 2779 C C . LEU B 1 161 ? 110.782 113.628 108.991 1.00 132.12 161 LEU A C 1
ATOM 2780 O O . LEU B 1 161 ? 110.671 113.711 107.760 1.00 139.38 161 LEU A O 1
ATOM 2785 N N . TRP B 1 162 ? 109.738 113.773 109.811 1.00 131.98 162 TRP A N 1
ATOM 2786 C CA . TRP B 1 162 ? 108.418 114.072 109.268 1.00 131.81 162 TRP A CA 1
ATOM 2787 C C . TRP B 1 162 ? 108.416 115.403 108.532 1.00 134.72 162 TRP A C 1
ATOM 2788 O O . TRP B 1 162 ? 107.813 115.527 107.460 1.00 141.08 162 TRP A O 1
ATOM 2799 N N . LEU B 1 163 ? 109.080 116.413 109.095 1.00 131.15 163 LEU A N 1
ATOM 2800 C CA . LEU B 1 163 ? 109.193 117.691 108.401 1.00 129.31 163 LEU A CA 1
ATOM 2801 C C . LEU B 1 163 ? 110.013 117.555 107.124 1.00 129.84 163 LEU A C 1
ATOM 2802 O O . LEU B 1 163 ? 109.693 118.176 106.105 1.00 133.90 163 LEU A O 1
ATOM 2807 N N . SER B 1 164 ? 111.075 116.746 107.162 1.00 125.34 164 SER A N 1
ATOM 2808 C CA . SER B 1 164 ? 111.908 116.548 105.982 1.00 123.35 164 SER A CA 1
ATOM 2809 C C . SER B 1 164 ? 111.144 115.856 104.864 1.00 121.06 164 SER A C 1
ATOM 2810 O O . SER B 1 164 ? 111.475 116.031 103.686 1.00 123.29 164 SER A O 1
ATOM 2813 N N . SER B 1 165 ? 110.127 115.065 105.206 1.00 132.09 165 SER A N 1
ATOM 2814 C CA . SER B 1 165 ? 109.318 114.424 104.177 1.00 136.77 165 SER A CA 1
ATOM 2815 C C . SER B 1 165 ? 108.476 115.414 103.381 1.00 141.21 165 SER A C 1
ATOM 2816 O O . SER B 1 165 ? 107.918 115.032 102.348 1.00 143.09 165 SER A O 1
ATOM 2819 N N . LYS B 1 166 ? 108.370 116.662 103.830 1.00 140.22 166 LYS A N 1
ATOM 2820 C CA . LYS B 1 166 ? 107.567 117.653 103.129 1.00 136.12 166 LYS A CA 1
ATOM 2821 C C . LYS B 1 166 ? 108.246 118.093 101.836 1.00 137.64 166 LYS A C 1
ATOM 2822 O O . LYS B 1 166 ? 109.467 118.004 101.685 1.00 139.56 166 LYS A O 1
ATOM 2828 N N . SER B 1 167 ? 107.434 118.575 100.899 1.00 137.06 167 SER A N 1
ATOM 2829 C CA . SER B 1 167 ? 107.958 119.074 99.640 1.00 140.69 167 SER A CA 1
ATOM 2830 C C . SER B 1 167 ? 108.608 120.443 99.841 1.00 141.99 167 SER A C 1
ATOM 2831 O O . SER B 1 167 ? 108.244 121.181 100.760 1.00 144.28 167 SER A O 1
ATOM 2834 N N . PRO B 1 168 ? 109.582 120.800 99.003 1.00 132.89 168 PRO A N 1
ATOM 2835 C CA . PRO B 1 168 ? 110.233 122.107 99.148 1.00 130.46 168 PRO A CA 1
ATOM 2836 C C . PRO B 1 168 ? 109.254 123.251 98.929 1.00 131.20 168 PRO A C 1
ATOM 2837 O O . PRO B 1 168 ? 108.360 123.178 98.083 1.00 132.48 168 PRO A O 1
ATOM 2841 N N . THR B 1 169 ? 109.435 124.317 99.702 1.00 136.99 169 THR A N 1
ATOM 2842 C CA . THR B 1 169 ? 108.588 125.494 99.639 1.00 138.05 169 THR A CA 1
ATOM 2843 C C . THR B 1 169 ? 109.307 126.612 98.886 1.00 139.64 169 THR A C 1
ATOM 2844 O O . THR B 1 169 ? 110.396 126.424 98.336 1.00 139.80 169 THR A O 1
ATOM 2848 N N . LYS B 1 170 ? 108.691 127.794 98.855 1.00 144.13 170 LYS A N 1
ATOM 2849 C CA . LYS B 1 170 ? 109.285 128.943 98.185 1.00 137.70 170 LYS A CA 1
ATOM 2850 C C . LYS B 1 170 ? 110.316 129.664 99.041 1.00 136.80 170 LYS A C 1
ATOM 2851 O O . LYS B 1 170 ? 111.088 130.464 98.505 1.00 146.10 170 LYS A O 1
ATOM 2857 N N . ARG B 1 171 ? 110.348 129.408 100.347 1.00 134.87 171 ARG A N 1
ATOM 2858 C CA . ARG B 1 171 ? 111.382 129.949 101.220 1.00 136.52 171 ARG A CA 1
ATOM 2859 C C . ARG B 1 171 ? 112.571 129.013 101.357 1.00 140.55 171 ARG A C 1
ATOM 2860 O O . ARG B 1 171 ? 113.713 129.473 101.439 1.00 149.58 171 ARG A O 1
ATOM 2868 N N . PHE B 1 172 ? 112.326 127.708 101.374 1.00 131.99 172 PHE A N 1
ATOM 2869 C CA . PHE B 1 172 ? 113.375 126.695 101.395 1.00 136.10 172 PHE A CA 1
ATOM 2870 C C . PHE B 1 172 ? 113.336 125.983 100.048 1.00 134.28 172 PHE A C 1
ATOM 2871 O O . PHE B 1 172 ? 112.539 125.063 99.846 1.00 136.83 172 PHE A O 1
ATOM 2879 N N . THR B 1 173 ? 114.189 126.426 99.123 1.00 112.94 173 THR A N 1
ATOM 2880 C CA . THR B 1 173 ? 114.202 125.837 97.788 1.00 112.22 173 THR A CA 1
ATOM 2881 C C . THR B 1 173 ? 114.603 124.370 97.837 1.00 126.98 173 THR A C 1
ATOM 2882 O O . THR B 1 173 ? 114.032 123.538 97.124 1.00 126.80 173 THR A O 1
ATOM 2886 N N . PHE B 1 174 ? 115.591 124.034 98.660 1.00 134.37 174 PHE A N 1
ATOM 2887 C CA . PHE B 1 174 ? 115.853 122.641 98.970 1.00 128.24 174 PHE A CA 1
ATOM 2888 C C . PHE B 1 174 ? 114.860 122.153 100.020 1.00 127.58 174 PHE A C 1
ATOM 2889 O O . PHE B 1 174 ? 114.139 122.935 100.645 1.00 125.49 174 PHE A O 1
ATOM 2897 N N . GLY B 1 175 ? 114.828 120.841 100.217 1.00 129.25 175 GLY A N 1
ATOM 2898 C CA . GLY B 1 175 ? 113.940 120.271 101.209 1.00 129.58 175 GLY A CA 1
ATOM 2899 C C . GLY B 1 175 ? 114.322 120.648 102.625 1.00 128.66 175 GLY A C 1
ATOM 2900 O O . GLY B 1 175 ? 115.254 121.427 102.841 1.00 126.00 175 GLY A O 1
ATOM 2901 N N . PHE B 1 176 ? 113.604 120.099 103.603 1.00 128.59 176 PHE A N 1
ATOM 2902 C CA . PHE B 1 176 ? 113.896 120.334 105.011 1.00 131.27 176 PHE A CA 1
ATOM 2903 C C . PHE B 1 176 ? 114.855 119.299 105.584 1.00 138.73 176 PHE A C 1
ATOM 2904 O O . PHE B 1 176 ? 114.814 119.019 106.789 1.00 142.78 176 PHE A O 1
ATOM 2912 N N . HIS B 1 177 ? 115.718 118.722 104.744 1.00 130.74 177 HIS A N 1
ATOM 2913 C CA . HIS B 1 177 ? 116.576 117.628 105.187 1.00 123.23 177 HIS A CA 1
ATOM 2914 C C . HIS B 1 177 ? 117.581 118.078 106.238 1.00 125.48 177 HIS A C 1
ATOM 2915 O O . HIS B 1 177 ? 118.059 117.255 107.027 1.00 135.81 177 HIS A O 1
ATOM 2922 N N . ARG B 1 178 ? 117.915 119.369 106.271 1.00 109.67 178 ARG A N 1
ATOM 2923 C CA . ARG B 1 178 ? 118.851 119.861 107.275 1.00 111.78 178 ARG A CA 1
ATOM 2924 C C . ARG B 1 178 ? 118.284 119.769 108.684 1.00 113.02 178 ARG A C 1
ATOM 2925 O O . ARG B 1 178 ? 119.046 119.844 109.655 1.00 119.09 178 ARG A O 1
ATOM 2933 N N . LEU B 1 179 ? 116.967 119.608 108.819 1.00 118.98 179 LEU A N 1
ATOM 2934 C CA . LEU B 1 179 ? 116.381 119.420 110.139 1.00 120.72 179 LEU A CA 1
ATOM 2935 C C . LEU B 1 179 ? 116.853 118.121 110.775 1.00 127.98 179 LEU A C 1
ATOM 2936 O O . LEU B 1 179 ? 117.006 118.050 111.998 1.00 135.07 179 LEU A O 1
ATOM 2941 N N . GLU B 1 180 ? 117.092 117.087 109.967 1.00 130.15 180 GLU A N 1
ATOM 2942 C CA . GLU B 1 180 ? 117.638 115.843 110.500 1.00 128.28 180 GLU A CA 1
ATOM 2943 C C . GLU B 1 180 ? 119.044 116.051 111.053 1.00 130.35 180 GLU A C 1
ATOM 2944 O O . GLU B 1 180 ? 119.384 115.532 112.124 1.00 135.38 180 GLU A O 1
ATOM 2950 N N . VAL B 1 181 ? 119.869 116.824 110.345 1.00 126.83 181 VAL A N 1
ATOM 2951 C CA . VAL B 1 181 ? 121.204 117.150 110.841 1.00 127.62 181 VAL A CA 1
ATOM 2952 C C . VAL B 1 181 ? 121.109 117.948 112.136 1.00 129.74 181 VAL A C 1
ATOM 2953 O O . VAL B 1 181 ? 121.861 117.710 113.091 1.00 137.50 181 VAL A O 1
ATOM 2957 N N . LEU B 1 182 ? 120.186 118.910 112.184 1.00 125.52 182 LEU A N 1
ATOM 2958 C CA . LEU B 1 182 ? 119.993 119.689 113.403 1.00 123.61 182 LEU A CA 1
ATOM 2959 C C . LEU B 1 182 ? 119.575 118.797 114.565 1.00 129.00 182 LEU A C 1
ATOM 2960 O O . LEU B 1 182 ? 120.043 118.974 115.695 1.00 134.81 182 LEU A O 1
ATOM 2965 N N . SER B 1 183 ? 118.694 117.829 114.305 1.00 130.28 183 SER A N 1
ATOM 2966 C CA . SER B 1 183 ? 118.288 116.891 115.346 1.00 129.39 183 SER A CA 1
ATOM 2967 C C . SER B 1 183 ? 119.463 116.039 115.808 1.00 133.20 183 SER A C 1
ATOM 2968 O O . SER B 1 183 ? 119.566 115.697 116.991 1.00 138.54 183 SER A O 1
ATOM 2971 N N . ALA B 1 184 ? 120.350 115.668 114.882 1.00 129.61 184 ALA A N 1
ATOM 2972 C CA . ALA B 1 184 ? 121.551 114.933 115.270 1.00 131.32 184 ALA A CA 1
ATOM 2973 C C . ALA B 1 184 ? 122.431 115.765 116.197 1.00 136.45 184 ALA A C 1
ATOM 2974 O O . ALA B 1 184 ? 122.939 115.259 117.208 1.00 138.24 184 ALA A O 1
ATOM 2976 N N . MET B 1 185 ? 122.619 117.048 115.871 1.00 146.48 185 MET A N 1
ATOM 2977 C CA . MET B 1 185 ? 123.354 117.924 116.781 1.00 142.87 185 MET A CA 1
ATOM 2978 C C . MET B 1 185 ? 122.664 118.025 118.131 1.00 144.45 185 MET A C 1
ATOM 2979 O O . MET B 1 185 ? 123.328 118.062 119.170 1.00 152.66 185 MET A O 1
ATOM 2984 N N . ILE B 1 186 ? 121.333 118.097 118.136 1.00 135.67 186 ILE A N 1
ATOM 2985 C CA . ILE B 1 186 ? 120.611 118.188 119.401 1.00 137.77 186 ILE A CA 1
ATOM 2986 C C . ILE B 1 186 ? 120.844 116.937 120.238 1.00 140.81 186 ILE A C 1
ATOM 2987 O O . ILE B 1 186 ? 121.063 117.018 121.450 1.00 144.59 186 ILE A O 1
ATOM 2992 N N . SER B 1 187 ? 120.801 115.762 119.606 1.00 132.83 187 SER A N 1
ATOM 2993 C CA . SER B 1 187 ? 121.041 114.518 120.335 1.00 131.41 187 SER A CA 1
ATOM 2994 C C . SER B 1 187 ? 122.455 114.471 120.901 1.00 137.54 187 SER A C 1
ATOM 2995 O O . SER B 1 187 ? 122.665 114.047 122.048 1.00 146.39 187 SER A O 1
ATOM 2998 N N . VAL B 1 188 ? 123.441 114.898 120.107 1.00 136.90 188 VAL A N 1
ATOM 2999 C CA . VAL B 1 188 ? 124.815 114.945 120.598 1.00 137.97 188 VAL A CA 1
ATOM 3000 C C . VAL B 1 188 ? 124.927 115.917 121.767 1.00 141.57 188 VAL A C 1
ATOM 3001 O O . VAL B 1 188 ? 125.631 115.659 122.752 1.00 142.36 188 VAL A O 1
ATOM 3005 N N . LEU B 1 189 ? 124.227 117.046 121.682 1.00 140.41 189 LEU A N 1
ATOM 3006 C CA . LEU B 1 189 ? 124.246 118.012 122.772 1.00 132.77 189 LEU A CA 1
ATOM 3007 C C . LEU B 1 189 ? 123.626 117.426 124.034 1.00 137.43 189 LEU A C 1
ATOM 3008 O O . LEU B 1 189 ? 124.121 117.663 125.138 1.00 146.15 189 LEU A O 1
ATOM 3013 N N . LEU B 1 190 ? 122.541 116.659 123.893 1.00 139.65 190 LEU A N 1
ATOM 3014 C CA . LEU B 1 190 ? 121.927 116.040 125.066 1.00 138.56 190 LEU A CA 1
ATOM 3015 C C . LEU B 1 190 ? 122.848 115.011 125.708 1.00 135.81 190 LEU A C 1
ATOM 3016 O O . LEU B 1 190 ? 122.950 114.953 126.940 1.00 144.18 190 LEU A O 1
ATOM 3021 N N . VAL B 1 191 ? 123.514 114.177 124.906 1.00 134.64 191 VAL A N 1
ATOM 3022 C CA . VAL B 1 191 ? 124.401 113.189 125.519 1.00 139.88 191 VAL A CA 1
ATOM 3023 C C . VAL B 1 191 ? 125.590 113.885 126.175 1.00 142.36 191 VAL A C 1
ATOM 3024 O O . VAL B 1 191 ? 126.045 113.479 127.252 1.00 145.39 191 VAL A O 1
ATOM 3028 N N . TYR B 1 192 ? 126.088 114.964 125.564 1.00 143.36 192 TYR A N 1
ATOM 3029 C CA . TYR B 1 192 ? 127.160 115.730 126.195 1.00 141.07 192 TYR A CA 1
ATOM 3030 C C . TYR B 1 192 ? 126.693 116.375 127.494 1.00 142.00 192 TYR A C 1
ATOM 3031 O O . TYR B 1 192 ? 127.449 116.437 128.468 1.00 146.76 192 TYR A O 1
ATOM 3040 N N . ILE B 1 193 ? 125.454 116.869 127.527 1.00 140.34 193 ILE A N 1
ATOM 3041 C CA . ILE B 1 193 ? 124.918 117.478 128.741 1.00 137.90 193 ILE A CA 1
ATOM 3042 C C . ILE B 1 193 ? 124.790 116.440 129.848 1.00 139.18 193 ILE A C 1
ATOM 3043 O O . ILE B 1 193 ? 125.111 116.707 131.013 1.00 145.12 193 ILE A O 1
ATOM 3048 N N . LEU B 1 194 ? 124.306 115.245 129.506 1.00 142.77 194 LEU A N 1
ATOM 3049 C CA . LEU B 1 194 ? 124.206 114.182 130.500 1.00 142.37 194 LEU A CA 1
ATOM 3050 C C . LEU B 1 194 ? 125.585 113.790 131.017 1.00 147.85 194 LEU A C 1
ATOM 3051 O O . LEU B 1 194 ? 125.773 113.579 132.224 1.00 150.07 194 LEU A O 1
ATOM 3056 N N . MET B 1 195 ? 126.568 113.701 130.117 1.00 161.16 195 MET A N 1
ATOM 3057 C CA . MET B 1 195 ? 127.930 113.400 130.542 1.00 160.92 195 MET A CA 1
ATOM 3058 C C . MET B 1 195 ? 128.474 114.495 131.448 1.00 161.20 195 MET A C 1
ATOM 3059 O O . MET B 1 195 ? 129.183 114.212 132.416 1.00 164.51 195 MET A O 1
ATOM 3064 N N . GLY B 1 196 ? 128.159 115.754 131.144 1.00 157.60 196 GLY A N 1
ATOM 3065 C CA . GLY B 1 196 ? 128.607 116.847 131.991 1.00 157.58 196 GLY A CA 1
ATOM 3066 C C . GLY B 1 196 ? 127.969 116.820 133.366 1.00 157.31 196 GLY A C 1
ATOM 3067 O O . GLY B 1 196 ? 128.619 117.128 134.367 1.00 160.62 196 GLY A O 1
ATOM 3068 N N . PHE B 1 197 ? 126.684 116.466 133.434 1.00 161.82 197 PHE A N 1
ATOM 3069 C CA . PHE B 1 197 ? 126.034 116.314 134.732 1.00 162.60 197 PHE A CA 1
ATOM 3070 C C . PHE B 1 197 ? 126.681 115.196 135.538 1.00 163.38 197 PHE A C 1
ATOM 3071 O O . PHE B 1 197 ? 126.930 115.347 136.742 1.00 164.77 197 PHE A O 1
ATOM 3079 N N . LEU B 1 198 ? 126.973 114.068 134.885 1.00 160.94 198 LEU A N 1
ATOM 3080 C CA . LEU B 1 198 ? 127.671 112.984 135.570 1.00 160.69 198 LEU A CA 1
ATOM 3081 C C . LEU B 1 198 ? 129.057 113.426 136.026 1.00 163.70 198 LEU A C 1
ATOM 3082 O O . LEU B 1 198 ? 129.504 113.068 137.121 1.00 165.25 198 LEU A O 1
ATOM 3087 N N . LEU B 1 199 ? 129.749 114.205 135.194 1.00 169.61 199 LEU A N 1
ATOM 3088 C CA . LEU B 1 199 ? 131.080 114.688 135.541 1.00 169.40 199 LEU A CA 1
ATOM 3089 C C . LEU B 1 199 ? 131.033 115.622 136.742 1.00 174.07 199 LEU A C 1
ATOM 3090 O O . LEU B 1 199 ? 131.900 115.557 137.619 1.00 178.28 199 LEU A O 1
ATOM 3095 N N . TYR B 1 200 ? 130.038 116.509 136.789 1.00 181.86 200 TYR A N 1
ATOM 3096 C CA . TYR B 1 200 ? 129.881 117.392 137.940 1.00 180.58 200 TYR A CA 1
ATOM 3097 C C . TYR B 1 200 ? 129.560 116.599 139.199 1.00 179.63 200 TYR A C 1
ATOM 3098 O O . TYR B 1 200 ? 130.098 116.886 140.276 1.00 183.65 200 TYR A O 1
ATOM 3107 N N . GLU B 1 201 ? 128.689 115.594 139.084 1.00 175.67 201 GLU A N 1
ATOM 3108 C CA . GLU B 1 201 ? 128.389 114.755 140.238 1.00 176.91 201 GLU A CA 1
ATOM 3109 C C . GLU B 1 201 ? 129.638 114.030 140.723 1.00 178.89 201 GLU A C 1
ATOM 3110 O O . GLU B 1 201 ? 129.852 113.887 141.931 1.00 177.85 201 GLU A O 1
ATOM 3116 N N . ALA B 1 202 ? 130.475 113.566 139.794 1.00 183.98 202 ALA A N 1
ATOM 3117 C CA . ALA B 1 202 ? 131.706 112.881 140.179 1.00 184.55 202 ALA A CA 1
ATOM 3118 C C . ALA B 1 202 ? 132.704 113.839 140.820 1.00 185.02 202 ALA A C 1
ATOM 3119 O O . ALA B 1 202 ? 133.373 113.483 141.797 1.00 184.18 202 ALA A O 1
ATOM 3121 N N . VAL B 1 203 ? 132.831 115.053 140.279 1.00 191.17 203 VAL A N 1
ATOM 3122 C CA . VAL B 1 203 ? 133.781 116.007 140.841 1.00 190.17 203 VAL A CA 1
ATOM 3123 C C . VAL B 1 203 ? 133.323 116.460 142.221 1.00 192.91 203 VAL A C 1
ATOM 3124 O O . VAL B 1 203 ? 134.151 116.780 143.081 1.00 192.92 203 VAL A O 1
ATOM 3128 N N . GLN B 1 204 ? 132.010 116.494 142.461 1.00 203.27 204 GLN A N 1
ATOM 3129 C CA . GLN B 1 204 ? 131.523 116.702 143.819 1.00 201.07 204 GLN A CA 1
ATOM 3130 C C . GLN B 1 204 ? 131.671 115.446 144.665 1.00 200.00 204 GLN A C 1
ATOM 3131 O O . GLN B 1 204 ? 131.687 115.538 145.897 1.00 200.06 204 GLN A O 1
ATOM 3137 N N . ARG B 1 205 ? 131.774 114.280 144.027 1.00 204.36 205 ARG A N 1
ATOM 3138 C CA . ARG B 1 205 ? 131.961 113.028 144.748 1.00 204.45 205 ARG A CA 1
ATOM 3139 C C . ARG B 1 205 ? 133.388 112.884 145.261 1.00 204.08 205 ARG A C 1
ATOM 3140 O O . ARG B 1 205 ? 133.601 112.401 146.378 1.00 204.66 205 ARG A O 1
ATOM 3148 N N . THR B 1 206 ? 134.374 113.301 144.465 1.00 200.35 206 THR A N 1
ATOM 3149 C CA . THR B 1 206 ? 135.773 113.141 144.844 1.00 201.26 206 THR A CA 1
ATOM 3150 C C . THR B 1 206 ? 136.174 114.018 146.023 1.00 203.12 206 THR A C 1
ATOM 3151 O O . THR B 1 206 ? 137.234 113.783 146.613 1.00 200.98 206 THR A O 1
ATOM 3155 N N . ILE B 1 207 ? 135.363 115.012 146.378 1.00 219.00 207 ILE A N 1
ATOM 3156 C CA . ILE B 1 207 ? 135.598 115.861 147.532 1.00 217.40 207 ILE A CA 1
ATOM 3157 C C . ILE B 1 207 ? 134.375 115.785 148.442 1.00 219.59 207 ILE A C 1
ATOM 3158 O O . ILE B 1 207 ? 133.409 115.080 148.155 1.00 220.53 207 ILE A O 1
ATOM 3163 N N . HIS B 1 208 ? 134.441 116.509 149.560 1.00 241.81 208 HIS A N 1
ATOM 3164 C CA . HIS B 1 208 ? 133.426 116.563 150.612 1.00 242.70 208 HIS A CA 1
ATOM 3165 C C . HIS B 1 208 ? 133.309 115.258 151.390 1.00 243.00 208 HIS A C 1
ATOM 3166 O O . HIS B 1 208 ? 132.529 115.200 152.349 1.00 243.75 208 HIS A O 1
ATOM 3173 N N . MET B 1 209 ? 134.053 114.215 151.012 1.00 249.63 209 MET A N 1
ATOM 3174 C CA . MET B 1 209 ? 134.237 112.993 151.791 1.00 249.72 209 MET A CA 1
ATOM 3175 C C . MET B 1 209 ? 132.910 112.239 151.947 1.00 250.76 209 MET A C 1
ATOM 3176 O O . MET B 1 209 ? 131.846 112.771 151.620 1.00 251.44 209 MET A O 1
ATOM 3181 N N . ASN B 1 210 ? 132.988 110.975 152.374 1.00 246.99 210 ASN A N 1
ATOM 3182 C CA . ASN B 1 210 ? 131.894 110.048 152.691 1.00 247.30 210 ASN A CA 1
ATOM 3183 C C . ASN B 1 210 ? 131.157 109.545 151.455 1.00 247.48 210 ASN A C 1
ATOM 3184 O O . ASN B 1 210 ? 130.359 108.607 151.546 1.00 246.86 210 ASN A O 1
ATOM 3189 N N . TYR B 1 211 ? 131.406 110.164 150.304 1.00 232.05 211 TYR A N 1
ATOM 3190 C CA . TYR B 1 211 ? 131.130 109.626 148.975 1.00 228.65 211 TYR A CA 1
ATOM 3191 C C . TYR B 1 211 ? 129.685 109.171 148.773 1.00 229.17 211 TYR A C 1
ATOM 3192 O O . TYR B 1 211 ? 129.376 108.577 147.733 1.00 227.86 211 TYR A O 1
ATOM 3201 N N . GLU B 1 212 ? 128.792 109.443 149.727 1.00 232.44 212 GLU A N 1
ATOM 3202 C CA . GLU B 1 212 ? 127.370 109.100 149.635 1.00 231.22 212 GLU A CA 1
ATOM 3203 C C . GLU B 1 212 ? 127.171 107.660 149.150 1.00 231.23 212 GLU A C 1
ATOM 3204 O O . GLU B 1 212 ? 126.651 107.398 148.066 1.00 232.35 212 GLU A O 1
ATOM 3210 N N . ILE B 1 213 ? 127.616 106.728 149.997 1.00 217.99 213 ILE A N 1
ATOM 3211 C CA . ILE B 1 213 ? 127.638 105.316 149.627 1.00 217.90 213 ILE A CA 1
ATOM 3212 C C . ILE B 1 213 ? 126.230 104.829 149.314 1.00 219.52 213 ILE A C 1
ATOM 3213 O O . ILE B 1 213 ? 125.271 105.135 150.034 1.00 221.64 213 ILE A O 1
ATOM 3218 N N . ASN B 1 214 ? 126.101 104.070 148.225 1.00 213.61 214 ASN A N 1
ATOM 3219 C CA . ASN B 1 214 ? 124.841 103.443 147.846 1.00 213.68 214 ASN A CA 1
ATOM 3220 C C . ASN B 1 214 ? 124.889 101.931 148.028 1.00 212.74 214 ASN A C 1
ATOM 3221 O O . ASN B 1 214 ? 124.048 101.364 148.731 1.00 211.27 214 ASN A O 1
ATOM 3226 N N . GLY B 1 215 ? 125.856 101.260 147.408 1.00 197.48 215 GLY A N 1
ATOM 3227 C CA . GLY B 1 215 ? 126.044 99.838 147.619 1.00 196.62 215 GLY A CA 1
ATOM 3228 C C . GLY B 1 215 ? 125.471 98.946 146.538 1.00 195.53 215 GLY A C 1
ATOM 3229 O O . GLY B 1 215 ? 125.760 99.124 145.351 1.00 194.93 215 GLY A O 1
ATOM 3230 N N . ASP B 1 216 ? 124.655 97.971 146.950 1.00 184.73 216 ASP A N 1
ATOM 3231 C CA . ASP B 1 216 ? 124.119 96.990 146.012 1.00 184.18 216 ASP A CA 1
ATOM 3232 C C . ASP B 1 216 ? 123.197 97.652 144.995 1.00 182.57 216 ASP A C 1
ATOM 3233 O O . ASP B 1 216 ? 123.220 97.303 143.809 1.00 181.08 216 ASP A O 1
ATOM 3238 N N . ILE B 1 217 ? 122.388 98.619 145.436 1.00 178.11 217 ILE A N 1
ATOM 3239 C CA . ILE B 1 217 ? 121.417 99.256 144.554 1.00 178.98 217 ILE A CA 1
ATOM 3240 C C . ILE B 1 217 ? 122.084 99.953 143.375 1.00 178.69 217 ILE A C 1
ATOM 3241 O O . ILE B 1 217 ? 121.442 100.163 142.341 1.00 178.85 217 ILE A O 1
ATOM 3246 N N . MET B 1 218 ? 123.361 100.321 143.502 1.00 177.92 218 MET A N 1
ATOM 3247 C CA . MET B 1 218 ? 124.084 100.865 142.357 1.00 177.50 218 MET A CA 1
ATOM 3248 C C . MET B 1 218 ? 124.348 99.793 141.307 1.00 175.85 218 MET A C 1
ATOM 3249 O O . MET B 1 218 ? 124.374 100.092 140.108 1.00 176.52 218 MET A O 1
ATOM 3254 N N . LEU B 1 219 ? 124.552 98.548 141.738 1.00 157.11 219 LEU A N 1
ATOM 3255 C CA . LEU B 1 219 ? 124.767 97.459 140.791 1.00 158.44 219 LEU A CA 1
ATOM 3256 C C . LEU B 1 219 ? 123.521 97.200 139.951 1.00 162.29 219 LEU A C 1
ATOM 3257 O O . LEU B 1 219 ? 123.621 96.948 138.745 1.00 160.87 219 LEU A O 1
ATOM 3262 N N . ILE B 1 220 ? 122.341 97.256 140.571 1.00 158.29 220 ILE A N 1
ATOM 3263 C CA . ILE B 1 220 ? 121.107 96.919 139.865 1.00 152.11 220 ILE A CA 1
ATOM 3264 C C . ILE B 1 220 ? 120.812 97.943 138.776 1.00 151.27 220 ILE A C 1
ATOM 3265 O O . ILE B 1 220 ? 120.511 97.584 137.632 1.00 157.85 220 ILE A O 1
ATOM 3270 N N . THR B 1 221 ? 120.895 99.234 139.110 1.00 153.74 221 THR A N 1
ATOM 3271 C CA . THR B 1 221 ? 120.620 100.263 138.112 1.00 157.42 221 THR A CA 1
ATOM 3272 C C . THR B 1 221 ? 121.648 100.242 136.991 1.00 156.15 221 THR A C 1
ATOM 3273 O O . THR B 1 221 ? 121.358 100.684 135.874 1.00 158.17 221 THR A O 1
ATOM 3277 N N . ALA B 1 222 ? 122.853 99.741 137.266 1.00 152.05 222 ALA A N 1
ATOM 3278 C CA . ALA B 1 222 ? 123.833 99.546 136.207 1.00 154.31 222 ALA A CA 1
ATOM 3279 C C . ALA B 1 222 ? 123.589 98.253 135.442 1.00 155.26 222 ALA A C 1
ATOM 3280 O O . ALA B 1 222 ? 123.854 98.193 134.236 1.00 161.11 222 ALA A O 1
ATOM 3282 N N . ALA B 1 223 ? 123.094 97.216 136.121 1.00 142.89 223 ALA A N 1
ATOM 3283 C CA . ALA B 1 223 ? 122.811 95.953 135.447 1.00 146.72 223 ALA A CA 1
ATOM 3284 C C . ALA B 1 223 ? 121.716 96.118 134.402 1.00 144.69 223 ALA A C 1
ATOM 3285 O O . ALA B 1 223 ? 121.798 95.544 133.310 1.00 145.08 223 ALA A O 1
ATOM 3287 N N . VAL B 1 224 ? 120.675 96.889 134.720 1.00 140.33 224 VAL A N 1
ATOM 3288 C CA . VAL B 1 224 ? 119.630 97.148 133.738 1.00 138.48 224 VAL A CA 1
ATOM 3289 C C . VAL B 1 224 ? 120.067 98.171 132.700 1.00 138.97 224 VAL A C 1
ATOM 3290 O O . VAL B 1 224 ? 119.528 98.180 131.588 1.00 142.10 224 VAL A O 1
ATOM 3294 N N . GLY B 1 225 ? 121.031 99.033 133.028 1.00 137.56 225 GLY A N 1
ATOM 3295 C CA . GLY B 1 225 ? 121.506 100.000 132.051 1.00 133.75 225 GLY A CA 1
ATOM 3296 C C . GLY B 1 225 ? 122.214 99.347 130.881 1.00 129.76 225 GLY A C 1
ATOM 3297 O O . GLY B 1 225 ? 121.991 99.716 129.725 1.00 133.82 225 GLY A O 1
ATOM 3298 N N . VAL B 1 226 ? 123.082 98.374 131.162 1.00 138.18 226 VAL A N 1
ATOM 3299 C CA . VAL B 1 226 ? 123.737 97.637 130.087 1.00 142.63 226 VAL A CA 1
ATOM 3300 C C . VAL B 1 226 ? 122.741 96.729 129.375 1.00 146.35 226 VAL A C 1
ATOM 3301 O O . VAL B 1 226 ? 122.769 96.599 128.145 1.00 149.62 226 VAL A O 1
ATOM 3305 N N . ALA B 1 227 ? 121.839 96.097 130.130 1.00 141.16 227 ALA A N 1
ATOM 3306 C CA . ALA B 1 227 ? 120.868 95.189 129.526 1.00 141.04 227 ALA A CA 1
ATOM 3307 C C . ALA B 1 227 ? 119.914 95.929 128.597 1.00 136.62 227 ALA A C 1
ATOM 3308 O O . ALA B 1 227 ? 119.565 95.423 127.525 1.00 137.27 227 ALA A O 1
ATOM 3310 N N . VAL B 1 228 ? 119.469 97.120 128.996 1.00 135.40 228 VAL A N 1
ATOM 3311 C CA . VAL B 1 228 ? 118.573 97.897 128.146 1.00 135.36 228 VAL A CA 1
ATOM 3312 C C . VAL B 1 228 ? 119.307 98.389 126.906 1.00 135.93 228 VAL A C 1
ATOM 3313 O O . VAL B 1 228 ? 118.807 98.274 125.782 1.00 143.87 228 VAL A O 1
ATOM 3317 N N . ASN B 1 229 ? 120.514 98.928 127.090 1.00 128.26 229 ASN A N 1
ATOM 3318 C CA . ASN B 1 229 ? 121.203 99.584 125.985 1.00 124.02 229 ASN A CA 1
ATOM 3319 C C . ASN B 1 229 ? 121.738 98.587 124.965 1.00 128.55 229 ASN A C 1
ATOM 3320 O O . ASN B 1 229 ? 121.846 98.920 123.780 1.00 132.26 229 ASN A O 1
ATOM 3325 N N . VAL B 1 230 ? 122.087 97.372 125.395 1.00 131.56 230 VAL A N 1
ATOM 3326 C CA . VAL B 1 230 ? 122.554 96.379 124.433 1.00 131.73 230 VAL A CA 1
ATOM 3327 C C . VAL B 1 230 ? 121.422 95.966 123.501 1.00 137.48 230 VAL A C 1
ATOM 3328 O O . VAL B 1 230 ? 121.660 95.634 122.333 1.00 141.12 230 VAL A O 1
ATOM 3332 N N . ILE B 1 231 ? 120.180 95.982 123.989 1.00 137.26 231 ILE A N 1
ATOM 3333 C CA . ILE B 1 231 ? 119.037 95.707 123.126 1.00 130.04 231 ILE A CA 1
ATOM 3334 C C . ILE B 1 231 ? 118.883 96.809 122.087 1.00 131.91 231 ILE A C 1
ATOM 3335 O O . ILE B 1 231 ? 118.687 96.541 120.896 1.00 138.30 231 ILE A O 1
ATOM 3340 N N . MET B 1 232 ? 118.977 98.068 122.521 1.00 139.61 232 MET A N 1
ATOM 3341 C CA . MET B 1 232 ? 118.870 99.182 121.586 1.00 142.67 232 MET A CA 1
ATOM 3342 C C . MET B 1 232 ? 120.033 99.205 120.605 1.00 141.50 232 MET A C 1
ATOM 3343 O O . MET B 1 232 ? 119.875 99.668 119.470 1.00 145.55 232 MET A O 1
ATOM 3348 N N . GLY B 1 233 ? 121.204 98.721 121.021 1.00 133.88 233 GLY A N 1
ATOM 3349 C CA . GLY B 1 233 ? 122.339 98.683 120.114 1.00 137.59 233 GLY A CA 1
ATOM 3350 C C . GLY B 1 233 ? 122.115 97.752 118.939 1.00 142.91 233 GLY A C 1
ATOM 3351 O O . GLY B 1 233 ? 122.440 98.087 117.798 1.00 151.25 233 GLY A O 1
ATOM 3352 N N . PHE B 1 234 ? 121.557 96.568 119.200 1.00 144.72 234 PHE A N 1
ATOM 3353 C CA . PHE B 1 234 ? 121.262 95.639 118.115 1.00 144.28 234 PHE A CA 1
ATOM 3354 C C . PHE B 1 234 ? 120.148 96.172 117.226 1.00 148.20 234 PHE A C 1
ATOM 3355 O O . PHE B 1 234 ? 120.152 95.944 116.011 1.00 154.34 234 PHE A O 1
ATOM 3363 N N . LEU B 1 235 ? 119.181 96.877 117.816 1.00 140.58 235 LEU A N 1
ATOM 3364 C CA . LEU B 1 235 ? 118.098 97.461 117.033 1.00 142.19 235 LEU A CA 1
ATOM 3365 C C . LEU B 1 235 ? 118.630 98.490 116.045 1.00 143.02 235 LEU A C 1
ATOM 3366 O O . LEU B 1 235 ? 118.343 98.425 114.844 1.00 142.84 235 LEU A O 1
ATOM 3371 N N . LEU B 1 236 ? 119.412 99.446 116.533 1.00 134.32 236 LEU A N 1
ATOM 3372 C CA . LEU B 1 236 ? 119.977 100.506 115.700 1.00 129.00 236 LEU A CA 1
ATOM 3373 C C . LEU B 1 236 ? 121.379 100.146 115.218 1.00 133.63 236 LEU A C 1
ATOM 3374 O O . LEU B 1 236 ? 122.326 100.915 115.367 1.00 135.01 236 LEU A O 1
ATOM 3379 N N . ASN B 1 237 ? 121.519 98.961 114.625 1.00 145.01 237 ASN A N 1
ATOM 3380 C CA . ASN B 1 237 ? 122.844 98.474 114.259 1.00 145.52 237 ASN A CA 1
ATOM 3381 C C . ASN B 1 237 ? 123.311 99.037 112.923 1.00 146.91 237 ASN A C 1
ATOM 3382 O O . ASN B 1 237 ? 124.491 99.375 112.772 1.00 149.81 237 ASN A O 1
ATOM 3387 N N . GLN B 1 238 ? 122.406 99.135 111.947 1.00 150.94 238 GLN A N 1
ATOM 3388 C CA . GLN B 1 238 ? 122.737 99.584 110.598 1.00 153.76 238 GLN A CA 1
ATOM 3389 C C . GLN B 1 238 ? 123.826 98.716 109.982 1.00 156.51 238 GLN A C 1
ATOM 3390 O O . GLN B 1 238 ? 123.537 97.654 109.419 1.00 159.52 238 GLN A O 1
ATOM 3396 N N . SER B 1 239 ? 125.074 99.168 110.083 1.00 161.40 239 SER A N 1
ATOM 3397 C CA . SER B 1 239 ? 126.230 98.458 109.537 1.00 163.76 239 SER A CA 1
ATOM 3398 C C . SER B 1 239 ? 126.076 98.191 108.043 1.00 163.99 239 SER A C 1
ATOM 3399 O O . SER B 1 239 ? 126.480 97.140 107.547 1.00 162.46 239 SER A O 1
ATOM 3402 N N . GLN B 1 266 ? 123.874 104.950 101.288 1.00 164.71 266 GLN A N 1
ATOM 3403 C CA . GLN B 1 266 ? 124.537 105.317 102.533 1.00 166.15 266 GLN A CA 1
ATOM 3404 C C . GLN B 1 266 ? 123.601 105.154 103.726 1.00 168.21 266 GLN A C 1
ATOM 3405 O O . GLN B 1 266 ? 122.382 105.100 103.568 1.00 167.94 266 GLN A O 1
ATOM 3411 N N . ASP B 1 267 ? 124.183 105.077 104.920 1.00 174.10 267 ASP A N 1
ATOM 3412 C CA . ASP B 1 267 ? 123.399 104.918 106.132 1.00 170.94 267 ASP A CA 1
ATOM 3413 C C . ASP B 1 267 ? 122.647 106.208 106.455 1.00 171.23 267 ASP A C 1
ATOM 3414 O O . ASP B 1 267 ? 122.984 107.297 105.981 1.00 173.85 267 ASP A O 1
ATOM 3419 N N . SER B 1 268 ? 121.613 106.075 107.279 1.00 147.62 268 SER A N 1
ATOM 3420 C CA . SER B 1 268 ? 120.806 107.213 107.691 1.00 148.86 268 SER A CA 1
ATOM 3421 C C . SER B 1 268 ? 121.438 107.892 108.896 1.00 145.87 268 SER A C 1
ATOM 3422 O O . SER B 1 268 ? 121.856 107.230 109.850 1.00 151.33 268 SER A O 1
ATOM 3425 N N . LEU B 1 269 ? 121.503 109.223 108.846 1.00 122.87 269 LEU A N 1
ATOM 3426 C CA . LEU B 1 269 ? 122.150 109.972 109.917 1.00 124.46 269 LEU A CA 1
ATOM 3427 C C . LEU B 1 269 ? 121.338 109.921 111.205 1.00 125.65 269 LEU A C 1
ATOM 3428 O O . LEU B 1 269 ? 121.912 109.932 112.297 1.00 140.70 269 LEU A O 1
ATOM 3433 N N . ALA B 1 270 ? 120.010 109.865 111.100 1.00 117.26 270 ALA A N 1
ATOM 3434 C CA . ALA B 1 270 ? 119.166 109.885 112.291 1.00 124.24 270 ALA A CA 1
ATOM 3435 C C . ALA B 1 270 ? 119.354 108.626 113.131 1.00 129.88 270 ALA A C 1
ATOM 3436 O O . ALA B 1 270 ? 119.591 108.700 114.346 1.00 129.83 270 ALA A O 1
ATOM 3438 N N . VAL B 1 271 ? 119.251 107.456 112.497 1.00 127.44 271 VAL A N 1
ATOM 3439 C CA . VAL B 1 271 ? 119.460 106.206 113.217 1.00 120.87 271 VAL A CA 1
ATOM 3440 C C . VAL B 1 271 ? 120.899 106.106 113.694 1.00 124.55 271 VAL A C 1
ATOM 3441 O O . VAL B 1 271 ? 121.171 105.534 114.754 1.00 126.71 271 VAL A O 1
ATOM 3445 N N . ARG B 1 272 ? 121.843 106.662 112.931 1.00 134.99 272 ARG A N 1
ATOM 3446 C CA . ARG B 1 272 ? 123.234 106.676 113.373 1.00 129.94 272 ARG A CA 1
ATOM 3447 C C . ARG B 1 272 ? 123.401 107.486 114.652 1.00 131.55 272 ARG A C 1
ATOM 3448 O O . ARG B 1 272 ? 124.118 107.070 115.569 1.00 142.42 272 ARG A O 1
ATOM 3456 N N . ALA B 1 273 ? 122.754 108.650 114.731 1.00 122.85 273 ALA A N 1
ATOM 3457 C CA . ALA B 1 273 ? 122.830 109.458 115.944 1.00 119.72 273 ALA A CA 1
ATOM 3458 C C . ALA B 1 273 ? 122.177 108.746 117.119 1.00 122.22 273 ALA A C 1
ATOM 3459 O O . ALA B 1 273 ? 122.693 108.781 118.244 1.00 138.12 273 ALA A O 1
ATOM 3461 N N . ALA B 1 274 ? 121.038 108.093 116.877 1.00 112.16 274 ALA A N 1
ATOM 3462 C CA . ALA B 1 274 ? 120.397 107.329 117.943 1.00 118.60 274 ALA A CA 1
ATOM 3463 C C . ALA B 1 274 ? 121.299 106.197 118.425 1.00 121.05 274 ALA A C 1
ATOM 3464 O O . ALA B 1 274 ? 121.402 105.941 119.631 1.00 117.50 274 ALA A O 1
ATOM 3466 N N . PHE B 1 275 ? 121.968 105.517 117.493 1.00 121.34 275 PHE A N 1
ATOM 3467 C CA . PHE B 1 275 ? 122.887 104.444 117.856 1.00 114.87 275 PHE A CA 1
ATOM 3468 C C . PHE B 1 275 ? 124.079 104.977 118.637 1.00 120.86 275 PHE A C 1
ATOM 3469 O O . PHE B 1 275 ? 124.560 104.324 119.567 1.00 127.58 275 PHE A O 1
ATOM 3477 N N . VAL B 1 276 ? 124.587 106.150 118.258 1.00 126.84 276 VAL A N 1
ATOM 3478 C CA . VAL B 1 276 ? 125.694 106.756 118.992 1.00 117.86 276 VAL A CA 1
ATOM 3479 C C . VAL B 1 276 ? 125.269 107.083 120.417 1.00 111.26 276 VAL A C 1
ATOM 3480 O O . VAL B 1 276 ? 126.017 106.853 121.375 1.00 123.51 276 VAL A O 1
ATOM 3484 N N . HIS B 1 277 ? 124.062 107.628 120.578 1.00 117.08 277 HIS A N 1
ATOM 3485 C CA . HIS B 1 277 ? 123.547 107.896 121.917 1.00 124.64 277 HIS A CA 1
ATOM 3486 C C . HIS B 1 277 ? 123.425 106.610 122.726 1.00 129.66 277 HIS A C 1
ATOM 3487 O O . HIS B 1 277 ? 123.797 106.568 123.907 1.00 137.11 277 HIS A O 1
ATOM 3494 N N . ALA B 1 278 ? 122.911 105.548 122.101 1.00 120.50 278 ALA A N 1
ATOM 3495 C CA . ALA B 1 278 ? 122.783 104.271 122.796 1.00 118.82 278 ALA A CA 1
ATOM 3496 C C . ALA B 1 278 ? 124.144 103.718 123.195 1.00 126.71 278 ALA A C 1
ATOM 3497 O O . ALA B 1 278 ? 124.305 103.180 124.294 1.00 131.08 278 ALA A O 1
ATOM 3499 N N . LEU B 1 279 ? 125.136 103.837 122.310 1.00 132.09 279 LEU A N 1
ATOM 3500 C CA . LEU B 1 279 ? 126.477 103.351 122.616 1.00 126.05 279 LEU A CA 1
ATOM 3501 C C . LEU B 1 279 ? 127.105 104.136 123.759 1.00 128.25 279 LEU A C 1
ATOM 3502 O O . LEU B 1 279 ? 127.763 103.555 124.629 1.00 130.77 279 LEU A O 1
ATOM 3507 N N . GLY B 1 280 ? 126.929 105.457 123.766 1.00 134.14 280 GLY A N 1
ATOM 3508 C CA . GLY B 1 280 ? 127.429 106.246 124.879 1.00 127.60 280 GLY A CA 1
ATOM 3509 C C . GLY B 1 280 ? 126.779 105.860 126.192 1.00 129.95 280 GLY A C 1
ATOM 3510 O O . GLY B 1 280 ? 127.456 105.722 127.218 1.00 146.82 280 GLY A O 1
ATOM 3511 N N . ASN B 1 281 ? 125.459 105.664 126.176 1.00 124.95 281 ASN A N 1
ATOM 3512 C CA . ASN B 1 281 ? 124.770 105.229 127.386 1.00 129.17 281 ASN A CA 1
ATOM 3513 C C . ASN B 1 281 ? 125.263 103.859 127.834 1.00 128.46 281 ASN A C 1
ATOM 3514 O O . ASN B 1 281 ? 125.417 103.610 129.034 1.00 134.21 281 ASN A O 1
ATOM 3519 N N . LEU B 1 282 ? 125.521 102.961 126.881 1.00 119.74 282 LEU A N 1
ATOM 3520 C CA . LEU B 1 282 ? 126.053 101.644 127.217 1.00 121.53 282 LEU A CA 1
ATOM 3521 C C . LEU B 1 282 ? 127.434 101.750 127.848 1.00 132.70 282 LEU A C 1
ATOM 3522 O O . LEU B 1 282 ? 127.750 101.020 128.794 1.00 137.90 282 LEU A O 1
ATOM 3527 N N . VAL B 1 283 ? 128.279 102.638 127.323 1.00 139.09 283 VAL A N 1
ATOM 3528 C CA . VAL B 1 283 ? 129.619 102.812 127.878 1.00 130.17 283 VAL A CA 1
ATOM 3529 C C . VAL B 1 283 ? 129.535 103.325 129.310 1.00 129.00 283 VAL A C 1
ATOM 3530 O O . VAL B 1 283 ? 130.220 102.824 130.212 1.00 130.95 283 VAL A O 1
ATOM 3534 N N . GLN B 1 284 ? 128.682 104.324 129.547 1.00 136.74 284 GLN A N 1
ATOM 3535 C CA . GLN B 1 284 ? 128.516 104.815 130.913 1.00 135.18 284 GLN A CA 1
ATOM 3536 C C . GLN B 1 284 ? 127.956 103.730 131.826 1.00 140.24 284 GLN A C 1
ATOM 3537 O O . GLN B 1 284 ? 128.372 103.608 132.984 1.00 144.61 284 GLN A O 1
ATOM 3543 N N . SER B 1 285 ? 127.014 102.930 131.322 1.00 143.12 285 SER A N 1
ATOM 3544 C CA . SER B 1 285 ? 126.425 101.874 132.138 1.00 146.05 285 SER A CA 1
ATOM 3545 C C . SER B 1 285 ? 127.456 100.818 132.513 1.00 144.32 285 SER A C 1
ATOM 3546 O O . SER B 1 285 ? 127.500 100.366 133.661 1.00 146.50 285 SER A O 1
ATOM 3549 N N . VAL B 1 286 ? 128.295 100.409 131.558 1.00 125.89 286 VAL A N 1
ATOM 3550 C CA . VAL B 1 286 ? 129.306 99.403 131.869 1.00 124.77 286 VAL A CA 1
ATOM 3551 C C . VAL B 1 286 ? 130.366 99.982 132.797 1.00 130.74 286 VAL A C 1
ATOM 3552 O O . VAL B 1 286 ? 130.904 99.270 133.654 1.00 136.01 286 VAL A O 1
ATOM 3556 N N . GLY B 1 287 ? 130.673 101.275 132.668 1.00 135.92 287 GLY A N 1
ATOM 3557 C CA . GLY B 1 287 ? 131.579 101.898 133.618 1.00 134.25 287 GLY A CA 1
ATOM 3558 C C . GLY B 1 287 ? 131.024 101.906 135.029 1.00 134.82 287 GLY A C 1
ATOM 3559 O O . GLY B 1 287 ? 131.735 101.601 135.991 1.00 142.56 287 GLY A O 1
ATOM 3560 N N . VAL B 1 288 ? 129.743 102.252 135.171 1.00 133.29 288 VAL A N 1
ATOM 3561 C CA . VAL B 1 288 ? 129.108 102.230 136.485 1.00 137.52 288 VAL A CA 1
ATOM 3562 C C . VAL B 1 288 ? 129.066 100.808 137.030 1.00 138.79 288 VAL A C 1
ATOM 3563 O O . VAL B 1 288 ? 129.239 100.583 138.232 1.00 141.66 288 VAL A O 1
ATOM 3567 N N . LEU B 1 289 ? 128.839 99.826 136.155 1.00 141.47 289 LEU A N 1
ATOM 3568 C CA . LEU B 1 289 ? 128.844 98.429 136.578 1.00 137.88 289 LEU A CA 1
ATOM 3569 C C . LEU B 1 289 ? 130.211 98.024 137.116 1.00 140.21 289 LEU A C 1
ATOM 3570 O O . LEU B 1 289 ? 130.315 97.385 138.171 1.00 141.94 289 LEU A O 1
ATOM 3575 N N . ILE B 1 290 ? 131.274 98.394 136.400 1.00 146.01 290 ILE A N 1
ATOM 3576 C CA . ILE B 1 290 ? 132.626 98.067 136.845 1.00 144.03 290 ILE A CA 1
ATOM 3577 C C . ILE B 1 290 ? 132.920 98.738 138.181 1.00 147.41 290 ILE A C 1
ATOM 3578 O O . ILE B 1 290 ? 133.482 98.118 139.095 1.00 147.59 290 ILE A O 1
ATOM 3583 N N . ALA B 1 291 ? 132.542 100.012 138.315 1.00 155.88 291 ALA A N 1
ATOM 3584 C CA . ALA B 1 291 ? 132.777 100.729 139.565 1.00 153.50 291 ALA A CA 1
ATOM 3585 C C . ALA B 1 291 ? 132.021 100.087 140.722 1.00 154.87 291 ALA A C 1
ATOM 3586 O O . ALA B 1 291 ? 132.571 99.918 141.816 1.00 157.70 291 ALA A O 1
ATOM 3588 N N . ALA B 1 292 ? 130.762 99.713 140.496 1.00 155.90 292 ALA A N 1
ATOM 3589 C CA . ALA B 1 292 ? 129.985 99.065 141.545 1.00 155.49 292 ALA A CA 1
ATOM 3590 C C . ALA B 1 292 ? 130.605 97.735 141.941 1.00 154.57 292 ALA A C 1
ATOM 3591 O O . ALA B 1 292 ? 130.654 97.393 143.128 1.00 155.97 292 ALA A O 1
ATOM 3593 N N . TYR B 1 293 ? 131.087 96.968 140.961 1.00 163.50 293 TYR A N 1
ATOM 3594 C CA . TYR B 1 293 ? 131.694 95.683 141.284 1.00 164.26 293 TYR A CA 1
ATOM 3595 C C . TYR B 1 293 ? 132.975 95.855 142.090 1.00 166.18 293 TYR A C 1
ATOM 3596 O O . TYR B 1 293 ? 133.202 95.121 143.059 1.00 165.65 293 TYR A O 1
ATOM 3605 N N . ILE B 1 294 ? 133.828 96.812 141.712 1.00 170.07 294 ILE A N 1
ATOM 3606 C CA . ILE B 1 294 ? 135.081 96.959 142.450 1.00 169.30 294 ILE A CA 1
ATOM 3607 C C . ILE B 1 294 ? 134.793 97.515 143.843 1.00 166.67 294 ILE A C 1
ATOM 3608 O O . ILE B 1 294 ? 135.486 97.177 144.809 1.00 165.96 294 ILE A O 1
ATOM 3613 N N . ILE B 1 295 ? 133.754 98.341 143.985 1.00 163.38 295 ILE A N 1
ATOM 3614 C CA . ILE B 1 295 ? 133.374 98.808 145.315 1.00 163.48 295 ILE A CA 1
ATOM 3615 C C . ILE B 1 295 ? 132.851 97.653 146.161 1.00 166.08 295 ILE A C 1
ATOM 3616 O O . ILE B 1 295 ? 133.119 97.579 147.367 1.00 168.63 295 ILE A O 1
ATOM 3621 N N . ARG B 1 296 ? 132.107 96.728 145.546 1.00 175.71 296 ARG A N 1
ATOM 3622 C CA . ARG B 1 296 ? 131.474 95.655 146.309 1.00 175.65 296 ARG A CA 1
ATOM 3623 C C . ARG B 1 296 ? 132.506 94.766 146.993 1.00 174.58 296 ARG A C 1
ATOM 3624 O O . ARG B 1 296 ? 132.350 94.416 148.169 1.00 174.56 296 ARG A O 1
ATOM 3632 N N . PHE B 1 297 ? 133.560 94.389 146.280 1.00 184.48 297 PHE A N 1
ATOM 3633 C CA . PHE B 1 297 ? 134.628 93.594 146.867 1.00 185.96 297 PHE A CA 1
ATOM 3634 C C . PHE B 1 297 ? 135.742 94.498 147.376 1.00 187.15 297 PHE A C 1
ATOM 3635 O O . PHE B 1 297 ? 136.156 95.443 146.701 1.00 185.76 297 PHE A O 1
ATOM 3643 N N . LYS B 1 298 ? 136.249 94.174 148.569 1.00 194.54 298 LYS A N 1
ATOM 3644 C CA . LYS B 1 298 ? 137.227 95.004 149.267 1.00 194.67 298 LYS A CA 1
ATOM 3645 C C . LYS B 1 298 ? 136.689 96.425 149.360 1.00 193.50 298 LYS A C 1
ATOM 3646 O O . LYS B 1 298 ? 137.169 97.312 148.645 1.00 192.31 298 LYS A O 1
ATOM 3652 N N . PRO B 1 299 ? 135.704 96.692 150.222 1.00 189.06 299 PRO A N 1
ATOM 3653 C CA . PRO B 1 299 ? 135.071 98.002 150.212 1.00 187.66 299 PRO A CA 1
ATOM 3654 C C . PRO B 1 299 ? 135.792 99.081 151.010 1.00 187.74 299 PRO A C 1
ATOM 3655 O O . PRO B 1 299 ? 135.172 100.108 151.315 1.00 187.58 299 PRO A O 1
ATOM 3659 N N . GLU B 1 300 ? 137.068 98.893 151.358 1.00 199.43 300 GLU A N 1
ATOM 3660 C CA . GLU B 1 300 ? 137.850 99.996 151.897 1.00 199.95 300 GLU A CA 1
ATOM 3661 C C . GLU B 1 300 ? 138.308 100.946 150.800 1.00 199.86 300 GLU A C 1
ATOM 3662 O O . GLU B 1 300 ? 138.703 102.078 151.102 1.00 199.59 300 GLU A O 1
ATOM 3668 N N . TYR B 1 301 ? 138.264 100.512 149.539 1.00 192.21 301 TYR A N 1
ATOM 3669 C CA . TYR B 1 301 ? 138.605 101.380 148.419 1.00 191.10 301 TYR A CA 1
ATOM 3670 C C . TYR B 1 301 ? 137.638 102.552 148.368 1.00 190.72 301 TYR A C 1
ATOM 3671 O O . TYR B 1 301 ? 138.041 103.704 148.559 1.00 193.91 301 TYR A O 1
ATOM 3680 N N . LYS B 1 302 ? 136.360 102.269 148.105 1.00 186.83 302 LYS A N 1
ATOM 3681 C CA . LYS B 1 302 ? 135.268 103.226 148.271 1.00 186.70 302 LYS A CA 1
ATOM 3682 C C . LYS B 1 302 ? 135.410 104.429 147.330 1.00 187.28 302 LYS A C 1
ATOM 3683 O O . LYS B 1 302 ? 134.534 105.297 147.270 1.00 186.07 302 LYS A O 1
ATOM 3689 N N . ILE B 1 303 ? 136.478 104.469 146.537 1.00 181.40 303 ILE A N 1
ATOM 3690 C CA . ILE B 1 303 ? 136.808 105.657 145.755 1.00 181.64 303 ILE A CA 1
ATOM 3691 C C . ILE B 1 303 ? 136.845 105.398 144.256 1.00 183.46 303 ILE A C 1
ATOM 3692 O O . ILE B 1 303 ? 136.941 106.354 143.470 1.00 182.33 303 ILE A O 1
ATOM 3697 N N . ALA B 1 304 ? 136.731 104.152 143.791 1.00 181.84 304 ALA A N 1
ATOM 3698 C CA . ALA B 1 304 ? 136.975 103.851 142.383 1.00 181.69 304 ALA A CA 1
ATOM 3699 C C . ALA B 1 304 ? 135.944 104.464 141.442 1.00 180.30 304 ALA A C 1
ATOM 3700 O O . ALA B 1 304 ? 136.210 104.562 140.240 1.00 183.22 304 ALA A O 1
ATOM 3702 N N . ASP B 1 305 ? 134.781 104.875 141.947 1.00 175.91 305 ASP A N 1
ATOM 3703 C CA . ASP B 1 305 ? 133.712 105.328 141.057 1.00 179.54 305 ASP A CA 1
ATOM 3704 C C . ASP B 1 305 ? 134.072 106.575 140.251 1.00 182.94 305 ASP A C 1
ATOM 3705 O O . ASP B 1 305 ? 133.858 106.568 139.025 1.00 186.39 305 ASP A O 1
ATOM 3710 N N . PRO B 1 306 ? 134.588 107.664 140.843 1.00 167.75 306 PRO A N 1
ATOM 3711 C CA . PRO B 1 306 ? 134.891 108.849 140.018 1.00 169.26 306 PRO A CA 1
ATOM 3712 C C . PRO B 1 306 ? 135.908 108.609 138.912 1.00 169.54 306 PRO A C 1
ATOM 3713 O O . PRO B 1 306 ? 135.768 109.189 137.829 1.00 170.40 306 PRO A O 1
ATOM 3717 N N . ILE B 1 307 ? 136.931 107.783 139.144 1.00 166.16 307 ILE A N 1
ATOM 3718 C CA . ILE B 1 307 ? 137.912 107.531 138.090 1.00 168.40 307 ILE A CA 1
ATOM 3719 C C . ILE B 1 307 ? 137.265 106.804 136.919 1.00 172.51 307 ILE A C 1
ATOM 3720 O O . ILE B 1 307 ? 137.527 107.123 135.752 1.00 172.69 307 ILE A O 1
ATOM 3725 N N . CYS B 1 308 ? 136.424 105.807 137.207 1.00 164.48 308 CYS A N 1
ATOM 3726 C CA . CYS B 1 308 ? 135.685 105.144 136.140 1.00 158.77 308 CYS A CA 1
ATOM 3727 C C . CYS B 1 308 ? 134.792 106.134 135.407 1.00 157.28 308 CYS A C 1
ATOM 3728 O O . CYS B 1 308 ? 134.684 106.092 134.176 1.00 161.56 308 CYS A O 1
ATOM 3731 N N . THR B 1 309 ? 134.156 107.043 136.149 1.00 145.06 309 THR A N 1
ATOM 3732 C CA . THR B 1 309 ? 133.323 108.057 135.515 1.00 149.51 309 THR A CA 1
ATOM 3733 C C . THR B 1 309 ? 134.135 108.899 134.539 1.00 154.02 309 THR A C 1
ATOM 3734 O O . THR B 1 309 ? 133.714 109.126 133.400 1.00 157.33 309 THR A O 1
ATOM 3738 N N . TYR B 1 310 ? 135.320 109.347 134.962 1.00 162.10 310 TYR A N 1
ATOM 3739 C CA . TYR B 1 310 ? 136.159 110.168 134.090 1.00 163.02 310 TYR A CA 1
ATOM 3740 C C . TYR B 1 310 ? 136.586 109.394 132.847 1.00 160.73 310 TYR A C 1
ATOM 3741 O O . TYR B 1 310 ? 136.472 109.890 131.716 1.00 164.88 310 TYR A O 1
ATOM 3750 N N . VAL B 1 311 ? 137.083 108.170 133.040 1.00 131.91 311 VAL A N 1
ATOM 3751 C CA . VAL B 1 311 ? 137.610 107.394 131.919 1.00 132.07 311 VAL A CA 1
ATOM 3752 C C . VAL B 1 311 ? 136.509 107.107 130.907 1.00 141.86 311 VAL A C 1
ATOM 3753 O O . VAL B 1 311 ? 136.696 107.258 129.692 1.00 144.95 311 VAL A O 1
ATOM 3757 N N . PHE B 1 312 ? 135.335 106.701 131.385 1.00 136.83 312 PHE A N 1
ATOM 3758 C CA . PHE B 1 312 ? 134.275 106.360 130.452 1.00 134.24 312 PHE A CA 1
ATOM 3759 C C . PHE B 1 312 ? 133.575 107.586 129.880 1.00 136.81 312 PHE A C 1
ATOM 3760 O O . PHE B 1 312 ? 133.005 107.496 128.790 1.00 141.69 312 PHE A O 1
ATOM 3768 N N . SER B 1 313 ? 133.650 108.742 130.544 1.00 142.03 313 SER A N 1
ATOM 3769 C CA . SER B 1 313 ? 133.250 109.981 129.885 1.00 147.45 313 SER A CA 1
ATOM 3770 C C . SER B 1 313 ? 134.183 110.301 128.725 1.00 147.43 313 SER A C 1
ATOM 3771 O O . SER B 1 313 ? 133.735 110.732 127.653 1.00 151.17 313 SER A O 1
ATOM 3774 N N . LEU B 1 314 ? 135.485 110.089 128.921 1.00 142.86 314 LEU A N 1
ATOM 3775 C CA . LEU B 1 314 ? 136.428 110.257 127.819 1.00 142.08 314 LEU A CA 1
ATOM 3776 C C . LEU B 1 314 ? 136.116 109.289 126.683 1.00 145.98 314 LEU A C 1
ATOM 3777 O O . LEU B 1 314 ? 136.183 109.655 125.502 1.00 151.75 314 LEU A O 1
ATOM 3782 N N . LEU B 1 315 ? 135.765 108.047 127.023 1.00 126.00 315 LEU A N 1
ATOM 3783 C CA . LEU B 1 315 ? 135.392 107.075 125.997 1.00 122.93 315 LEU A CA 1
ATOM 3784 C C . LEU B 1 315 ? 134.124 107.498 125.259 1.00 131.24 315 LEU A C 1
ATOM 3785 O O . LEU B 1 315 ? 134.005 107.299 124.044 1.00 134.66 315 LEU A O 1
ATOM 3790 N N . VAL B 1 316 ? 133.158 108.072 125.980 1.00 135.21 316 VAL A N 1
ATOM 3791 C CA . VAL B 1 316 ? 131.942 108.574 125.343 1.00 133.20 316 VAL A CA 1
ATOM 3792 C C . VAL B 1 316 ? 132.279 109.688 124.359 1.00 132.97 316 VAL A C 1
ATOM 3793 O O . VAL B 1 316 ? 131.734 109.746 123.246 1.00 142.49 316 VAL A O 1
ATOM 3797 N N . ALA B 1 317 ? 133.175 110.593 124.756 1.00 128.50 317 ALA A N 1
ATOM 3798 C CA . ALA B 1 317 ? 133.622 111.635 123.837 1.00 131.54 317 ALA A CA 1
ATOM 3799 C C . ALA B 1 317 ? 134.288 111.029 122.608 1.00 131.12 317 ALA A C 1
ATOM 3800 O O . ALA B 1 317 ? 134.082 111.499 121.480 1.00 141.02 317 ALA A O 1
ATOM 3802 N N . PHE B 1 318 ? 135.090 109.981 122.809 1.00 134.30 318 PHE A N 1
ATOM 3803 C CA . PHE B 1 318 ? 135.698 109.283 121.679 1.00 140.43 318 PHE A CA 1
ATOM 3804 C C . PHE B 1 318 ? 134.637 108.733 120.736 1.00 144.70 318 PHE A C 1
ATOM 3805 O O . PHE B 1 318 ? 134.779 108.814 119.511 1.00 148.84 318 PHE A O 1
ATOM 3813 N N . THR B 1 319 ? 133.570 108.155 121.292 1.00 141.28 319 THR A N 1
ATOM 3814 C CA . THR B 1 319 ? 132.495 107.628 120.455 1.00 139.96 319 THR A CA 1
ATOM 3815 C C . THR B 1 319 ? 131.811 108.735 119.662 1.00 135.75 319 THR A C 1
ATOM 3816 O O . THR B 1 319 ? 131.517 108.566 118.473 1.00 133.60 319 THR A O 1
ATOM 3820 N N . THR B 1 320 ? 131.551 109.876 120.300 1.00 132.39 320 THR A N 1
ATOM 3821 C CA . THR B 1 320 ? 130.824 110.955 119.636 1.00 128.97 320 THR A CA 1
ATOM 3822 C C . THR B 1 320 ? 131.688 111.777 118.685 1.00 135.50 320 THR A C 1
ATOM 3823 O O . THR B 1 320 ? 131.139 112.590 117.926 1.00 140.63 320 THR A O 1
ATOM 3827 N N . PHE B 1 321 ? 133.012 111.609 118.729 1.00 138.28 321 PHE A N 1
ATOM 3828 C CA . PHE B 1 321 ? 133.896 112.403 117.878 1.00 132.82 321 PHE A CA 1
ATOM 3829 C C . PHE B 1 321 ? 133.538 112.266 116.402 1.00 134.86 321 PHE A C 1
ATOM 3830 O O . PHE B 1 321 ? 133.463 113.265 115.676 1.00 143.86 321 PHE A O 1
ATOM 3838 N N . ARG B 1 322 ? 133.332 111.033 115.933 1.00 139.03 322 ARG A N 1
ATOM 3839 C CA . ARG B 1 322 ? 133.115 110.816 114.505 1.00 140.76 322 ARG A CA 1
ATOM 3840 C C . ARG B 1 322 ? 131.820 111.463 114.027 1.00 141.35 322 ARG A C 1
ATOM 3841 O O . ARG B 1 322 ? 131.797 112.111 112.973 1.00 142.09 322 ARG A O 1
ATOM 3849 N N . ILE B 1 323 ? 130.733 111.298 114.783 1.00 129.26 323 ILE A N 1
ATOM 3850 C CA . ILE B 1 323 ? 129.465 111.886 114.366 1.00 123.50 323 ILE A CA 1
ATOM 3851 C C . ILE B 1 323 ? 129.534 113.406 114.438 1.00 127.22 323 ILE A C 1
ATOM 3852 O O . ILE B 1 323 ? 128.975 114.102 113.580 1.00 128.31 323 ILE A O 1
ATOM 3857 N N . ILE B 1 324 ? 130.237 113.949 115.437 1.00 129.88 324 ILE A N 1
ATOM 3858 C CA . ILE B 1 324 ? 130.396 115.399 115.517 1.00 123.67 324 ILE A CA 1
ATOM 3859 C C . ILE B 1 324 ? 131.132 115.915 114.288 1.00 126.63 324 ILE A C 1
ATOM 3860 O O . ILE B 1 324 ? 130.728 116.907 113.667 1.00 133.71 324 ILE A O 1
ATOM 3865 N N . TRP B 1 325 ? 132.219 115.237 113.912 1.00 127.40 325 TRP A N 1
ATOM 3866 C CA . TRP B 1 325 ? 132.994 115.659 112.750 1.00 128.12 325 TRP A CA 1
ATOM 3867 C C . TRP B 1 325 ? 132.162 115.584 111.478 1.00 130.11 325 TRP A C 1
ATOM 3868 O O . TRP B 1 325 ? 132.180 116.508 110.656 1.00 144.28 325 TRP A O 1
ATOM 3879 N N . ASP B 1 326 ? 131.421 114.488 111.300 1.00 132.77 326 ASP A N 1
ATOM 3880 C CA . ASP B 1 326 ? 130.615 114.338 110.093 1.00 136.13 326 ASP A CA 1
ATOM 3881 C C . ASP B 1 326 ? 129.542 115.416 110.007 1.00 132.67 326 ASP A C 1
ATOM 3882 O O . ASP B 1 326 ? 129.333 116.011 108.942 1.00 136.24 326 ASP A O 1
ATOM 3887 N N . THR B 1 327 ? 128.862 115.693 111.121 1.00 112.77 327 THR A N 1
ATOM 3888 C CA . THR B 1 327 ? 127.817 116.711 111.105 1.00 113.45 327 THR A CA 1
ATOM 3889 C C . THR B 1 327 ? 128.394 118.095 110.829 1.00 119.33 327 THR A C 1
ATOM 3890 O O . THR B 1 327 ? 127.825 118.867 110.044 1.00 118.78 327 THR A O 1
ATOM 3894 N N . VAL B 1 328 ? 129.529 118.423 111.453 1.00 123.37 328 VAL A N 1
ATOM 3895 C CA . VAL B 1 328 ? 130.146 119.727 111.224 1.00 113.13 328 VAL A CA 1
ATOM 3896 C C . VAL B 1 328 ? 130.567 119.869 109.768 1.00 109.22 328 VAL A C 1
ATOM 3897 O O . VAL B 1 328 ? 130.382 120.927 109.154 1.00 118.80 328 VAL A O 1
ATOM 3901 N N . VAL B 1 329 ? 131.130 118.807 109.187 1.00 113.03 329 VAL A N 1
ATOM 3902 C CA . VAL B 1 329 ? 131.507 118.849 107.777 1.00 115.52 329 VAL A CA 1
ATOM 3903 C C . VAL B 1 329 ? 130.276 119.047 106.903 1.00 124.66 329 VAL A C 1
ATOM 3904 O O . VAL B 1 329 ? 130.313 119.786 105.911 1.00 125.82 329 VAL A O 1
ATOM 3908 N N . ILE B 1 330 ? 129.166 118.395 107.257 1.00 127.53 330 ILE A N 1
ATOM 3909 C CA . ILE B 1 330 ? 127.940 118.545 106.477 1.00 120.51 330 ILE A CA 1
ATOM 3910 C C . ILE B 1 330 ? 127.455 119.989 106.512 1.00 120.04 330 ILE A C 1
ATOM 3911 O O . ILE B 1 330 ? 127.077 120.556 105.480 1.00 119.46 330 ILE A O 1
ATOM 3916 N N . ILE B 1 331 ? 127.462 120.610 107.694 1.00 122.15 331 ILE A N 1
ATOM 3917 C CA . ILE B 1 331 ? 126.969 121.981 107.805 1.00 122.66 331 ILE A CA 1
ATOM 3918 C C . ILE B 1 331 ? 127.885 122.954 107.073 1.00 120.90 331 ILE A C 1
ATOM 3919 O O . ILE B 1 331 ? 127.417 123.868 106.384 1.00 126.82 331 ILE A O 1
ATOM 3924 N N . LEU B 1 332 ? 129.194 122.770 107.189 1.00 120.51 332 LEU A N 1
ATOM 3925 C CA . LEU B 1 332 ? 130.147 123.714 106.605 1.00 118.95 332 LEU A CA 1
ATOM 3926 C C . LEU B 1 332 ? 130.251 123.605 105.094 1.00 121.53 332 LEU A C 1
ATOM 3927 O O . LEU B 1 332 ? 131.198 124.180 104.542 1.00 124.56 332 LEU A O 1
ATOM 3932 N N . GLU B 1 333 ? 129.333 122.894 104.438 1.00 119.02 333 GLU A N 1
ATOM 3933 C CA . GLU B 1 333 ? 129.329 122.735 102.984 1.00 120.58 333 GLU A CA 1
ATOM 3934 C C . GLU B 1 333 ? 130.594 122.046 102.483 1.00 127.55 333 GLU A C 1
ATOM 3935 O O . GLU B 1 333 ? 131.073 122.326 101.383 1.00 124.83 333 GLU A O 1
ATOM 3941 N N . GLY B 1 334 ? 131.143 121.141 103.288 1.00 126.31 334 GLY A N 1
ATOM 3942 C CA . GLY B 1 334 ? 132.249 120.326 102.844 1.00 124.37 334 GLY A CA 1
ATOM 3943 C C . GLY B 1 334 ? 131.781 119.059 102.158 1.00 127.45 334 GLY A C 1
ATOM 3944 O O . GLY B 1 334 ? 130.648 118.619 102.334 1.00 132.33 334 GLY A O 1
ATOM 3945 N N . VAL B 1 335 ? 132.670 118.473 101.363 1.00 128.34 335 VAL A N 1
ATOM 3946 C CA . VAL B 1 335 ? 132.346 117.249 100.636 1.00 125.33 335 VAL A CA 1
ATOM 3947 C C . VAL B 1 335 ? 132.158 116.124 101.647 1.00 125.51 335 VAL A C 1
ATOM 3948 O O . VAL B 1 335 ? 132.756 116.163 102.732 1.00 139.35 335 VAL A O 1
ATOM 3952 N N . PRO B 1 336 ? 131.322 115.130 101.358 1.00 124.02 336 PRO A N 1
ATOM 3953 C CA . PRO B 1 336 ? 131.191 113.996 102.277 1.00 128.37 336 PRO A CA 1
ATOM 3954 C C . PRO B 1 336 ? 132.492 113.215 102.368 1.00 139.28 336 PRO A C 1
ATOM 3955 O O . PRO B 1 336 ? 133.289 113.178 101.428 1.00 145.01 336 PRO A O 1
ATOM 3959 N N . SER B 1 337 ? 132.703 112.586 103.526 1.00 133.53 337 SER A N 1
ATOM 3960 C CA . SER B 1 337 ? 133.967 111.910 103.792 1.00 136.22 337 SER A CA 1
ATOM 3961 C C . SER B 1 337 ? 134.212 110.728 102.864 1.00 134.82 337 SER A C 1
ATOM 3962 O O . SER B 1 337 ? 135.354 110.272 102.751 1.00 137.33 337 SER A O 1
ATOM 3965 N N . HIS B 1 338 ? 133.176 110.222 102.197 1.00 129.33 338 HIS A N 1
ATOM 3966 C CA . HIS B 1 338 ? 133.307 109.076 101.311 1.00 133.51 338 HIS A CA 1
ATOM 3967 C C . HIS B 1 338 ? 133.487 109.476 99.851 1.00 138.29 338 HIS A C 1
ATOM 3968 O O . HIS B 1 338 ? 133.287 108.641 98.961 1.00 142.64 338 HIS A O 1
ATOM 3975 N N . LEU B 1 339 ? 133.857 110.726 99.585 1.00 130.68 339 LEU A N 1
ATOM 3976 C CA . LEU B 1 339 ? 134.057 111.203 98.225 1.00 126.64 339 LEU A CA 1
ATOM 3977 C C . LEU B 1 339 ? 135.331 112.030 98.159 1.00 128.17 339 LEU A C 1
ATOM 3978 O O . LEU B 1 339 ? 135.620 112.808 99.072 1.00 132.78 339 LEU A O 1
ATOM 3983 N N . ASN B 1 340 ? 136.087 111.859 97.079 1.00 145.02 340 ASN A N 1
ATOM 3984 C CA . ASN B 1 340 ? 137.305 112.622 96.844 1.00 147.96 340 ASN A CA 1
ATOM 3985 C C . ASN B 1 340 ? 137.163 113.404 95.546 1.00 149.86 340 ASN A C 1
ATOM 3986 O O . ASN B 1 340 ? 136.719 112.859 94.531 1.00 152.68 340 ASN A O 1
ATOM 3991 N N . VAL B 1 341 ? 137.546 114.681 95.588 1.00 143.46 341 VAL A N 1
ATOM 3992 C CA . VAL B 1 341 ? 137.362 115.566 94.443 1.00 138.79 341 VAL A CA 1
ATOM 3993 C C . VAL B 1 341 ? 138.2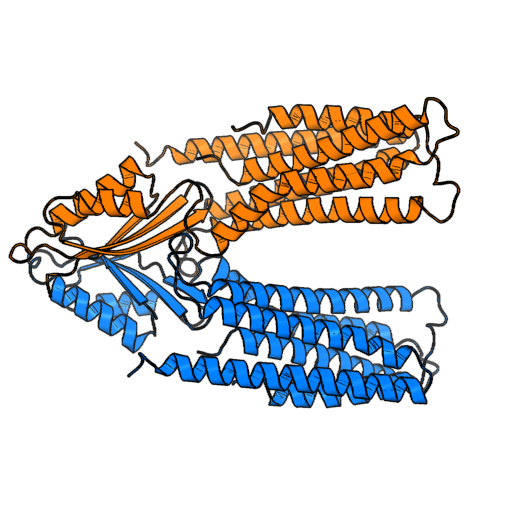40 115.143 93.273 1.00 142.33 341 VAL A C 1
ATOM 3994 O O . VAL B 1 341 ? 137.817 115.201 92.113 1.00 150.59 341 VAL A O 1
ATOM 3998 N N . ASP B 1 342 ? 139.475 114.719 93.551 1.00 142.49 342 ASP A N 1
ATOM 3999 C CA . ASP B 1 342 ? 140.406 114.407 92.471 1.00 144.91 342 ASP A CA 1
ATOM 4000 C C . ASP B 1 342 ? 139.893 113.268 91.601 1.00 149.21 342 ASP A C 1
ATOM 4001 O O . ASP B 1 342 ? 139.966 113.337 90.367 1.00 150.56 342 ASP A O 1
ATOM 4006 N N . TYR B 1 343 ? 139.363 112.212 92.223 1.00 146.27 343 TYR A N 1
ATOM 4007 C CA . TYR B 1 343 ? 138.854 111.084 91.450 1.00 146.87 343 TYR A CA 1
ATOM 4008 C C . TYR B 1 343 ? 137.654 111.491 90.604 1.00 149.07 343 TYR A C 1
ATOM 4009 O O . TYR B 1 343 ? 137.564 111.124 89.427 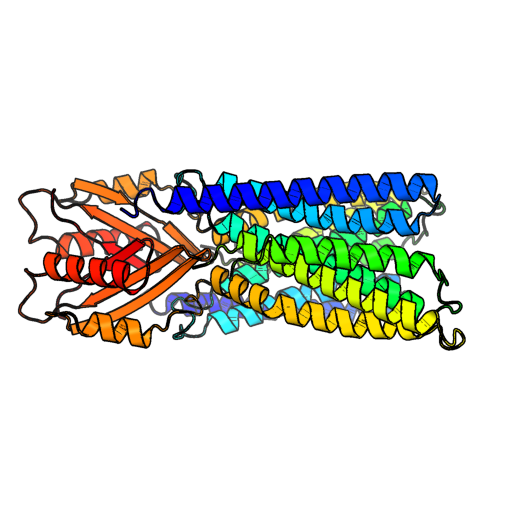1.00 149.47 343 TYR A O 1
ATOM 4018 N N . ILE B 1 344 ? 136.728 112.257 91.183 1.00 133.01 344 ILE A N 1
ATOM 4019 C CA . ILE B 1 344 ? 135.554 112.700 90.435 1.00 128.53 344 ILE A CA 1
ATOM 4020 C C . ILE B 1 344 ? 135.964 113.626 89.299 1.00 127.69 344 ILE A C 1
ATOM 4021 O O . ILE B 1 344 ? 135.434 113.541 88.183 1.00 132.30 344 ILE A O 1
ATOM 4026 N N . LYS B 1 345 ? 136.905 114.534 89.567 1.00 125.77 345 LYS A N 1
ATOM 4027 C CA . LYS B 1 345 ? 137.369 115.444 88.527 1.00 127.39 345 LYS A CA 1
ATOM 4028 C C . LYS B 1 345 ? 138.016 114.682 87.381 1.00 130.62 345 LYS A C 1
ATOM 4029 O O . LYS B 1 345 ? 137.772 114.986 86.208 1.00 135.37 345 LYS A O 1
ATOM 4035 N N . GLU B 1 346 ? 138.838 113.679 87.699 1.00 135.58 346 GLU A N 1
ATOM 4036 C CA . GLU B 1 346 ? 139.448 112.871 86.648 1.00 137.83 346 GLU A CA 1
ATOM 4037 C C . GLU B 1 346 ? 138.395 112.094 85.870 1.00 137.47 346 GLU A C 1
ATOM 4038 O O . GLU B 1 346 ? 138.479 111.977 84.640 1.00 140.00 346 GLU A O 1
ATOM 4044 N N . ALA B 1 347 ? 137.391 111.557 86.568 1.00 133.09 347 ALA A N 1
ATOM 4045 C CA . ALA B 1 347 ? 136.335 110.813 85.891 1.00 136.70 347 ALA A CA 1
ATOM 4046 C C . ALA B 1 347 ? 135.574 111.699 84.915 1.00 139.44 347 ALA A C 1
ATOM 4047 O O . ALA B 1 347 ? 135.287 111.286 83.786 1.00 137.70 347 ALA A O 1
ATOM 4049 N N . LEU B 1 348 ? 135.239 112.923 85.330 1.00 132.67 348 LEU A N 1
ATOM 4050 C CA . LEU B 1 348 ? 134.556 113.838 84.420 1.00 122.52 348 LEU A CA 1
ATOM 4051 C C . LEU B 1 348 ? 135.464 114.260 83.273 1.00 125.14 348 LEU A C 1
ATOM 4052 O O . LEU B 1 348 ? 135.006 114.414 82.136 1.00 129.59 348 LEU A O 1
ATOM 4057 N N . MET B 1 349 ? 136.755 114.459 83.549 1.00 137.27 349 MET A N 1
ATOM 4058 C CA . MET B 1 349 ? 137.690 114.793 82.483 1.00 136.02 349 MET A CA 1
ATOM 4059 C C . MET B 1 349 ? 137.846 113.657 81.483 1.00 136.46 349 MET A C 1
ATOM 4060 O O . MET B 1 349 ? 138.217 113.907 80.332 1.00 133.65 349 MET A O 1
ATOM 4065 N N . LYS B 1 350 ? 137.572 112.419 81.896 1.00 140.88 350 LYS A N 1
ATOM 4066 C CA . LYS B 1 350 ? 137.626 111.288 80.979 1.00 140.01 350 LYS A CA 1
ATOM 4067 C C . LYS B 1 350 ? 136.512 111.314 79.940 1.00 142.81 350 LYS A C 1
ATOM 4068 O O . LYS B 1 350 ? 136.600 110.584 78.948 1.00 141.06 350 LYS A O 1
ATOM 4074 N N . ILE B 1 351 ? 135.473 112.127 80.142 1.00 144.22 351 ILE A N 1
ATOM 4075 C CA . ILE B 1 351 ? 134.362 112.182 79.201 1.00 139.86 351 ILE A CA 1
ATOM 4076 C C . ILE B 1 351 ? 134.830 112.796 77.889 1.00 139.20 351 ILE A C 1
ATOM 4077 O O . ILE B 1 351 ? 135.636 113.736 77.872 1.00 143.65 351 ILE A O 1
ATOM 4082 N N . GLU B 1 352 ? 134.332 112.256 76.780 1.00 152.06 352 GLU A N 1
ATOM 4083 C CA . GLU B 1 352 ? 134.686 112.773 75.467 1.00 154.61 352 GLU A CA 1
ATOM 4084 C C . GLU B 1 352 ? 134.192 114.207 75.312 1.00 157.14 352 GLU A C 1
ATOM 4085 O O . GLU B 1 352 ? 133.145 114.580 75.846 1.00 159.67 352 GLU A O 1
ATOM 4091 N N . ASP B 1 353 ? 134.972 115.013 74.588 1.00 159.87 353 ASP A N 1
ATOM 4092 C CA . ASP B 1 353 ? 134.642 116.412 74.307 1.00 157.70 353 ASP A CA 1
ATOM 4093 C C . ASP B 1 353 ? 134.569 117.233 75.593 1.00 156.66 353 ASP A C 1
ATOM 4094 O O . ASP B 1 353 ? 133.636 118.006 75.816 1.00 158.09 353 ASP A O 1
ATOM 4099 N N . VAL B 1 354 ? 135.574 117.058 76.447 1.00 129.05 354 VAL A N 1
ATOM 4100 C CA . VAL B 1 354 ? 135.711 117.813 77.685 1.00 123.17 354 VAL A CA 1
ATOM 4101 C C . VAL B 1 354 ? 137.135 118.340 77.758 1.00 130.93 354 VAL A C 1
ATOM 4102 O O . VAL B 1 354 ? 138.091 117.581 77.566 1.00 136.55 354 VAL A O 1
ATOM 4106 N N . TYR B 1 355 ? 137.278 119.636 78.031 1.00 137.87 355 TYR A N 1
ATOM 4107 C CA . TYR B 1 355 ? 138.589 120.269 78.086 1.00 136.04 355 TYR A CA 1
ATOM 4108 C C . TYR B 1 355 ? 139.087 120.494 79.505 1.00 130.28 355 TYR A C 1
ATOM 4109 O O . TYR B 1 355 ? 140.280 120.319 79.769 1.00 136.37 355 TYR A O 1
ATOM 4118 N N . SER B 1 356 ? 138.208 120.876 80.426 1.00 118.01 356 SER A N 1
ATOM 4119 C CA . SER B 1 356 ? 138.626 121.176 81.788 1.00 125.57 356 SER A CA 1
ATOM 4120 C C . SER B 1 356 ? 137.408 121.154 82.698 1.00 128.02 356 SER A C 1
ATOM 4121 O O . SER B 1 356 ? 136.265 121.093 82.242 1.00 138.57 356 SER A O 1
ATOM 4124 N N . VAL B 1 357 ? 137.675 121.203 83.999 1.00 117.75 357 VAL A N 1
ATOM 4125 C CA . VAL B 1 357 ? 136.645 121.292 85.028 1.00 116.69 357 VAL A CA 1
ATOM 4126 C C . VAL B 1 357 ? 137.015 122.491 85.890 1.00 121.80 357 VAL A C 1
ATOM 4127 O O . VAL B 1 357 ? 137.865 122.386 86.781 1.00 128.57 357 VAL A O 1
ATOM 4131 N N . GLU B 1 358 ? 136.392 123.640 85.619 1.00 136.98 358 GLU A N 1
ATOM 4132 C CA . GLU B 1 358 ? 136.776 124.870 86.303 1.00 140.95 358 GLU A CA 1
ATOM 4133 C C . GLU B 1 358 ? 136.454 124.809 87.790 1.00 144.79 358 GLU A C 1
ATOM 4134 O O . GLU B 1 358 ? 137.260 125.241 88.622 1.00 156.18 358 GLU A O 1
ATOM 4140 N N . ASP B 1 359 ? 135.286 124.282 88.146 1.00 124.27 359 ASP A N 1
ATOM 4141 C CA . ASP B 1 359 ? 134.886 124.203 89.542 1.00 129.24 359 ASP A CA 1
ATOM 4142 C C . ASP B 1 359 ? 133.937 123.022 89.681 1.00 127.56 359 ASP A C 1
ATOM 4143 O O . ASP B 1 359 ? 133.108 122.781 88.801 1.00 133.03 359 ASP A O 1
ATOM 4148 N N . LEU B 1 360 ? 134.066 122.288 90.788 1.00 107.00 360 LEU A N 1
ATOM 4149 C CA . LEU B 1 360 ? 133.305 121.061 90.995 1.00 109.38 360 LEU A CA 1
ATOM 4150 C C . LEU B 1 360 ? 132.777 121.042 92.437 1.00 111.48 360 LEU A C 1
ATOM 4151 O O . LEU B 1 360 ? 133.024 120.137 93.221 1.00 116.85 360 LEU A O 1
ATOM 4156 N N . ASN B 1 361 ? 132.080 122.110 92.829 1.00 106.77 361 ASN A N 1
ATOM 4157 C CA . ASN B 1 361 ? 131.531 122.193 94.179 1.00 106.86 361 ASN A CA 1
ATOM 4158 C C . ASN B 1 361 ? 130.674 120.977 94.505 1.00 114.58 361 ASN A C 1
ATOM 4159 O O . ASN B 1 361 ? 129.821 120.566 93.715 1.00 126.84 361 ASN A O 1
ATOM 4164 N N . ILE B 1 362 ? 130.914 120.397 95.679 1.00 101.24 362 ILE A N 1
ATOM 4165 C CA . ILE B 1 362 ? 130.168 119.239 96.158 1.00 94.31 362 ILE A CA 1
ATOM 4166 C C . ILE B 1 362 ? 129.811 119.461 97.620 1.00 101.06 362 ILE A C 1
ATOM 4167 O O . ILE B 1 362 ? 130.674 119.819 98.427 1.00 119.91 362 ILE A O 1
ATOM 4172 N N . TRP B 1 363 ? 128.542 119.247 97.960 1.00 92.52 363 TRP A N 1
ATOM 4173 C CA . TRP B 1 363 ? 128.090 119.332 99.340 1.00 97.33 363 TRP A CA 1
ATOM 4174 C C . TRP B 1 363 ? 126.864 118.449 99.501 1.00 106.02 363 TRP A C 1
ATOM 4175 O O . TRP B 1 363 ? 126.240 118.037 98.520 1.00 126.40 363 TRP A O 1
ATOM 4186 N N . SER B 1 364 ? 126.523 118.161 100.752 1.00 109.65 364 SER A N 1
ATOM 4187 C CA . SER B 1 364 ? 125.425 117.262 101.075 1.00 118.21 364 SER A CA 1
ATOM 4188 C C . SER B 1 364 ? 124.430 117.966 101.983 1.00 118.65 364 SER A C 1
ATOM 4189 O O . SER B 1 364 ? 124.818 118.549 103.001 1.00 127.15 364 SER A O 1
ATOM 4192 N N . LEU B 1 365 ? 123.150 117.914 101.609 1.00 119.35 365 LEU A N 1
ATOM 4193 C CA . LEU B 1 365 ? 122.104 118.407 102.497 1.00 118.67 365 LEU A CA 1
ATOM 4194 C C . LEU B 1 365 ? 122.033 117.570 103.765 1.00 127.50 365 LEU A C 1
ATOM 4195 O O . LEU B 1 365 ? 121.873 118.107 104.867 1.00 140.95 365 LEU A O 1
ATOM 4200 N N . THR B 1 366 ? 122.153 116.253 103.627 1.00 130.10 366 THR A N 1
ATOM 4201 C CA . THR B 1 366 ? 122.221 115.346 104.763 1.00 133.05 366 THR A CA 1
ATOM 4202 C C . THR B 1 366 ? 122.877 114.057 104.290 1.00 136.91 366 THR A C 1
ATOM 4203 O O . THR B 1 366 ? 123.141 113.875 103.099 1.00 140.64 366 THR A O 1
ATOM 4207 N N . SER B 1 367 ? 123.146 113.167 105.241 1.00 135.59 367 SER A N 1
ATOM 4208 C CA . SER B 1 367 ? 123.795 111.902 104.920 1.00 133.31 367 SER A CA 1
ATOM 4209 C C . SER B 1 367 ? 122.947 111.102 103.941 1.00 132.68 367 SER A C 1
ATOM 4210 O O . SER B 1 367 ? 121.821 110.707 104.258 1.00 137.61 367 SER A O 1
ATOM 4213 N N . GLY B 1 368 ? 123.492 110.865 102.750 1.00 142.13 368 GLY A N 1
ATOM 4214 C CA . GLY B 1 368 ? 122.803 110.158 101.699 1.00 148.49 368 GLY A CA 1
ATOM 4215 C C . GLY B 1 368 ? 122.227 111.046 100.616 1.00 150.97 368 GLY A C 1
ATOM 4216 O O . GLY B 1 368 ? 121.905 110.547 99.532 1.00 153.35 368 GLY A O 1
ATOM 4217 N N . LYS B 1 369 ? 122.093 112.343 100.878 1.00 145.14 369 LYS A N 1
ATOM 4218 C CA . LYS B 1 369 ? 121.579 113.310 99.912 1.00 139.59 369 LYS A CA 1
ATOM 4219 C C . LYS B 1 369 ? 122.677 114.341 99.674 1.00 142.76 369 LYS A C 1
ATOM 4220 O O . LYS B 1 369 ? 122.788 115.326 100.407 1.00 153.32 369 LYS A O 1
ATOM 4226 N N . SER B 1 370 ? 123.489 114.110 98.647 1.00 118.91 370 SER A N 1
ATOM 4227 C CA . SER B 1 370 ? 124.614 114.975 98.321 1.00 120.04 370 SER A CA 1
ATOM 4228 C C . SER B 1 370 ? 124.476 115.461 96.887 1.00 118.68 370 SER A C 1
ATOM 4229 O O . SER B 1 370 ? 124.217 114.664 95.980 1.00 131.33 370 SER A O 1
ATOM 4232 N N . THR B 1 371 ? 124.652 116.762 96.688 1.00 105.02 371 THR A N 1
ATOM 4233 C CA . THR B 1 371 ? 124.527 117.395 95.385 1.00 106.93 371 THR A CA 1
ATOM 4234 C C . THR B 1 371 ? 125.900 117.832 94.885 1.00 114.51 371 THR A C 1
ATOM 4235 O O . THR B 1 371 ? 126.914 117.685 95.571 1.00 125.06 371 THR A O 1
ATOM 4239 N N . ALA B 1 372 ? 125.926 118.378 93.671 1.00 99.79 372 ALA A N 1
ATOM 4240 C CA . ALA B 1 372 ? 127.175 118.818 93.070 1.00 101.30 372 ALA A CA 1
ATOM 4241 C C . ALA B 1 372 ? 126.903 119.904 92.041 1.00 107.96 372 ALA A C 1
ATOM 4242 O O . ALA B 1 372 ? 125.828 119.958 91.440 1.00 118.46 372 ALA A O 1
ATOM 4244 N N . ILE B 1 373 ? 127.897 120.767 91.846 1.00 106.31 373 ILE A N 1
ATOM 4245 C CA . ILE B 1 373 ? 127.884 121.795 90.812 1.00 100.90 373 ILE A CA 1
ATOM 4246 C C . ILE B 1 373 ? 129.150 121.635 89.987 1.00 102.01 373 ILE A C 1
ATOM 4247 O O . ILE B 1 373 ? 130.249 121.557 90.545 1.00 123.27 373 ILE A O 1
ATOM 4252 N N . VAL B 1 374 ? 129.001 121.589 88.667 1.00 100.15 374 VAL A N 1
ATOM 4253 C CA . VAL B 1 374 ? 130.085 121.213 87.769 1.00 104.55 374 VAL A CA 1
ATOM 4254 C C . VAL B 1 374 ? 130.171 122.234 86.640 1.00 118.03 374 VAL A C 1
ATOM 4255 O O . VAL B 1 374 ? 129.146 122.741 86.173 1.00 130.63 374 VAL A O 1
ATOM 4259 N N . HIS B 1 375 ? 131.394 122.541 86.207 1.00 114.30 375 HIS A N 1
ATOM 4260 C CA . HIS B 1 375 ? 131.672 123.637 85.279 1.00 106.94 375 HIS A CA 1
ATOM 4261 C C . HIS B 1 375 ? 132.539 123.174 84.109 1.00 111.25 375 HIS A C 1
ATOM 4262 O O . HIS B 1 375 ? 133.581 123.763 83.814 1.00 121.21 375 HIS A O 1
ATOM 4269 N N . ILE B 1 376 ? 132.134 122.089 83.441 1.00 110.39 376 ILE A N 1
ATOM 4270 C CA . ILE B 1 376 ? 132.825 121.646 82.231 1.00 118.18 376 ILE A CA 1
ATOM 4271 C C . ILE B 1 376 ? 133.011 122.785 81.239 1.00 122.11 376 ILE A C 1
ATOM 4272 O O . ILE B 1 376 ? 132.109 123.598 81.011 1.00 135.08 376 ILE A O 1
ATOM 4277 N N . GLN B 1 377 ? 134.202 122.840 80.651 1.00 130.29 377 GLN A N 1
ATOM 4278 C CA . GLN B 1 377 ? 134.496 123.659 79.487 1.00 127.51 377 GLN A CA 1
ATOM 4279 C C . GLN B 1 377 ? 134.670 122.761 78.269 1.00 130.30 377 GLN A C 1
ATOM 4280 O O . GLN B 1 377 ? 135.351 121.735 78.325 1.00 144.59 377 GLN A O 1
ATOM 4286 N N . LEU B 1 378 ? 134.054 123.158 77.163 1.00 130.95 378 LEU A N 1
ATOM 4287 C CA . LEU B 1 378 ? 133.967 122.317 75.980 1.00 132.95 378 LEU A CA 1
ATOM 4288 C C . LEU B 1 378 ? 135.244 122.383 75.152 1.00 132.42 378 LEU A C 1
ATOM 4289 O O . LEU B 1 378 ? 135.984 123.369 75.188 1.00 136.89 378 LEU A O 1
ATOM 4294 N N . ILE B 1 379 ? 135.492 121.308 74.408 1.00 142.05 379 ILE A N 1
ATOM 4295 C CA . ILE B 1 379 ? 136.632 121.259 73.486 1.00 142.03 379 ILE A CA 1
ATOM 4296 C C . ILE B 1 379 ? 136.425 122.287 72.382 1.00 146.00 379 ILE A C 1
ATOM 4297 O O . ILE B 1 379 ? 135.296 122.422 71.868 1.00 152.01 379 ILE A O 1
ATOM 4302 N N . PRO B 1 380 ? 137.448 123.044 71.988 1.00 153.95 380 PRO A N 1
ATOM 4303 C CA . PRO B 1 380 ? 137.278 123.989 70.878 1.00 157.65 380 PRO A CA 1
ATOM 4304 C C . PRO B 1 380 ? 136.901 123.276 69.589 1.00 159.09 380 PRO A C 1
ATOM 4305 O O . PRO B 1 380 ? 137.350 122.162 69.316 1.00 157.71 380 PRO A O 1
ATOM 4309 N N . GLY B 1 381 ? 136.061 123.937 68.795 1.00 163.97 381 GLY A N 1
ATOM 4310 C CA . GLY B 1 381 ? 135.608 123.400 67.532 1.00 163.23 381 GLY A CA 1
ATOM 4311 C C . GLY B 1 381 ? 134.392 122.506 67.616 1.00 165.42 381 GLY A C 1
ATOM 4312 O O . GLY B 1 381 ? 133.857 122.116 66.570 1.00 167.89 381 GLY A O 1
ATOM 4313 N N . SER B 1 382 ? 133.937 122.167 68.822 1.00 163.99 382 SER A N 1
ATOM 4314 C CA . SER B 1 382 ? 132.753 121.326 69.012 1.00 164.69 382 SER A CA 1
ATOM 4315 C C . SER B 1 382 ? 131.913 121.959 70.119 1.00 164.31 382 SER A C 1
ATOM 4316 O O . SER B 1 382 ? 132.076 121.635 71.299 1.00 163.27 382 SER A O 1
ATOM 4319 N N . SER B 1 383 ? 131.016 122.865 69.730 1.00 165.46 383 SER A N 1
ATOM 4320 C CA . SER B 1 383 ? 130.102 123.497 70.669 1.00 165.41 383 SER A CA 1
ATOM 4321 C C . SER B 1 383 ? 128.668 123.011 70.537 1.00 164.62 383 SER A C 1
ATOM 4322 O O . SER B 1 383 ? 127.907 123.121 71.502 1.00 165.41 383 SER A O 1
ATOM 4325 N N . SER B 1 384 ? 128.283 122.483 69.373 1.00 156.63 384 SER A N 1
ATOM 4326 C CA . SER B 1 384 ? 126.931 121.963 69.207 1.00 161.81 384 SER A CA 1
ATOM 4327 C C . SER B 1 384 ? 126.699 120.741 70.085 1.00 161.66 384 SER A C 1
ATOM 4328 O O . SER B 1 384 ? 125.591 120.531 70.591 1.00 160.62 384 SER A O 1
ATOM 4331 N N . LYS B 1 385 ? 127.733 119.923 70.280 1.00 159.80 385 LYS A N 1
ATOM 4332 C CA . LYS B 1 385 ? 127.622 118.704 71.080 1.00 159.48 385 LYS A CA 1
ATOM 4333 C C . LYS B 1 385 ? 127.724 119.027 72.573 1.00 156.59 385 LYS A C 1
ATOM 4334 O O . LYS B 1 385 ? 128.580 118.522 73.298 1.00 159.46 385 LYS A O 1
ATOM 4340 N N . TRP B 1 386 ? 126.820 119.891 73.028 1.00 135.09 386 TRP A N 1
ATOM 4341 C CA . TRP B 1 386 ? 126.750 120.268 74.434 1.00 135.66 386 TRP A CA 1
ATOM 4342 C C . TRP B 1 386 ? 125.709 119.471 75.207 1.00 140.80 386 TRP A C 1
ATOM 4343 O O . TRP B 1 386 ? 125.949 119.103 76.361 1.00 142.08 386 TRP A O 1
ATOM 4354 N N . GLU B 1 387 ? 124.558 119.189 74.593 1.00 153.28 387 GLU A N 1
ATOM 4355 C CA . GLU B 1 387 ? 123.537 118.394 75.265 1.00 152.59 387 GLU A CA 1
ATOM 4356 C C . GLU B 1 387 ? 124.038 116.986 75.553 1.00 150.91 387 GLU A C 1
ATOM 4357 O O . GLU B 1 387 ? 123.771 116.430 76.625 1.00 151.64 387 GLU A O 1
ATOM 4363 N N . GLU B 1 388 ? 124.760 116.389 74.601 1.00 159.60 388 GLU A N 1
ATOM 4364 C CA . GLU B 1 388 ? 125.295 115.048 74.810 1.00 161.39 388 GLU A CA 1
ATOM 4365 C C . GLU B 1 388 ? 126.288 115.027 75.964 1.00 158.52 388 GLU A C 1
ATOM 4366 O O . GLU B 1 388 ? 126.256 114.120 76.803 1.00 160.31 388 GLU A O 1
ATOM 4372 N N . VAL B 1 389 ? 127.176 116.021 76.024 1.00 133.42 389 VAL A N 1
ATOM 4373 C CA . VAL B 1 389 ? 128.143 116.090 77.114 1.00 132.07 389 VAL A CA 1
ATOM 4374 C C . VAL B 1 389 ? 127.430 116.284 78.444 1.00 131.40 389 VAL A C 1
ATOM 4375 O O . VAL B 1 389 ? 127.790 115.667 79.455 1.00 138.74 389 VAL A O 1
ATOM 4379 N N . GLN B 1 390 ? 126.409 117.142 78.467 1.00 129.89 390 GLN A N 1
ATOM 4380 C CA . GLN B 1 390 ? 125.659 117.365 79.698 1.00 134.85 390 GLN A CA 1
ATOM 4381 C C . GLN B 1 390 ? 124.992 116.081 80.173 1.00 137.62 390 GLN A C 1
ATOM 4382 O O . GLN B 1 390 ? 125.052 115.736 81.359 1.00 138.34 390 GLN A O 1
ATOM 4388 N N . SER B 1 391 ? 124.356 115.353 79.252 1.00 138.19 391 SER A N 1
ATOM 4389 C CA . SER B 1 391 ? 123.693 114.108 79.621 1.00 135.79 391 SER A CA 1
ATOM 4390 C C . SER B 1 391 ? 124.697 113.075 80.112 1.00 140.66 391 SER A C 1
ATOM 4391 O O . SER B 1 391 ? 124.447 112.379 81.104 1.00 142.36 391 SER A O 1
ATOM 4394 N N . LYS B 1 392 ? 125.840 112.960 79.431 1.00 134.46 392 LYS A N 1
ATOM 4395 C CA . LYS B 1 392 ? 126.860 112.004 79.848 1.00 128.87 392 LYS A CA 1
ATOM 4396 C C . LYS B 1 392 ? 127.370 112.324 81.245 1.00 125.42 392 LYS A C 1
ATOM 4397 O O . LYS B 1 392 ? 127.482 111.435 82.095 1.00 130.35 392 LYS A O 1
ATOM 4403 N N . ALA B 1 393 ? 127.680 113.597 81.503 1.00 121.42 393 ALA A N 1
ATOM 4404 C CA . ALA B 1 393 ? 128.181 113.980 82.817 1.00 120.24 393 ALA A CA 1
ATOM 4405 C C . ALA B 1 393 ? 127.137 113.739 83.897 1.00 124.38 393 ALA A C 1
ATOM 4406 O O . ALA B 1 393 ? 127.459 113.233 84.979 1.00 131.69 393 ALA A O 1
ATOM 4408 N N . ASN B 1 394 ? 125.879 114.089 83.622 1.00 133.63 394 ASN A N 1
ATOM 4409 C CA . ASN B 1 394 ? 124.821 113.891 84.606 1.00 138.19 394 ASN A CA 1
ATOM 4410 C C . ASN B 1 394 ? 124.646 112.413 84.931 1.00 141.46 394 ASN A C 1
ATOM 4411 O O . ASN B 1 394 ? 124.593 112.023 86.105 1.00 137.68 394 ASN A O 1
ATOM 4416 N N . HIS B 1 395 ? 124.567 111.574 83.895 1.00 143.84 395 HIS A N 1
ATOM 4417 C CA . HIS B 1 395 ? 124.386 110.142 84.103 1.00 137.93 395 HIS A CA 1
ATOM 4418 C C . HIS B 1 395 ? 125.567 109.545 84.854 1.00 135.64 395 HIS A C 1
ATOM 4419 O O . HIS B 1 395 ? 125.388 108.746 85.781 1.00 135.83 395 HIS A O 1
ATOM 4426 N N . LEU B 1 396 ? 126.788 109.924 84.468 1.00 129.04 396 LEU A N 1
ATOM 4427 C CA . LEU B 1 396 ? 127.972 109.405 85.140 1.00 125.77 396 LEU A CA 1
ATOM 4428 C C . LEU B 1 396 ? 127.967 109.781 86.614 1.00 120.01 396 LEU A C 1
ATOM 4429 O O . LEU B 1 396 ? 128.101 108.914 87.486 1.00 130.71 396 LEU A O 1
ATOM 4434 N N . LEU B 1 397 ? 127.796 111.071 86.910 1.00 123.37 397 LEU A N 1
ATOM 4435 C CA . LEU B 1 397 ? 127.799 111.513 88.299 1.00 128.22 397 LEU A CA 1
ATOM 4436 C C . LEU B 1 397 ? 126.738 110.776 89.102 1.00 135.99 397 LEU A C 1
ATOM 4437 O O . LEU B 1 397 ? 127.045 110.151 90.123 1.00 143.08 397 LEU A O 1
ATOM 4442 N N . LEU B 1 398 ? 125.493 110.782 88.616 1.00 136.69 398 LEU A N 1
ATOM 4443 C CA . LEU B 1 398 ? 124.409 110.113 89.326 1.00 135.73 398 LEU A CA 1
ATOM 4444 C C . LEU B 1 398 ? 124.744 108.651 89.596 1.00 139.40 398 LEU A C 1
ATOM 4445 O O . LEU B 1 398 ? 124.888 108.234 90.751 1.00 136.76 398 LEU A O 1
ATOM 4450 N N . ASN B 1 399 ? 124.913 107.865 88.530 1.00 142.06 399 ASN A N 1
ATOM 4451 C CA . ASN B 1 399 ? 125.031 106.421 88.691 1.00 134.87 399 ASN A CA 1
ATOM 4452 C C . ASN B 1 399 ? 126.264 106.034 89.497 1.00 137.51 399 ASN A C 1
ATOM 4453 O O . ASN B 1 399 ? 126.181 105.183 90.389 1.00 144.73 399 ASN A O 1
ATOM 4458 N N . THR B 1 400 ? 127.417 106.639 89.211 1.00 124.32 400 THR A N 1
ATOM 4459 C CA . THR B 1 400 ? 128.662 106.168 89.794 1.00 120.38 400 THR A CA 1
ATOM 4460 C C . THR B 1 400 ? 129.102 106.945 91.028 1.00 124.57 400 THR A C 1
ATOM 4461 O O . THR B 1 400 ? 130.183 106.664 91.554 1.00 130.56 400 THR A O 1
ATOM 4465 N N . PHE B 1 401 ? 128.312 107.911 91.516 1.00 128.96 401 PHE A N 1
ATOM 4466 C CA . PHE B 1 401 ? 128.673 108.554 92.771 1.00 128.43 401 PHE A CA 1
ATOM 4467 C C . PHE B 1 401 ? 127.472 108.862 93.657 1.00 134.95 401 PHE A C 1
ATOM 4468 O O . PHE B 1 401 ? 127.635 109.557 94.667 1.00 140.05 401 PHE A O 1
ATOM 4476 N N . GLY B 1 402 ? 126.277 108.377 93.327 1.00 146.14 402 GLY A N 1
ATOM 4477 C CA . GLY B 1 402 ? 125.115 108.769 94.097 1.00 147.29 402 GLY A CA 1
ATOM 4478 C C . GLY B 1 402 ? 124.514 110.032 93.522 1.00 150.24 402 GLY A C 1
ATOM 4479 O O . GLY B 1 402 ? 123.742 109.972 92.561 1.00 151.96 402 GLY A O 1
ATOM 4480 N N . MET B 1 403 ? 124.859 111.182 94.105 1.00 140.20 403 MET A N 1
ATOM 4481 C CA . MET B 1 403 ? 124.524 112.489 93.544 1.00 140.00 403 MET A CA 1
ATOM 4482 C C . MET B 1 403 ? 123.010 112.635 93.364 1.00 142.57 403 MET A C 1
ATOM 4483 O O . MET B 1 403 ? 122.490 112.697 92.250 1.00 146.89 403 MET A O 1
ATOM 4488 N N . TYR B 1 404 ? 122.319 112.662 94.507 1.00 142.57 404 TYR A N 1
ATOM 4489 C CA . TYR B 1 404 ? 120.862 112.751 94.563 1.00 143.45 404 TYR A CA 1
ATOM 4490 C C . TYR B 1 404 ? 120.310 113.757 93.558 1.00 144.50 404 TYR A C 1
ATOM 4491 O O . TYR B 1 404 ? 119.240 113.540 92.981 1.00 151.89 404 TYR A O 1
ATOM 4500 N N . ARG B 1 405 ? 121.032 114.852 93.337 1.00 134.02 405 ARG A N 1
ATOM 4501 C CA . ARG B 1 405 ? 120.779 115.722 92.198 1.00 135.86 405 ARG A CA 1
ATOM 4502 C C . ARG B 1 405 ? 122.058 116.484 91.894 1.00 137.84 405 ARG A C 1
ATOM 4503 O O . ARG B 1 405 ? 122.768 116.898 92.811 1.00 145.38 405 ARG A O 1
ATOM 4511 N N . CYS B 1 406 ? 122.353 116.655 90.609 1.00 125.65 406 CYS A N 1
ATOM 4512 C CA . CYS B 1 406 ? 123.529 117.405 90.201 1.00 123.04 406 CYS A CA 1
ATOM 4513 C C . CYS B 1 406 ? 123.165 118.318 89.042 1.00 127.74 406 CYS A C 1
ATOM 4514 O O . CYS B 1 406 ? 122.308 117.992 88.216 1.00 136.15 406 CYS A O 1
ATOM 4517 N N . THR B 1 407 ? 123.823 119.472 88.996 1.00 120.13 407 THR A N 1
ATOM 4518 C CA . THR B 1 407 ? 123.634 120.448 87.933 1.00 122.11 407 THR A CA 1
ATOM 4519 C C . THR B 1 407 ? 124.995 120.843 87.387 1.00 122.57 407 THR A C 1
ATOM 4520 O O . THR B 1 407 ? 125.944 121.038 88.153 1.00 134.31 407 THR A O 1
ATOM 4524 N N . ILE B 1 408 ? 125.100 120.933 86.066 1.00 109.67 408 ILE A N 1
ATOM 4525 C CA . ILE B 1 408 ? 126.359 121.273 85.420 1.00 109.74 408 ILE A CA 1
ATOM 4526 C C . ILE B 1 408 ? 126.124 122.433 84.465 1.00 113.35 408 ILE A C 1
ATOM 4527 O O . ILE B 1 408 ? 125.024 122.618 83.935 1.00 133.30 408 ILE A O 1
ATOM 4532 N N . GLN B 1 409 ? 127.169 123.230 84.263 1.00 108.26 409 GLN A N 1
ATOM 4533 C CA . GLN B 1 409 ? 127.130 124.380 83.372 1.00 111.17 409 GLN A CA 1
ATOM 4534 C C . GLN B 1 409 ? 128.279 124.275 82.382 1.00 122.03 409 GLN A C 1
ATOM 4535 O O . GLN B 1 409 ? 129.423 124.033 82.779 1.00 130.16 409 GLN A O 1
ATOM 4541 N N . LEU B 1 410 ? 127.976 124.458 81.102 1.00 132.86 410 LEU A N 1
ATOM 4542 C CA . LEU B 1 410 ? 128.955 124.316 80.035 1.00 126.98 410 LEU A CA 1
ATOM 4543 C C . LEU B 1 410 ? 129.359 125.680 79.497 1.00 127.88 410 LEU A C 1
ATOM 4544 O O . LEU B 1 410 ? 128.517 126.566 79.324 1.00 138.87 410 LEU A O 1
ATOM 4549 N N . GLN B 1 411 ? 130.653 125.839 79.234 1.00 127.23 411 GLN A N 1
ATOM 4550 C CA . GLN B 1 411 ? 131.195 127.040 78.621 1.00 128.99 411 GLN A CA 1
ATOM 4551 C C . GLN B 1 411 ? 132.004 126.646 77.397 1.00 133.17 411 GLN A C 1
ATOM 4552 O O . GLN B 1 411 ? 132.748 125.663 77.427 1.00 144.31 411 GLN A O 1
ATOM 4558 N N . SER B 1 412 ? 131.856 127.413 76.322 1.00 133.16 412 SER A N 1
ATOM 4559 C CA . SER B 1 412 ? 132.647 127.163 75.130 1.00 137.58 412 SER A CA 1
ATOM 4560 C C . SER B 1 412 ? 134.103 127.554 75.376 1.00 142.64 412 SER A C 1
ATOM 4561 O O . SER B 1 412 ? 134.447 128.187 76.378 1.00 146.81 412 SER A O 1
ATOM 4564 N N . TYR B 1 413 ? 134.968 127.160 74.446 1.00 147.66 413 TYR A N 1
ATOM 4565 C CA . TYR B 1 413 ? 136.391 127.431 74.598 1.00 149.27 413 TYR A CA 1
ATOM 4566 C C . TYR B 1 413 ? 136.665 128.928 74.539 1.00 153.03 413 TYR A C 1
ATOM 4567 O O . TYR B 1 413 ? 136.059 129.659 73.752 1.00 152.89 413 TYR A O 1
ATOM 4576 N N . ARG B 1 414 ? 137.589 129.380 75.380 1.00 152.51 414 ARG A N 1
ATOM 4577 C CA . ARG B 1 414 ? 137.953 130.790 75.432 1.00 151.84 414 ARG A CA 1
ATOM 4578 C C . ARG B 1 414 ? 139.141 131.085 74.524 1.00 154.64 414 ARG A C 1
ATOM 4579 O O . ARG B 1 414 ? 140.260 131.287 74.995 1.00 151.80 414 ARG A O 1
#

Nearest PDB structures (foldseek):
  6xpd-assembly1_A  TM=9.609E-01  e=3.688E-20  Homo sapiens
  7y5h-assembly1_A  TM=9.333E-01  e=9.576E-19  Xenopus tropicalis
  7y5g-assembly1_A  TM=9.201E-01  e=3.803E-19  Xenopus tropicalis
  6xpe-assembly1_A  TM=9.591E-01  e=4.116E-18  Homo sapiens
  8j80-assembly1_A  TM=8.444E-01  e=9.822E-15  Homo sapiens

Organism: Homo sapiens (NCBI:txid9606)

Sequence (582 aa):
CSKQREILKQRKVKARLTIAAVLYLLFMIGELVGGYIANSLAIMTDALHMLTNLSAIILTLLALWLSSKSPTKRFTFGFHRLEVLSAMISVLLVYILMGFLLYEAVQRTIHMNYEINGDIMLITAAVGVAVNVIMGFLLNQSQDSLAVRAAFVHALGNLVQSVGVLIAAYIIRFKPEYKIADPICTYVFSLLVAFTTFRIIWDTVVIILEGVPSHLNVDYIKEALMKIEDVYSVEDLNIWSLTSGKSTAIVHIQLIPGSSSKWEEVQSKANHLLLNTFGMYRCTIQLQSYRCSKQREILKQRKVKARLTIAAVLYLLFMIGELVGGYIANSLAIMTDALHMLTNLSAIILTLLALWLSSKSPTKRFTFGFHRLEVLSAMISVLLVYILMGFLLYEAVQRTIHMNYEINGDIMLITAAVGVAVNVIMGFLLNQSQDSLAVRAAFVHALGNLVQSVGVLIAAYIIRFKPEYKIADPICTYVFSLLVAFTTFRIIWDTVVIILEGVPSHLNVDYIKEALMKIEDVYSVEDLNIWSLTSGKSTAIVHIQLIPGSSSKWEEVQSKANHLLLNTFGMYRCTIQLQSYR

InterPro domains:
  IPR002524 Cation efflux [TIGR01297] (111-414)
  IPR027469 Cation efflux transmembrane domain superfamily [G3DSA:1.20.1510.10] (110-331)
  IPR027469 Cation efflux transmembrane domain superfamily [SSF161111] (107-333)
  IPR027470 Cation efflux protein, cytoplasmic domain [PF16916] (336-411)
  IPR036837 Cation efflux protein, cytoplasmic domain superfamily [SSF160240] (338-412)
  IPR050681 Cation Diffusion Facilitator/SLC30A [PTHR11562] (94-428)
  IPR058533 Cation efflux protein, transmembrane domain [PF01545] (114-332)

Secondary structure (DSSP, 8-state):
-TTTHHHHHHHHHHHHHHHHHHHHHHHHHHHHHHHHHTT-HHHHTHHHHHHHHHHHHHHHHHHHHHHTSPP-SS-SS-STHHHHHHHHHHHHHHHHHHHHHHHHHHHHSSSSSTT---HHHHHHHHHHHHHHHHHHHHT------HHHHHHHHHHHHHHHHHHHHHHHHHHHHSSTT---HHHHHHHHHHHHHHHHHHHHHHHHHHHHTTPPPTT--HHHHHHHHHTSTT--EES---EEEEETTEEEEEE-EEPPTT--STTHHHHHHHHHHHHHHH--SEEEE--B---/-TTTHHHHHHHHHHHHHHHHHHHHHHHHHHHHHHHHHTT-HHHHHHHHHHHHHHHHHHHHHHHHHHHTSPP-SS-SS-STHHHHHHHHHHHHHHHHHHHHHHHHHHHHSSSSSTT---HHHHHHHHHHHHHHHHHHHHT------HHHHHHHHHHHHHHHHHHHHHHHHHHHHSSTT---HHHHHHHHHHHHHHHHHHHHHHHHHHHHTTPPPTT--HHHHHHHHHTSTT--EEEEEEEEEEETTEEEEEEEEEPPTT--STTHHHHHHHHHHHHHHH--SEEEE--B---

Foldseek 3Di:
DVPCPVVVVLVVVLVLLVVLLVLLVVVLVVLVVVCVVVVDCVSVVCNVVSVLLNVLSVQLNVQSVQQPDDADPVGNHGSLLSNLVSLVVLVVSLLVVLVVLLVLLVVQLDPDPSPDDAPVLLVSLVVQLVSLVVCLVSLVAPLGALNSVSSNLSSVLSNLQSVLSNVQRVVCHPPVVCVNCNSVSSVVSSVVSCVSCVVSVVQSVCQVVQHAGPVDDVVVLQVVLCPDPQFDHWPDWRKHASGSLRIAIETETEGDAPDDVCPVVSQVVSQVCCCPVPPHVDYDYDYHYDD/DVPCVVVVVLVVVLVLLVVLLVLLVVVLVVLVVVCVVVVDCVSVVCNVVSVLLNVLSVQLNVQSVQQPDDADPVGNHGSLLSNLVSLVVLVVSLLVVLVVLLVLLVVQQDPDPSPDDAPVLLVSLVVQLVSLVVLLVSLVAPLDALNSVSSNLSSVLSNLQSVLSNVQNVVCHPPVVCVNVNSVSSVVSSVVSCVSCVVSVVQSVCQVVQHAHPVDDPVVLQVVLCPDPQFDHWPDWRKHASGSLRIAIETETEGDAPDDVCPVVSQVVSQVCCCPVPPHVDYDYDYHYDD